Protein AF-A0A9D7ARM3-F1 (afdb_monomer_lite)

Structure (mmCIF, N/CA/C/O backbone):
data_AF-A0A9D7ARM3-F1
#
_entry.id   AF-A0A9D7ARM3-F1
#
loop_
_atom_site.group_PDB
_atom_site.id
_atom_site.type_symbol
_atom_site.label_atom_id
_atom_site.label_alt_id
_atom_site.label_comp_id
_atom_site.label_asym_id
_atom_site.label_entity_id
_atom_site.label_seq_id
_atom_site.pdbx_PDB_ins_code
_atom_site.Cartn_x
_atom_site.Cartn_y
_atom_site.Cartn_z
_atom_site.occupancy
_atom_site.B_iso_or_equiv
_atom_site.auth_seq_id
_atom_site.auth_comp_id
_atom_site.auth_asym_id
_atom_site.auth_atom_id
_atom_site.pdbx_PDB_model_num
ATOM 1 N N . MET A 1 1 ? -4.590 42.809 56.096 1.00 38.59 1 MET A N 1
ATOM 2 C CA . MET A 1 1 ? -3.787 41.928 55.210 1.00 38.59 1 MET A CA 1
ATOM 3 C C . MET A 1 1 ? -4.570 40.625 55.080 1.00 38.59 1 MET A C 1
ATOM 5 O O . MET A 1 1 ? -4.949 40.114 56.113 1.00 38.59 1 MET A O 1
ATOM 9 N N . SER A 1 2 ? -4.983 40.064 53.948 1.00 37.84 2 SER A N 1
ATOM 10 C CA . SER A 1 2 ? -4.667 40.249 52.534 1.00 37.84 2 SER A CA 1
ATOM 11 C C . SER A 1 2 ? -5.911 39.897 51.695 1.00 37.84 2 SER A C 1
ATOM 13 O O . SER A 1 2 ? -6.393 38.767 51.736 1.00 37.84 2 SER A O 1
ATOM 15 N N . ARG A 1 3 ? -6.404 40.846 50.893 1.00 39.78 3 ARG A N 1
ATOM 16 C CA . ARG A 1 3 ? -7.182 40.558 49.681 1.00 39.78 3 ARG A CA 1
ATOM 17 C C . ARG A 1 3 ? -6.190 40.556 48.522 1.00 39.78 3 ARG A C 1
ATOM 19 O O . ARG A 1 3 ? -5.646 41.601 48.194 1.00 39.78 3 ARG A O 1
ATOM 26 N N . SER A 1 4 ? -5.952 39.396 47.928 1.00 35.19 4 SER A N 1
ATOM 27 C CA . SER A 1 4 ? -5.265 39.252 46.642 1.00 35.19 4 SER A CA 1
ATOM 28 C C . SER A 1 4 ? -5.979 38.140 45.881 1.00 35.19 4 SER A C 1
ATOM 30 O O . SER A 1 4 ? -5.630 36.966 45.956 1.00 35.19 4 SER A O 1
ATOM 32 N N . LEU A 1 5 ? -7.085 38.515 45.240 1.00 42.03 5 LEU A N 1
ATOM 33 C CA . LEU A 1 5 ? -7.838 37.676 44.318 1.00 42.03 5 LEU A CA 1
ATOM 34 C C . LEU A 1 5 ? -7.729 38.308 42.930 1.00 42.03 5 LEU A C 1
ATOM 36 O O . LEU A 1 5 ? -8.318 39.349 42.667 1.00 42.03 5 LEU A O 1
ATOM 40 N N . GLY A 1 6 ? -6.998 37.624 42.052 1.00 38.81 6 GLY A N 1
ATOM 41 C CA . GLY A 1 6 ? -7.472 37.353 40.698 1.00 38.81 6 GLY A CA 1
ATOM 42 C C . GLY A 1 6 ? -7.340 38.450 39.645 1.00 38.81 6 GLY A C 1
ATOM 43 O O . GLY A 1 6 ? -8.353 38.862 39.096 1.00 38.81 6 GLY A O 1
ATOM 44 N N . ILE A 1 7 ? -6.114 38.795 39.234 1.00 39.09 7 ILE A N 1
ATOM 45 C CA . ILE A 1 7 ? -5.860 39.356 37.892 1.00 39.09 7 ILE A CA 1
ATOM 46 C C . ILE A 1 7 ? -4.550 38.788 37.320 1.00 39.09 7 ILE A C 1
ATOM 48 O O . ILE A 1 7 ? -3.629 39.534 37.060 1.00 39.09 7 ILE A O 1
ATOM 52 N N . GLU A 1 8 ? -4.442 37.471 37.103 1.00 33.06 8 GLU A N 1
ATOM 53 C CA . GLU A 1 8 ? -3.371 36.893 36.255 1.00 33.06 8 GLU A CA 1
ATOM 54 C C . GLU A 1 8 ? -3.804 35.575 35.578 1.00 33.06 8 GLU A C 1
ATOM 56 O O . GLU A 1 8 ? -3.169 34.530 35.671 1.00 33.06 8 GLU A O 1
ATOM 61 N N . ARG A 1 9 ? -4.924 35.594 34.844 1.00 33.66 9 ARG A N 1
ATOM 62 C CA . ARG A 1 9 ? -5.254 34.517 33.885 1.00 33.66 9 ARG A CA 1
ATOM 63 C C . ARG A 1 9 ? -5.553 35.066 32.492 1.00 33.66 9 ARG A C 1
ATOM 65 O O . ARG A 1 9 ? -6.610 34.805 31.926 1.00 33.66 9 ARG A O 1
ATOM 72 N N . ARG A 1 10 ? -4.617 35.835 31.924 1.00 34.06 10 ARG A N 1
ATOM 73 C CA . ARG A 1 10 ? -4.672 36.248 30.504 1.00 34.06 10 ARG A CA 1
ATOM 74 C C . ARG A 1 10 ? -3.382 36.073 29.696 1.00 34.06 10 ARG A C 1
ATOM 76 O O . ARG A 1 10 ? -3.374 36.478 28.540 1.00 34.06 10 ARG A O 1
ATOM 83 N N . PHE A 1 11 ? -2.341 35.426 30.225 1.00 32.28 11 PHE A N 1
ATOM 84 C CA . PHE A 1 11 ? -1.030 35.404 29.552 1.00 32.28 11 PHE A CA 1
ATOM 85 C C . PHE A 1 11 ? -0.466 34.045 29.122 1.00 32.28 11 PHE A C 1
ATOM 87 O O . PHE A 1 11 ? 0.645 33.997 28.609 1.00 32.28 11 PHE A O 1
ATOM 94 N N . PHE A 1 12 ? -1.231 32.952 29.191 1.00 36.44 12 PHE A N 1
ATOM 95 C CA . PHE A 1 12 ? -0.777 31.669 28.640 1.00 36.44 12 PHE A CA 1
ATOM 96 C C . PHE A 1 12 ? -1.740 31.129 27.583 1.00 36.44 12 PHE A C 1
ATOM 98 O O . PHE A 1 12 ? -2.853 30.712 27.892 1.00 36.44 12 PHE A O 1
ATOM 105 N N . GLY A 1 13 ? -1.286 31.129 26.324 1.00 38.88 13 GLY A N 1
ATOM 106 C CA . GLY A 1 13 ? -1.886 30.318 25.257 1.00 38.88 13 GLY A CA 1
ATOM 107 C C . GLY A 1 13 ? -1.973 30.942 23.860 1.00 38.88 13 GLY A C 1
ATOM 108 O O . GLY A 1 13 ? -2.539 30.322 22.963 1.00 38.88 13 GLY A O 1
ATOM 109 N N . GLY A 1 14 ? -1.453 32.150 23.635 1.00 41.16 14 GLY A N 1
ATOM 110 C CA . GLY A 1 14 ? -1.453 32.779 22.313 1.00 41.16 14 GLY A CA 1
ATOM 111 C C . GLY A 1 14 ? -0.170 32.488 21.543 1.00 41.16 14 GLY A C 1
ATOM 112 O O . GLY A 1 14 ? 0.795 33.229 21.684 1.00 41.16 14 GLY A O 1
ATOM 113 N N . GLY A 1 15 ? -0.144 31.458 20.692 1.00 57.22 15 GLY A N 1
ATOM 114 C CA . GLY A 1 15 ? 0.891 31.382 19.652 1.00 57.22 15 GLY A CA 1
ATOM 115 C C . GLY A 1 15 ? 0.908 32.692 18.852 1.00 57.22 15 GLY A C 1
ATOM 116 O O . GLY A 1 15 ? -0.165 33.208 18.520 1.00 57.22 15 GLY A O 1
ATOM 117 N N . SER A 1 16 ? 2.097 33.250 18.591 1.00 71.12 16 SER A N 1
ATOM 118 C CA . SER A 1 16 ? 2.248 34.551 17.924 1.00 71.12 16 SER A CA 1
ATOM 119 C C . SER A 1 16 ? 1.397 34.616 16.645 1.00 71.12 16 SER A C 1
ATOM 121 O O . SER A 1 16 ? 1.247 33.620 15.928 1.00 71.12 16 SER A O 1
ATOM 123 N N . ARG A 1 17 ? 0.810 35.785 16.338 1.00 77.19 17 ARG A N 1
ATOM 124 C CA . ARG A 1 17 ? -0.003 35.980 15.115 1.00 77.19 17 ARG A CA 1
ATOM 125 C C . ARG A 1 17 ? 0.733 35.483 13.861 1.00 77.19 17 ARG A C 1
ATOM 127 O O . ARG A 1 17 ? 0.106 34.877 12.996 1.00 77.19 17 ARG A O 1
ATOM 134 N N . ALA A 1 18 ? 2.056 35.649 13.824 1.00 80.19 18 ALA A N 1
ATOM 135 C CA . ALA A 1 18 ? 2.934 35.145 12.773 1.00 80.19 18 ALA A CA 1
ATOM 136 C C . ALA A 1 18 ? 2.867 33.615 12.607 1.00 80.19 18 ALA A C 1
ATOM 138 O O . ALA A 1 18 ? 2.661 33.131 11.496 1.00 80.19 18 ALA A O 1
ATOM 139 N N . HIS A 1 19 ? 2.944 32.836 13.693 1.00 78.62 19 HIS A N 1
ATOM 140 C CA . HIS A 1 19 ? 2.824 31.375 13.611 1.00 78.62 19 HIS A CA 1
ATOM 141 C C . HIS A 1 19 ? 1.449 30.924 13.125 1.00 78.62 19 HIS A C 1
ATOM 143 O O . HIS A 1 19 ? 1.349 29.948 12.382 1.00 78.62 19 HIS A O 1
ATOM 149 N N . ARG A 1 20 ? 0.383 31.628 13.522 1.00 78.44 20 ARG A N 1
ATOM 150 C CA . ARG A 1 20 ? -0.978 31.329 13.058 1.00 78.44 20 ARG A CA 1
ATOM 151 C C . ARG A 1 20 ? -1.134 31.591 11.562 1.00 78.44 20 ARG A C 1
ATOM 153 O O . ARG A 1 20 ? -1.721 30.761 10.874 1.00 78.44 20 ARG A O 1
ATOM 160 N N . LEU A 1 21 ? -0.602 32.710 11.071 1.00 85.38 21 LEU A N 1
ATOM 161 C CA . LEU A 1 21 ? -0.620 33.049 9.650 1.00 85.38 21 LEU A CA 1
ATOM 162 C C . LEU A 1 21 ? 0.191 32.041 8.832 1.00 85.38 21 LEU A C 1
ATOM 164 O O . LEU A 1 21 ? -0.349 31.492 7.882 1.00 85.38 21 LEU A O 1
ATOM 168 N N . ALA A 1 22 ? 1.411 31.699 9.256 1.00 86.38 22 ALA A N 1
ATOM 169 C CA . ALA A 1 22 ? 2.239 30.695 8.579 1.00 86.38 22 ALA A CA 1
ATOM 170 C C . ALA A 1 22 ? 1.556 29.315 8.503 1.00 86.38 22 ALA A C 1
ATOM 172 O O . ALA A 1 22 ? 1.577 28.622 7.490 1.00 86.38 22 ALA A O 1
ATOM 173 N N . ARG A 1 23 ? 0.894 28.912 9.587 1.00 84.00 23 ARG A N 1
ATOM 174 C CA . ARG A 1 23 ? 0.125 27.667 9.659 1.00 84.00 23 ARG A CA 1
ATOM 175 C C . ARG A 1 23 ? -1.107 27.665 8.750 1.00 84.00 23 ARG A C 1
ATOM 177 O O . ARG A 1 23 ? -1.465 26.616 8.214 1.00 84.00 23 ARG A O 1
ATOM 184 N N . LEU A 1 24 ? -1.775 28.810 8.615 1.00 89.25 24 LEU A N 1
ATOM 185 C CA . LEU A 1 24 ? -2.904 28.980 7.706 1.00 89.25 24 LEU A CA 1
ATOM 186 C C . LEU A 1 24 ? -2.433 28.955 6.250 1.00 89.25 24 LEU A C 1
ATOM 188 O O . LEU A 1 24 ? -3.021 28.231 5.456 1.00 89.25 24 LEU A O 1
ATOM 192 N N . THR A 1 25 ? -1.368 29.684 5.909 1.00 91.25 25 THR A N 1
ATOM 193 C CA . THR A 1 25 ? -0.839 29.731 4.539 1.00 91.25 25 THR A CA 1
ATOM 194 C C . THR A 1 25 ? -0.366 28.358 4.079 1.00 91.25 25 THR A C 1
ATOM 196 O O . THR A 1 25 ? -0.757 27.929 3.000 1.00 91.25 25 THR A O 1
ATOM 199 N N . LEU A 1 26 ? 0.375 27.624 4.915 1.00 91.31 26 LEU A N 1
ATOM 200 C CA . LEU A 1 26 ? 0.816 26.261 4.603 1.00 91.31 26 LEU A CA 1
ATOM 201 C C . LEU A 1 26 ? -0.361 25.297 4.408 1.00 91.31 26 LEU A C 1
ATOM 203 O O . LEU A 1 26 ? -0.378 24.540 3.441 1.00 91.31 26 LEU A O 1
ATOM 207 N N . ALA A 1 27 ? -1.361 25.329 5.297 1.00 92.19 27 ALA A N 1
ATOM 208 C CA . ALA A 1 27 ? -2.533 24.463 5.174 1.00 92.19 27 ALA A CA 1
ATOM 209 C C . ALA A 1 27 ? -3.369 24.800 3.929 1.00 92.19 27 ALA A C 1
ATOM 211 O O . ALA A 1 27 ? -3.801 23.892 3.225 1.00 92.19 27 ALA A O 1
ATOM 212 N N . SER A 1 28 ? -3.569 26.086 3.629 1.00 94.75 28 SER A N 1
ATOM 213 C CA . SER A 1 28 ? -4.283 26.527 2.427 1.00 94.75 28 SER A CA 1
ATOM 214 C C . SER A 1 28 ? -3.521 26.170 1.152 1.00 94.75 28 SER A C 1
ATOM 216 O O . SER A 1 28 ? -4.127 25.670 0.210 1.00 94.75 28 SER A O 1
ATOM 218 N N . ALA A 1 29 ? -2.198 26.357 1.126 1.00 96.44 29 ALA A N 1
ATOM 219 C CA . ALA A 1 29 ? -1.363 25.988 -0.014 1.00 96.44 29 ALA A CA 1
ATOM 220 C C . ALA A 1 29 ? -1.398 24.474 -0.265 1.00 96.44 29 ALA A C 1
ATOM 222 O O . ALA A 1 29 ? -1.629 24.049 -1.393 1.00 96.44 29 ALA A O 1
ATOM 223 N N . ALA A 1 30 ? -1.260 23.660 0.787 1.00 95.88 30 ALA A N 1
ATOM 224 C CA . ALA A 1 30 ? -1.363 22.207 0.681 1.00 95.88 30 ALA A CA 1
ATOM 225 C C . ALA A 1 30 ? -2.754 21.763 0.205 1.00 95.88 30 ALA A C 1
ATOM 227 O O . ALA A 1 30 ? -2.856 20.901 -0.667 1.00 95.88 30 ALA A O 1
ATOM 228 N N . ALA A 1 31 ? -3.824 22.375 0.725 1.00 97.00 31 ALA A N 1
ATOM 229 C CA . ALA A 1 31 ? -5.189 22.100 0.289 1.00 97.00 31 ALA A CA 1
ATOM 230 C C . ALA A 1 31 ? -5.396 22.425 -1.197 1.00 97.00 31 ALA A C 1
ATOM 232 O O . ALA A 1 31 ? -5.929 21.588 -1.923 1.00 97.00 31 ALA A O 1
ATOM 233 N N . LEU A 1 32 ? -4.954 23.602 -1.655 1.00 97.75 32 LEU A N 1
ATOM 234 C CA . LEU A 1 32 ? -5.086 24.029 -3.050 1.00 97.75 32 LEU A CA 1
ATOM 235 C C . LEU A 1 32 ? -4.257 23.146 -3.985 1.00 97.75 32 LEU A C 1
ATOM 237 O O . LEU A 1 32 ? -4.779 22.689 -4.997 1.00 97.75 32 LEU A O 1
ATOM 241 N N . ALA A 1 33 ? -3.009 22.842 -3.617 1.00 97.75 33 ALA A N 1
ATOM 242 C CA . ALA A 1 33 ? -2.138 21.971 -4.398 1.00 97.75 33 ALA A CA 1
ATOM 243 C C . ALA A 1 33 ? -2.725 20.559 -4.532 1.00 97.75 33 ALA A C 1
ATOM 245 O O . ALA A 1 33 ? -2.850 20.053 -5.643 1.00 97.75 33 ALA A O 1
ATOM 246 N N . CYS A 1 34 ? -3.160 19.942 -3.427 1.00 98.19 34 CYS A N 1
ATOM 247 C CA . CYS A 1 34 ? -3.752 18.601 -3.469 1.00 98.19 34 CYS A CA 1
ATOM 248 C C . CYS A 1 34 ? -5.102 18.582 -4.199 1.00 98.19 34 CYS A C 1
ATOM 250 O O . CYS A 1 34 ? -5.386 17.628 -4.918 1.00 98.19 34 CYS A O 1
ATOM 252 N N . SER A 1 35 ? -5.920 19.633 -4.051 1.00 98.25 35 SER A N 1
ATOM 253 C CA . SER A 1 35 ? -7.194 19.755 -4.775 1.00 98.25 35 SER A CA 1
ATOM 254 C C . SER A 1 35 ? -6.965 19.886 -6.276 1.00 98.25 35 SER A C 1
ATOM 256 O O . SER A 1 35 ? -7.608 19.186 -7.049 1.00 98.25 35 SER A O 1
ATOM 258 N N . GLY A 1 36 ? -6.023 20.743 -6.682 1.00 98.25 36 GLY A N 1
ATOM 259 C CA . GLY A 1 36 ? -5.676 20.954 -8.083 1.00 98.25 36 GLY A CA 1
ATOM 260 C C . GLY A 1 36 ? -5.083 19.702 -8.721 1.00 98.25 36 GLY A C 1
ATOM 261 O O . GLY A 1 36 ? -5.565 19.274 -9.763 1.00 98.25 36 GLY A O 1
ATOM 262 N N . LEU A 1 37 ? -4.099 19.071 -8.071 1.00 97.81 37 LEU A N 1
ATOM 263 C CA . LEU A 1 37 ? -3.481 17.837 -8.567 1.00 97.81 37 LEU A CA 1
ATOM 264 C C . LEU A 1 37 ? -4.483 16.681 -8.637 1.00 97.81 37 LEU A C 1
ATOM 266 O O . LEU A 1 37 ? -4.534 15.983 -9.644 1.00 97.81 37 LEU A O 1
ATOM 270 N N . GLY A 1 38 ? -5.302 16.492 -7.599 1.00 98.12 38 GLY A N 1
ATOM 271 C CA . GLY A 1 38 ? -6.290 15.415 -7.568 1.00 98.12 38 GLY A CA 1
ATOM 272 C C . GLY A 1 38 ? -7.400 15.605 -8.599 1.00 98.12 38 GLY A C 1
ATOM 273 O O . GLY A 1 38 ? -7.747 14.656 -9.295 1.00 98.12 38 GLY A O 1
ATOM 274 N N . ALA A 1 39 ? -7.896 16.836 -8.768 1.00 98.31 39 ALA A N 1
ATOM 275 C CA . ALA A 1 39 ? -8.863 17.160 -9.813 1.00 98.31 39 ALA A CA 1
ATOM 276 C C . ALA A 1 39 ? -8.260 17.013 -11.216 1.00 98.31 39 ALA A C 1
ATOM 278 O O . ALA A 1 39 ? -8.928 16.508 -12.112 1.00 98.31 39 ALA A O 1
ATOM 279 N N . TRP A 1 40 ? -7.000 17.413 -11.403 1.00 97.94 40 TRP A N 1
ATOM 280 C CA . TRP A 1 40 ? -6.301 17.278 -12.678 1.00 97.94 40 TRP A CA 1
ATOM 281 C C . TRP A 1 40 ? -6.077 15.813 -13.058 1.00 97.94 40 TRP A C 1
ATOM 283 O O . TRP A 1 40 ? -6.373 15.444 -14.192 1.00 97.94 40 TRP A O 1
ATOM 293 N N . LEU A 1 41 ? -5.637 14.962 -12.124 1.00 97.38 41 LEU A N 1
ATOM 294 C CA . LEU A 1 41 ? -5.547 13.519 -12.365 1.00 97.38 41 LEU A CA 1
ATOM 295 C C . LEU A 1 41 ? -6.927 12.936 -12.671 1.00 97.38 41 LEU A C 1
ATOM 297 O O . LEU A 1 41 ? -7.103 12.297 -13.700 1.00 97.38 41 LEU A O 1
ATOM 301 N N . ALA A 1 42 ? -7.927 13.216 -11.835 1.00 97.88 42 ALA A N 1
ATOM 302 C CA . ALA A 1 42 ? -9.272 12.698 -12.043 1.00 97.88 42 ALA A CA 1
ATOM 303 C C . ALA A 1 42 ? -9.853 13.101 -13.409 1.00 97.88 42 ALA A C 1
ATOM 305 O O . ALA A 1 42 ? -10.411 12.260 -14.100 1.00 97.88 42 ALA A O 1
ATOM 306 N N . TRP A 1 43 ? -9.664 14.352 -13.835 1.00 97.94 43 TRP A N 1
ATOM 307 C CA . TRP A 1 43 ? -10.151 14.853 -15.122 1.00 97.94 43 TRP A CA 1
ATOM 308 C C . TRP A 1 43 ? -9.432 14.258 -16.340 1.00 97.94 43 TRP A C 1
ATOM 310 O O . TRP A 1 43 ? -10.036 14.136 -17.399 1.00 97.94 43 TRP A O 1
ATOM 320 N N . ASN A 1 44 ? -8.158 13.882 -16.205 1.00 97.06 44 ASN A N 1
ATOM 321 C CA . ASN A 1 44 ? -7.383 13.254 -17.282 1.00 97.06 44 ASN A CA 1
ATOM 322 C C . ASN A 1 44 ? -7.422 11.721 -17.231 1.00 97.06 44 ASN A C 1
ATOM 324 O O . ASN A 1 44 ? -6.705 11.061 -17.984 1.00 97.06 44 ASN A O 1
ATOM 328 N N . HIS A 1 45 ? -8.231 11.139 -16.346 1.00 97.06 45 HIS A N 1
ATOM 329 C CA . HIS A 1 45 ? -8.313 9.695 -16.228 1.00 97.06 45 HIS A CA 1
ATOM 330 C C . HIS A 1 45 ? -8.836 9.061 -17.536 1.00 97.06 45 HIS A C 1
ATOM 332 O O . HIS A 1 45 ? -9.887 9.489 -18.018 1.00 97.06 45 HIS A O 1
ATOM 338 N N . PRO A 1 46 ? -8.193 8.006 -18.085 1.00 95.94 46 PRO A N 1
ATOM 339 C CA . PRO A 1 46 ? -8.464 7.526 -19.445 1.00 95.94 46 PRO A CA 1
ATOM 340 C C . PRO A 1 46 ? -9.893 7.028 -19.676 1.00 95.94 46 PRO A C 1
ATOM 342 O O . PRO A 1 46 ? -10.440 7.205 -20.759 1.00 95.94 46 PRO A O 1
ATOM 345 N N . LEU A 1 47 ? -10.496 6.393 -18.664 1.00 96.19 47 LEU A N 1
ATOM 346 C CA . LEU A 1 47 ? -11.801 5.734 -18.804 1.00 96.19 47 LEU A CA 1
ATOM 347 C C . LEU A 1 47 ? -12.976 6.538 -18.221 1.00 96.19 47 LEU A C 1
ATOM 349 O O . LEU A 1 47 ? -14.020 6.647 -18.858 1.00 96.19 47 LEU A O 1
ATOM 353 N N . TRP A 1 48 ? -12.833 7.096 -17.011 1.00 96.12 48 TRP A N 1
ATOM 354 C CA . TRP A 1 48 ? -13.958 7.675 -16.256 1.00 96.12 48 TRP A CA 1
ATOM 355 C C . TRP A 1 48 ? -13.684 9.078 -15.681 1.00 96.12 48 TRP A C 1
ATOM 357 O O . TRP A 1 48 ? -13.817 9.277 -14.469 1.00 96.12 48 TRP A O 1
ATOM 367 N N . PRO A 1 49 ? -13.331 10.079 -16.507 1.00 97.00 49 PRO A N 1
ATOM 368 C CA . PRO A 1 49 ? -12.859 11.368 -16.004 1.00 97.00 49 PRO A CA 1
ATOM 369 C C . PRO A 1 49 ? -13.909 12.135 -15.183 1.00 97.00 49 PRO A C 1
ATOM 371 O O . PRO A 1 49 ? -13.630 12.622 -14.087 1.00 97.00 49 PRO A O 1
ATOM 374 N N . ALA A 1 50 ? -15.157 12.189 -15.661 1.00 97.44 50 ALA A N 1
ATOM 375 C CA . ALA A 1 50 ? -16.240 12.882 -14.961 1.00 97.44 50 ALA A CA 1
ATOM 376 C C . ALA A 1 50 ? -16.613 12.194 -13.634 1.00 97.44 50 ALA A C 1
ATOM 378 O O . ALA A 1 50 ? -16.758 12.857 -12.605 1.00 97.44 50 ALA A O 1
ATOM 379 N N . SER A 1 51 ? -16.730 10.862 -13.641 1.00 97.12 51 SER A N 1
ATOM 380 C CA . SER A 1 51 ? -17.089 10.075 -12.456 1.00 97.12 51 SER A CA 1
ATOM 381 C C . SER A 1 51 ? -16.011 10.145 -11.379 1.00 97.12 51 SER A C 1
ATOM 383 O O . SER A 1 51 ? -16.338 10.301 -10.203 1.00 97.12 51 SER A O 1
ATOM 385 N N . LEU A 1 52 ? -14.732 10.087 -11.762 1.00 97.00 52 LEU A N 1
ATOM 386 C CA . LEU A 1 52 ? -13.631 10.220 -10.812 1.00 97.00 52 LEU A CA 1
ATOM 387 C C . LEU A 1 52 ? -13.483 11.638 -10.289 1.00 97.00 52 LEU A C 1
ATOM 389 O O . LEU A 1 52 ? -13.179 11.795 -9.111 1.00 97.00 52 LEU A O 1
ATOM 393 N N . LEU A 1 53 ? -13.744 12.670 -11.097 1.00 98.38 53 LEU A N 1
ATOM 394 C CA . LEU A 1 53 ? -13.731 14.044 -10.596 1.00 98.38 53 LEU A CA 1
ATOM 395 C C . LEU A 1 53 ? -14.846 14.259 -9.564 1.00 98.38 53 LEU A C 1
ATOM 397 O O . LEU A 1 53 ? -14.596 14.793 -8.482 1.00 98.38 53 LEU A O 1
ATOM 401 N N . ALA A 1 54 ? -16.063 13.792 -9.859 1.00 98.19 54 ALA A N 1
ATOM 402 C CA . ALA A 1 54 ? -17.178 13.849 -8.918 1.00 98.19 54 ALA A CA 1
ATOM 403 C C . ALA A 1 54 ? -16.876 13.046 -7.640 1.00 98.19 54 ALA A C 1
ATOM 405 O O . ALA A 1 54 ? -17.068 13.545 -6.528 1.00 98.19 54 ALA A O 1
ATOM 406 N N . GLY A 1 55 ? -16.336 11.832 -7.793 1.00 98.06 55 GLY A N 1
ATOM 407 C CA . GLY A 1 55 ? -15.906 10.974 -6.691 1.00 98.06 55 GLY A CA 1
ATOM 408 C C . GLY A 1 55 ? -14.806 11.609 -5.839 1.00 98.06 55 GLY A C 1
ATOM 409 O O . GLY A 1 55 ? -14.893 11.581 -4.614 1.00 98.06 55 GLY A O 1
ATOM 410 N N . PHE A 1 56 ? -13.816 12.252 -6.460 1.00 98.50 56 PHE A N 1
ATOM 411 C CA . PHE A 1 56 ? -12.737 12.977 -5.790 1.00 98.50 56 PHE A CA 1
ATOM 412 C C . PHE A 1 56 ? -13.269 14.132 -4.937 1.00 98.50 56 PHE A C 1
ATOM 414 O O . PHE A 1 56 ? -12.914 14.246 -3.762 1.00 98.50 56 PHE A O 1
ATOM 421 N N . VAL A 1 57 ? -14.159 14.961 -5.494 1.00 98.38 57 VAL A N 1
ATOM 422 C CA . VAL A 1 57 ? -14.779 16.076 -4.761 1.00 98.38 57 VAL A CA 1
ATOM 423 C C . VAL A 1 57 ? -15.618 15.548 -3.597 1.00 98.38 57 VAL A C 1
ATOM 425 O O . VAL A 1 57 ? -15.452 16.002 -2.463 1.00 98.38 57 VAL A O 1
ATOM 428 N N . ALA A 1 58 ? -16.472 14.551 -3.844 1.00 98.44 58 ALA A N 1
ATOM 429 C CA . ALA A 1 58 ? -17.290 13.927 -2.808 1.00 98.44 58 ALA A CA 1
ATOM 430 C C . ALA A 1 58 ? -16.425 13.323 -1.691 1.00 98.44 58 ALA A C 1
ATOM 432 O O . ALA A 1 58 ? -16.706 13.518 -0.504 1.00 98.44 58 ALA A O 1
ATOM 433 N N . TRP A 1 59 ? -15.335 12.646 -2.050 1.00 98.31 59 TRP A N 1
ATOM 434 C CA . TRP A 1 59 ? -14.390 12.066 -1.105 1.00 98.31 59 TRP A CA 1
ATOM 435 C C . TRP A 1 59 ? -13.674 13.136 -0.275 1.00 98.31 59 TRP A C 1
ATOM 437 O O . TRP A 1 59 ? -13.660 13.048 0.954 1.00 98.31 59 TRP A O 1
ATOM 447 N N . GLY A 1 60 ? -13.161 14.193 -0.910 1.00 98.19 60 GLY A N 1
ATOM 448 C CA . GLY A 1 60 ? -12.523 15.316 -0.223 1.00 98.19 60 GLY A CA 1
ATOM 449 C C . GLY A 1 60 ? -13.457 15.999 0.780 1.00 98.19 60 GLY A C 1
ATOM 450 O O . GLY A 1 60 ? -13.066 16.243 1.926 1.00 98.19 60 GLY A O 1
ATOM 451 N N . LEU A 1 61 ? -14.719 16.235 0.402 1.00 98.12 61 LEU A N 1
ATOM 452 C CA . LEU A 1 61 ? -15.749 16.782 1.295 1.00 98.12 61 LEU A CA 1
ATOM 453 C C . LEU A 1 61 ? -16.072 15.828 2.452 1.00 98.12 61 LEU A C 1
ATOM 455 O O . LEU A 1 61 ? -16.156 16.251 3.609 1.00 98.12 61 LEU A O 1
ATOM 459 N N . THR A 1 62 ? -16.188 14.533 2.161 1.00 98.19 62 THR A N 1
ATOM 460 C CA . THR A 1 62 ? -16.445 13.493 3.164 1.00 98.19 62 THR A CA 1
ATOM 461 C C . THR A 1 62 ? -15.317 13.433 4.190 1.00 98.19 62 THR A C 1
ATOM 463 O O . THR A 1 62 ? -15.577 13.417 5.392 1.00 98.19 62 THR A O 1
ATOM 466 N N . VAL A 1 63 ? -14.056 13.475 3.756 1.00 97.31 63 VAL A N 1
ATOM 467 C CA . VAL A 1 63 ? -12.895 13.512 4.657 1.00 97.31 63 VAL A CA 1
ATOM 468 C C . VAL A 1 63 ? -12.838 14.827 5.437 1.00 97.31 63 VAL A C 1
ATOM 470 O O . VAL A 1 63 ? -12.559 14.820 6.640 1.00 97.31 63 VAL A O 1
ATOM 473 N N . ALA A 1 64 ? -13.157 15.958 4.802 1.00 95.62 64 ALA A N 1
ATOM 474 C CA . ALA A 1 64 ? -13.245 17.243 5.489 1.00 95.62 64 ALA A CA 1
ATOM 475 C C . ALA A 1 64 ? -14.303 17.221 6.605 1.00 95.62 64 ALA A C 1
ATOM 477 O O . ALA A 1 64 ? -14.097 17.838 7.654 1.00 95.62 64 ALA A O 1
ATOM 478 N N . TYR A 1 65 ? -15.397 16.472 6.437 1.00 95.50 65 TYR A N 1
ATOM 479 C CA . TYR A 1 65 ? -16.440 16.299 7.449 1.00 95.50 65 TYR A CA 1
ATOM 480 C C . TYR A 1 65 ? -16.073 15.236 8.509 1.00 95.50 65 TYR A C 1
ATOM 482 O O . TYR A 1 65 ? -16.146 15.510 9.717 1.00 95.50 65 TYR A O 1
ATOM 490 N N . TRP A 1 66 ? -15.544 14.083 8.084 1.00 94.94 66 TRP A N 1
ATOM 491 C CA . TRP A 1 66 ? -15.108 12.948 8.909 1.00 94.94 66 TRP A CA 1
ATOM 492 C C . TRP A 1 66 ? -13.596 12.656 8.768 1.00 94.94 66 TRP A C 1
ATOM 494 O O . TRP A 1 66 ? -13.187 11.674 8.147 1.00 94.94 66 TRP A O 1
ATOM 504 N N . PRO A 1 67 ? -12.721 13.416 9.455 1.00 92.12 67 PRO A N 1
ATOM 505 C CA . PRO A 1 67 ? -11.269 13.439 9.220 1.00 92.12 67 PRO A CA 1
ATOM 506 C C . PRO A 1 67 ? -10.518 12.189 9.697 1.00 92.12 67 PRO A C 1
ATOM 508 O O . PRO A 1 67 ? -9.295 12.151 9.654 1.00 92.12 67 PRO A O 1
ATOM 511 N N . ARG A 1 68 ? -11.224 11.176 10.208 1.00 94.12 68 ARG A N 1
ATOM 512 C CA . ARG A 1 68 ? -10.652 9.878 10.604 1.00 94.12 68 ARG A CA 1
ATOM 513 C C . ARG A 1 68 ? -11.133 8.730 9.719 1.00 94.12 68 ARG A C 1
ATOM 515 O O . ARG A 1 68 ? -10.627 7.628 9.875 1.00 94.12 68 ARG A O 1
ATOM 522 N N . LEU A 1 69 ? -12.092 8.970 8.818 1.00 95.88 69 LEU A N 1
ATOM 523 C CA . LEU A 1 69 ? -12.643 7.930 7.946 1.00 95.88 69 LEU A CA 1
ATOM 524 C C . LEU A 1 69 ? -11.568 7.339 7.026 1.00 95.88 69 LEU A C 1
ATOM 526 O O . LEU A 1 69 ? -11.537 6.134 6.799 1.00 95.88 69 LEU A O 1
ATOM 530 N N . TRP A 1 70 ? -10.636 8.178 6.574 1.00 96.69 70 TRP A N 1
ATOM 531 C CA . TRP A 1 70 ? -9.517 7.759 5.736 1.00 96.69 70 TRP A CA 1
ATOM 532 C C . TRP A 1 70 ? -8.630 6.685 6.389 1.00 96.69 70 TRP A C 1
ATOM 534 O O . TRP A 1 70 ? -8.051 5.888 5.665 1.00 96.69 70 TRP A O 1
ATOM 544 N N . LEU A 1 71 ? -8.569 6.600 7.729 1.00 97.06 71 LEU A N 1
ATOM 545 C CA . LEU A 1 71 ? -7.824 5.540 8.427 1.00 97.06 71 LEU A CA 1
ATOM 546 C C . LEU A 1 71 ? -8.390 4.147 8.124 1.00 97.06 71 LEU A C 1
ATOM 548 O O . LEU A 1 71 ? -7.649 3.177 8.174 1.00 97.06 71 LEU A O 1
ATOM 552 N N . VAL A 1 72 ? -9.685 4.048 7.813 1.00 97.94 72 VAL A N 1
ATOM 553 C CA . VAL A 1 72 ? -10.325 2.793 7.399 1.00 97.94 72 VAL A CA 1
ATOM 554 C C . VAL A 1 72 ? -10.255 2.638 5.883 1.00 97.94 72 VAL A C 1
ATOM 556 O O . VAL A 1 72 ? -9.844 1.596 5.387 1.00 97.94 72 VAL A O 1
ATOM 559 N N . VAL A 1 73 ? -10.645 3.683 5.147 1.00 98.19 73 VAL A N 1
ATOM 560 C CA . VAL A 1 73 ? -10.831 3.608 3.690 1.00 98.19 73 VAL A CA 1
ATOM 561 C C . VAL A 1 73 ? -9.509 3.437 2.948 1.00 98.19 73 VAL A C 1
ATOM 563 O O . VAL A 1 73 ? -9.443 2.619 2.042 1.00 98.19 73 VAL A O 1
ATOM 566 N N . VAL A 1 74 ? -8.449 4.155 3.332 1.00 97.62 74 VAL A N 1
ATOM 567 C CA . VAL A 1 74 ? -7.169 4.107 2.606 1.00 97.62 74 VAL A CA 1
ATOM 568 C C . VAL A 1 74 ? -6.547 2.705 2.645 1.00 97.62 74 VAL A C 1
ATOM 570 O O . VAL A 1 74 ? -6.284 2.166 1.574 1.00 97.62 74 VAL A O 1
ATOM 573 N N . PRO A 1 75 ? -6.361 2.046 3.808 1.00 97.25 75 PRO A N 1
ATOM 574 C CA . PRO A 1 75 ? -5.806 0.692 3.811 1.00 97.25 75 PRO A CA 1
ATOM 575 C C . PRO A 1 75 ? -6.731 -0.353 3.171 1.00 97.25 75 PRO A C 1
ATOM 577 O O . PRO A 1 75 ? -6.237 -1.318 2.592 1.00 97.25 75 PRO A O 1
ATOM 580 N N . ALA A 1 76 ? -8.053 -0.158 3.260 1.00 97.69 76 ALA A N 1
ATOM 581 C CA . ALA A 1 76 ? -9.029 -1.060 2.652 1.00 97.69 76 ALA A CA 1
ATOM 582 C C . ALA A 1 76 ? -9.023 -0.982 1.119 1.00 97.69 76 ALA A C 1
ATOM 584 O O . ALA A 1 76 ? -9.200 -1.993 0.448 1.00 97.69 76 ALA A O 1
ATOM 585 N N . ALA A 1 77 ? -8.809 0.217 0.577 1.00 97.12 77 ALA A N 1
ATOM 586 C CA . ALA A 1 77 ? -8.810 0.486 -0.855 1.00 97.12 77 ALA A CA 1
ATOM 587 C C . ALA A 1 77 ? -7.450 0.239 -1.527 1.00 97.12 77 ALA A C 1
ATOM 589 O O . ALA A 1 77 ? -7.407 0.086 -2.743 1.00 97.12 77 ALA A O 1
ATOM 590 N N . LEU A 1 78 ? -6.355 0.179 -0.758 1.00 95.56 78 LEU A N 1
ATOM 591 C CA . LEU A 1 78 ? -5.001 -0.040 -1.279 1.00 95.56 78 LEU A CA 1
ATOM 592 C C . LEU A 1 78 ? -4.883 -1.249 -2.223 1.00 95.56 78 LEU A C 1
ATOM 594 O O . LEU A 1 78 ? -4.351 -1.066 -3.311 1.00 95.56 78 LEU A O 1
ATOM 598 N N . PRO A 1 79 ? -5.378 -2.456 -1.880 1.00 95.06 79 PRO A N 1
ATOM 599 C CA . PRO A 1 79 ? -5.282 -3.597 -2.790 1.00 95.06 79 PRO A CA 1
ATOM 600 C C . PRO A 1 79 ? -6.265 -3.534 -3.968 1.00 95.06 79 PRO A C 1
ATOM 602 O O . PRO A 1 79 ? -6.205 -4.397 -4.829 1.00 95.06 79 PRO A O 1
ATOM 605 N N . LEU A 1 80 ? -7.201 -2.579 -3.988 1.00 94.06 80 LEU A N 1
ATOM 606 C CA . LEU A 1 80 ? -8.272 -2.502 -4.985 1.00 94.06 80 LEU A CA 1
ATOM 607 C C . LEU A 1 80 ? -8.007 -1.438 -6.056 1.00 94.06 80 LEU A C 1
ATOM 609 O O . LEU A 1 80 ? -8.317 -1.654 -7.222 1.00 94.06 80 LEU A O 1
ATOM 613 N N . LEU A 1 81 ? -7.489 -0.274 -5.659 1.00 94.56 81 LEU A N 1
ATOM 614 C CA . LEU A 1 81 ? -7.422 0.918 -6.510 1.00 94.56 81 LEU A CA 1
ATOM 615 C C . LEU A 1 81 ? -6.145 0.981 -7.351 1.00 94.56 81 LEU A C 1
ATOM 617 O O . LEU A 1 81 ? -5.397 1.959 -7.298 1.00 94.56 81 LEU A O 1
ATOM 621 N N . ASN A 1 82 ? -5.924 -0.068 -8.133 1.00 92.38 82 ASN A N 1
ATOM 622 C CA . ASN A 1 82 ? -4.943 -0.078 -9.204 1.00 92.38 82 ASN A CA 1
ATOM 623 C C . ASN A 1 82 ? -5.600 -0.672 -10.458 1.00 92.38 82 ASN A C 1
ATOM 625 O O . ASN A 1 82 ? -5.645 -1.890 -10.638 1.00 92.38 82 ASN A O 1
ATOM 629 N N . PHE A 1 83 ? -6.124 0.199 -11.321 1.00 93.56 83 PHE A N 1
ATOM 630 C CA . PHE A 1 83 ? -6.749 -0.188 -12.587 1.00 93.56 83 PHE A CA 1
ATOM 631 C C . PHE A 1 83 ? -5.797 -0.083 -13.779 1.00 93.56 83 PHE A C 1
ATOM 633 O O . PHE A 1 83 ? -6.253 -0.074 -14.924 1.00 93.56 83 PHE A O 1
ATOM 640 N N . SER A 1 84 ? -4.483 -0.097 -13.538 1.00 91.62 84 SER A N 1
ATOM 641 C CA . SER A 1 84 ? -3.462 -0.080 -14.590 1.00 91.62 84 SER A CA 1
ATOM 642 C C . SER A 1 84 ? -3.643 -1.118 -15.716 1.00 91.62 84 SER A C 1
ATOM 644 O O . SER A 1 84 ? -3.306 -0.763 -16.848 1.00 91.62 84 SER A O 1
ATOM 646 N N . PRO A 1 85 ? -4.235 -2.325 -15.523 1.00 90.81 85 PRO A N 1
ATOM 647 C CA . PRO A 1 85 ? -4.541 -3.218 -16.648 1.00 90.81 85 PRO A CA 1
ATOM 648 C C . PRO A 1 85 ? -5.526 -2.628 -17.666 1.00 90.81 85 PRO A C 1
ATOM 650 O O . PRO A 1 85 ? -5.449 -2.940 -18.851 1.00 90.81 85 PRO A O 1
ATOM 653 N N . TRP A 1 86 ? -6.466 -1.795 -17.211 1.00 93.31 86 TRP A N 1
ATOM 654 C CA . TRP A 1 86 ? -7.504 -1.194 -18.052 1.00 93.31 86 TRP A CA 1
ATOM 655 C C . TRP A 1 86 ? -7.146 0.223 -18.486 1.00 93.31 86 TRP A C 1
ATOM 657 O O . TRP A 1 86 ? -7.486 0.633 -19.592 1.00 93.31 86 TRP A O 1
ATOM 667 N N . THR A 1 87 ? -6.487 0.986 -17.614 1.00 94.44 87 THR A N 1
ATOM 668 C CA . THR A 1 87 ? -6.170 2.393 -17.867 1.00 94.44 87 THR A CA 1
ATOM 669 C C . THR A 1 87 ? -4.817 2.577 -18.533 1.00 94.44 87 THR A C 1
ATOM 671 O O . THR A 1 87 ? -4.597 3.618 -19.136 1.00 94.44 87 THR A O 1
ATOM 674 N N . GLY A 1 88 ? -3.900 1.608 -18.431 1.00 92.44 88 GLY A N 1
ATOM 675 C CA . GLY A 1 88 ? -2.514 1.745 -18.888 1.00 92.44 88 GLY A CA 1
ATOM 676 C C . GLY A 1 88 ? -1.678 2.710 -18.042 1.00 92.44 88 GLY A C 1
ATOM 677 O O . GLY A 1 88 ? -0.503 2.935 -18.335 1.00 92.44 88 GLY A O 1
ATOM 678 N N . TRP A 1 89 ? -2.252 3.292 -16.987 1.00 93.50 89 TRP A N 1
ATOM 679 C CA . TRP A 1 89 ? -1.527 4.172 -16.090 1.00 93.50 89 TRP A CA 1
ATOM 680 C C . TRP A 1 89 ? -0.595 3.365 -15.187 1.00 93.50 89 TRP A C 1
ATOM 682 O O . TRP A 1 89 ? -1.035 2.629 -14.314 1.00 93.50 89 TRP A O 1
ATOM 692 N N . LEU A 1 90 ? 0.712 3.511 -15.404 1.00 90.69 90 LEU A N 1
ATOM 693 C CA . LEU A 1 90 ? 1.735 2.889 -14.557 1.00 90.69 90 LEU A CA 1
ATOM 694 C C . LEU A 1 90 ? 2.295 3.858 -13.514 1.00 90.69 90 LEU A C 1
ATOM 696 O O . LEU A 1 90 ? 2.681 3.442 -12.428 1.00 90.69 90 LEU A O 1
ATOM 700 N N . VAL A 1 91 ? 2.409 5.145 -13.849 1.00 93.25 91 VAL A N 1
ATOM 701 C CA . VAL A 1 91 ? 2.992 6.166 -12.959 1.00 93.25 91 VAL A CA 1
ATOM 702 C C . VAL A 1 91 ? 1.961 6.674 -11.957 1.00 93.25 91 VAL A C 1
ATOM 704 O O . VAL A 1 91 ? 2.254 6.802 -10.764 1.00 93.25 91 VAL A O 1
ATOM 707 N N . PHE A 1 92 ? 0.765 6.960 -12.461 1.00 93.38 92 PHE A N 1
ATOM 708 C CA . PHE A 1 92 ? -0.385 7.422 -11.698 1.00 93.38 92 PHE A CA 1
ATOM 709 C C . PHE A 1 92 ? -1.330 6.248 -11.460 1.00 93.38 92 PHE A C 1
ATOM 711 O O . PHE A 1 92 ? -1.395 5.335 -12.266 1.00 93.38 92 PHE A O 1
ATOM 718 N N . GLU A 1 93 ? -2.042 6.246 -10.349 1.00 93.19 93 GLU A N 1
ATOM 719 C CA . GLU A 1 93 ? -2.987 5.190 -9.992 1.00 93.19 93 GLU A CA 1
ATOM 720 C C . GLU A 1 93 ? -4.242 5.827 -9.401 1.00 93.19 93 GLU A C 1
ATOM 722 O O . GLU A 1 93 ? -4.223 6.946 -8.888 1.00 93.19 93 GLU A O 1
ATOM 727 N N . GLU A 1 94 ? -5.360 5.115 -9.401 1.00 96.50 94 GLU A N 1
ATOM 728 C CA . GLU A 1 94 ? -6.602 5.627 -8.822 1.00 96.50 94 GLU A CA 1
ATOM 729 C C . GLU A 1 94 ? -6.492 5.759 -7.297 1.00 96.50 94 GLU A C 1
ATOM 731 O O . GLU A 1 94 ? -7.145 6.608 -6.680 1.00 96.50 94 GLU A O 1
ATOM 736 N N . PHE A 1 95 ? -5.576 5.003 -6.689 1.00 96.88 95 PHE A N 1
ATOM 737 C CA . PHE A 1 95 ? -5.161 5.202 -5.308 1.00 96.88 95 PHE A CA 1
ATOM 738 C C . PHE A 1 95 ? -4.548 6.593 -5.054 1.00 96.88 95 PHE A C 1
ATOM 740 O O . PHE A 1 95 ? -4.763 7.161 -3.980 1.00 96.88 95 PHE A O 1
ATOM 747 N N . ASP A 1 96 ? -3.864 7.200 -6.034 1.00 97.31 96 ASP A N 1
ATOM 748 C CA . ASP A 1 96 ? -3.336 8.569 -5.921 1.00 97.31 96 ASP A CA 1
ATOM 749 C C . ASP A 1 96 ? -4.468 9.587 -5.762 1.00 97.31 96 ASP A C 1
ATOM 751 O O . ASP A 1 96 ? -4.408 10.471 -4.905 1.00 97.31 96 ASP 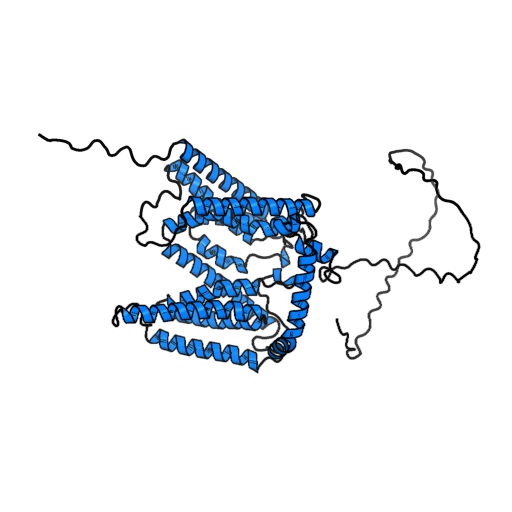A O 1
ATOM 755 N N . ILE A 1 97 ? -5.544 9.427 -6.539 1.00 97.94 97 ILE A N 1
ATOM 756 C CA . ILE A 1 97 ? -6.735 10.284 -6.469 1.00 97.94 97 ILE A CA 1
ATOM 757 C C . ILE A 1 97 ? -7.376 10.172 -5.076 1.00 97.94 97 ILE A C 1
ATOM 759 O O . ILE A 1 97 ? -7.735 11.187 -4.467 1.00 97.94 97 ILE A O 1
ATOM 763 N N . LEU A 1 98 ? -7.457 8.954 -4.525 1.00 98.25 98 LEU A N 1
ATOM 764 C CA . LEU A 1 98 ? -7.945 8.725 -3.164 1.00 98.25 98 LEU A CA 1
ATOM 765 C C . LEU A 1 98 ? -7.075 9.454 -2.124 1.00 98.25 98 LEU A C 1
ATOM 767 O O . LEU A 1 98 ? -7.614 10.157 -1.262 1.00 98.25 98 LEU A O 1
ATOM 771 N N . LEU A 1 99 ? -5.747 9.315 -2.191 1.00 98.31 99 LEU A N 1
ATOM 772 C CA . LEU A 1 99 ? -4.816 9.956 -1.254 1.00 98.31 99 LEU A CA 1
ATOM 773 C C . LEU A 1 99 ? -4.854 11.484 -1.355 1.00 98.31 99 LEU A C 1
ATOM 775 O O . LEU A 1 99 ? -4.922 12.168 -0.331 1.00 98.31 99 LEU A O 1
ATOM 779 N N . LEU A 1 100 ? -4.882 12.032 -2.569 1.00 98.56 100 LEU A N 1
ATOM 780 C CA . LEU A 1 100 ? -5.004 13.472 -2.792 1.00 98.56 100 LEU A CA 1
ATOM 781 C C . LEU A 1 100 ? -6.313 14.017 -2.219 1.00 98.56 100 LEU A C 1
ATOM 783 O O . LEU A 1 100 ? -6.307 15.097 -1.632 1.00 98.56 100 LEU A O 1
ATOM 787 N N . GLY A 1 101 ? -7.411 13.256 -2.287 1.00 98.44 101 GLY A N 1
ATOM 788 C CA . GLY A 1 101 ? -8.680 13.638 -1.664 1.00 98.44 101 GLY A CA 1
ATOM 789 C C . GLY A 1 101 ? -8.601 13.655 -0.134 1.00 98.44 101 GLY A C 1
ATOM 790 O O . GLY A 1 101 ? -9.133 14.566 0.508 1.00 98.44 101 GLY A O 1
ATOM 791 N N . VAL A 1 102 ? -7.857 12.714 0.467 1.00 98.19 102 VAL A N 1
ATOM 792 C CA . VAL A 1 102 ? -7.583 12.715 1.915 1.00 98.19 102 VAL A CA 1
ATOM 793 C C . VAL A 1 102 ? -6.822 13.968 2.329 1.00 98.19 102 VAL A C 1
ATOM 795 O O . VAL A 1 102 ? -7.184 14.610 3.324 1.00 98.19 102 VAL A O 1
ATOM 798 N N . LEU A 1 103 ? -5.773 14.310 1.582 1.00 98.31 103 LEU A N 1
ATOM 799 C CA . LEU A 1 103 ? -4.941 15.478 1.845 1.00 98.31 103 LEU A CA 1
ATOM 800 C C . LEU A 1 103 ? -5.739 16.769 1.649 1.00 98.31 103 LEU A C 1
ATOM 802 O O . LEU A 1 103 ? -5.807 17.581 2.572 1.00 98.31 103 LEU A O 1
ATOM 806 N N . ALA A 1 104 ? -6.413 16.922 0.507 1.00 98.19 104 ALA A N 1
ATOM 807 C CA . ALA A 1 104 ? -7.254 18.071 0.191 1.00 98.19 104 ALA A CA 1
ATOM 808 C C . ALA A 1 104 ? -8.306 18.317 1.283 1.00 98.19 104 ALA A C 1
ATOM 810 O O . ALA A 1 104 ? -8.363 19.409 1.852 1.00 98.19 104 ALA A O 1
ATOM 811 N N . GLY A 1 105 ? -9.075 17.288 1.656 1.00 97.62 105 GLY A N 1
ATOM 812 C CA . GLY A 1 105 ? -10.123 17.399 2.670 1.00 97.62 105 GLY A CA 1
ATOM 813 C C . GLY A 1 105 ? -9.595 17.755 4.064 1.00 97.62 105 GLY A C 1
ATOM 814 O O . GLY A 1 105 ? -10.121 18.652 4.731 1.00 97.62 105 GLY A O 1
ATOM 815 N N . ASN A 1 106 ? -8.526 17.091 4.520 1.00 96.38 106 ASN A N 1
ATOM 816 C CA . ASN A 1 106 ? -7.950 17.362 5.841 1.00 96.38 106 ASN A CA 1
ATOM 817 C C . ASN A 1 106 ? -7.287 18.742 5.921 1.00 96.38 106 ASN A C 1
ATOM 819 O O . ASN A 1 106 ? -7.475 19.442 6.921 1.00 96.38 106 ASN A O 1
ATOM 823 N N . TYR A 1 107 ? -6.537 19.150 4.895 1.00 96.50 107 TYR A N 1
ATOM 824 C CA . TYR A 1 107 ? -5.888 20.459 4.869 1.00 96.50 107 TYR A CA 1
ATOM 825 C C . TYR A 1 107 ? -6.893 21.600 4.690 1.00 96.50 107 TYR A C 1
ATOM 827 O O . TYR A 1 107 ? -6.778 22.607 5.390 1.00 96.50 107 TYR A O 1
ATOM 835 N N . ALA A 1 108 ? -7.941 21.426 3.877 1.00 95.69 108 ALA A N 1
ATOM 836 C CA . ALA A 1 108 ? -9.029 22.400 3.768 1.00 95.69 108 ALA A CA 1
ATOM 837 C C . ALA A 1 108 ? -9.747 22.582 5.114 1.00 95.69 108 ALA A C 1
ATOM 839 O O . ALA A 1 108 ? -9.959 23.707 5.576 1.00 95.69 108 ALA A O 1
ATOM 840 N N . ARG A 1 109 ? -10.039 21.476 5.817 1.00 93.75 109 ARG A N 1
ATOM 841 C CA . ARG A 1 109 ? -10.589 21.524 7.179 1.00 93.75 109 ARG A CA 1
ATOM 842 C C . ARG A 1 109 ? -9.635 22.233 8.146 1.00 93.75 109 ARG A C 1
ATOM 844 O O . ARG A 1 109 ? -10.087 23.023 8.977 1.00 93.75 109 ARG A O 1
ATOM 851 N N . ALA A 1 110 ? -8.335 21.951 8.072 1.00 90.69 110 ALA A N 1
ATOM 852 C CA . ALA A 1 110 ? -7.323 22.580 8.918 1.00 90.69 110 ALA A CA 1
ATOM 853 C C . ALA A 1 110 ? -7.256 24.098 8.695 1.00 90.69 110 ALA A C 1
ATOM 855 O O . ALA A 1 110 ? -7.294 24.857 9.668 1.00 90.69 110 ALA A O 1
ATOM 856 N N . ALA A 1 111 ? -7.234 24.545 7.438 1.00 91.94 111 ALA A N 1
ATOM 857 C CA . ALA A 1 111 ? -7.263 25.956 7.068 1.00 91.94 111 ALA A CA 1
ATOM 858 C C . ALA A 1 111 ? -8.544 26.641 7.575 1.00 91.94 111 ALA A C 1
ATOM 860 O O . ALA A 1 111 ? -8.471 27.658 8.269 1.00 91.94 111 ALA A O 1
ATOM 861 N N . ALA A 1 112 ? -9.714 26.031 7.352 1.00 91.12 112 ALA A N 1
ATOM 862 C CA . ALA A 1 112 ? -10.998 26.564 7.805 1.00 91.12 112 ALA A CA 1
ATOM 863 C C . ALA A 1 112 ? -11.084 26.700 9.338 1.00 91.12 112 ALA A C 1
ATOM 865 O O . ALA A 1 112 ? -11.573 27.709 9.851 1.00 91.12 112 ALA A O 1
ATOM 866 N N . LEU A 1 113 ? -10.587 25.713 10.094 1.00 87.50 113 LEU A N 1
ATOM 867 C CA . LEU A 1 113 ? -10.551 25.769 11.562 1.00 87.50 113 LEU A CA 1
ATOM 868 C C . LEU A 1 113 ? -9.565 26.821 12.086 1.00 87.50 113 LEU A C 1
ATOM 870 O O . LEU A 1 113 ? -9.872 27.509 13.063 1.00 87.50 113 LEU A O 1
ATOM 874 N N . THR A 1 114 ? -8.418 26.968 11.425 1.00 84.88 114 THR A N 1
ATOM 875 C CA . THR A 1 114 ? -7.401 27.966 11.784 1.00 84.88 114 THR A CA 1
ATOM 876 C C . THR A 1 114 ? -7.920 29.379 11.540 1.00 84.88 114 THR A C 1
ATOM 878 O O . THR A 1 114 ? -7.759 30.241 12.400 1.00 84.88 114 THR A O 1
ATOM 881 N N . CYS A 1 115 ? -8.611 29.596 10.418 1.00 85.06 115 CYS A N 1
ATOM 882 C CA . CYS A 1 115 ? -9.245 30.865 10.078 1.00 85.06 115 CYS A CA 1
ATOM 883 C C . CYS A 1 115 ? -10.386 31.216 11.051 1.00 85.06 115 CYS A C 1
ATOM 885 O O . CYS A 1 115 ? -10.372 32.283 11.655 1.00 85.06 115 CYS A O 1
ATOM 887 N N . ARG A 1 116 ? -11.341 30.298 11.274 1.00 83.31 116 ARG A N 1
ATOM 888 C CA . ARG A 1 116 ? -12.552 30.581 12.072 1.00 83.31 116 ARG A CA 1
ATOM 889 C C . ARG A 1 116 ? -12.329 30.609 13.580 1.00 83.31 116 ARG A C 1
ATOM 891 O O . ARG A 1 116 ? -13.033 31.317 14.287 1.00 83.31 116 ARG A O 1
ATOM 898 N N . ARG A 1 117 ? -11.437 29.761 14.100 1.00 73.44 117 ARG A N 1
ATOM 899 C CA . ARG A 1 117 ? -11.282 29.545 15.551 1.00 73.44 117 ARG A CA 1
ATOM 900 C C . ARG A 1 117 ? -9.875 29.826 16.054 1.00 73.44 117 ARG A C 1
ATOM 902 O O . ARG A 1 117 ? -9.652 29.765 17.257 1.00 73.44 117 ARG A O 1
ATOM 909 N N . GLY A 1 118 ? -8.914 30.088 15.166 1.00 65.50 118 GLY A N 1
ATOM 910 C CA . GLY A 1 118 ? -7.520 30.230 15.571 1.00 65.50 118 GLY A CA 1
ATOM 911 C C . GLY A 1 118 ? -6.871 28.945 16.071 1.00 65.50 118 GLY A C 1
ATOM 912 O O . GLY A 1 118 ? -5.806 29.011 16.676 1.00 65.50 118 GLY A O 1
ATOM 913 N N . ILE A 1 119 ? -7.530 27.802 15.866 1.00 61.38 119 ILE A N 1
ATOM 914 C CA . ILE A 1 119 ? -7.127 26.500 16.392 1.00 61.38 119 ILE A CA 1
ATOM 915 C C . ILE A 1 119 ? -6.475 25.732 15.257 1.00 61.38 119 ILE A C 1
ATOM 917 O O . ILE A 1 119 ? -7.153 25.393 14.283 1.00 61.38 119 ILE A O 1
ATOM 921 N N . TRP A 1 120 ? -5.195 25.396 15.406 1.00 59.47 120 TRP A N 1
ATOM 922 C CA . TRP A 1 120 ? -4.585 24.423 14.513 1.00 59.47 120 TRP A CA 1
ATOM 923 C C . TRP A 1 120 ? -4.918 22.999 14.954 1.00 59.47 120 TRP A C 1
ATOM 925 O O . TRP A 1 120 ? -5.200 22.736 16.124 1.00 59.47 120 TRP A O 1
ATOM 935 N N . VAL A 1 121 ? -4.882 22.047 14.019 1.00 57.12 121 VAL A N 1
ATOM 936 C CA . VAL A 1 121 ? -5.270 20.650 14.285 1.00 57.12 121 VAL A CA 1
ATOM 937 C C . VAL A 1 121 ? -4.423 20.026 15.410 1.00 57.12 121 VAL A C 1
ATOM 939 O O . VAL A 1 121 ? -4.922 19.163 16.133 1.00 57.12 121 VAL A O 1
ATOM 942 N N . SER A 1 122 ? -3.195 20.520 15.617 1.00 55.81 122 SER A N 1
ATOM 943 C CA . SER A 1 122 ? -2.294 20.103 16.697 1.00 55.81 122 SER A CA 1
ATOM 944 C C . SER A 1 122 ? -2.629 20.655 18.086 1.00 55.81 122 SER A C 1
ATOM 946 O O . SER A 1 122 ? -2.118 20.100 19.056 1.00 55.81 122 SER A O 1
ATOM 948 N N . ASP A 1 123 ? -3.428 21.724 18.192 1.00 53.53 123 ASP A N 1
ATOM 949 C CA . ASP A 1 123 ? -3.623 22.482 19.442 1.00 53.53 123 ASP A CA 1
ATOM 950 C C . ASP A 1 123 ? -4.756 21.920 20.324 1.00 53.53 123 ASP A C 1
ATOM 952 O O . ASP A 1 123 ? -4.849 22.252 21.502 1.00 53.53 123 ASP A O 1
ATOM 956 N N . ARG A 1 124 ? -5.611 21.019 19.809 1.00 48.91 124 ARG A N 1
ATOM 957 C CA . ARG A 1 124 ? -6.677 20.358 20.601 1.00 48.91 124 ARG A CA 1
ATOM 958 C C . ARG A 1 124 ? -6.187 19.133 21.385 1.00 48.91 124 ARG A C 1
ATOM 960 O O . ARG A 1 124 ? -6.798 18.070 21.311 1.00 48.91 124 ARG A O 1
ATOM 967 N N . GLY A 1 125 ? -5.089 19.273 22.115 1.00 47.25 125 GLY A N 1
ATOM 968 C CA . GLY A 1 125 ? -4.488 18.171 22.863 1.00 47.25 125 GLY A CA 1
ATOM 969 C C . GLY A 1 125 ? -3.577 18.646 23.985 1.00 47.25 125 GLY A C 1
ATOM 970 O O . GLY A 1 125 ? -2.415 18.269 24.013 1.00 47.25 125 GLY A O 1
ATOM 971 N N . THR A 1 126 ? -4.093 19.465 24.903 1.00 43.06 126 THR A N 1
ATOM 972 C CA . THR A 1 126 ? -3.491 19.668 26.236 1.00 43.06 126 THR A CA 1
ATOM 973 C C . THR A 1 126 ? -3.866 18.552 27.220 1.00 43.06 126 THR A C 1
ATOM 975 O O . THR A 1 126 ? -3.598 18.661 28.411 1.00 43.06 126 THR A O 1
ATOM 978 N N . ALA A 1 127 ? -4.454 17.449 26.742 1.00 44.22 127 ALA A N 1
ATOM 979 C CA . ALA A 1 127 ? -4.469 16.207 27.497 1.00 44.22 127 ALA A CA 1
ATOM 980 C C . ALA A 1 127 ? -3.051 15.630 27.449 1.00 44.22 127 ALA A C 1
ATOM 982 O O . ALA A 1 127 ? -2.647 14.999 26.471 1.00 44.22 127 ALA A O 1
ATOM 983 N N . GLN A 1 128 ? -2.281 15.926 28.492 1.00 43.09 128 GLN A N 1
ATOM 984 C CA . GLN A 1 128 ? -1.016 15.274 28.790 1.00 43.09 128 GLN A CA 1
ATOM 985 C C . GLN A 1 128 ? -1.203 13.757 28.618 1.00 43.09 128 GLN A C 1
ATOM 987 O O . GLN A 1 128 ? -2.136 13.206 29.209 1.00 43.09 128 GLN A O 1
ATOM 992 N N . PRO A 1 129 ? -0.400 13.077 27.779 1.00 46.91 129 PRO A N 1
ATOM 993 C CA . PRO A 1 129 ? -0.523 11.639 27.610 1.00 46.91 129 PRO A CA 1
ATOM 994 C C . PRO A 1 129 ? -0.232 10.972 28.958 1.00 46.91 129 PRO A C 1
ATOM 996 O O . PRO A 1 129 ? 0.916 10.880 29.388 1.00 46.91 129 PRO A O 1
ATOM 999 N N . GLN A 1 130 ? -1.287 10.541 29.651 1.00 40.41 130 GLN A N 1
ATOM 1000 C CA . GLN A 1 130 ? -1.186 9.668 30.813 1.00 40.41 130 GLN A CA 1
ATOM 1001 C C . GLN A 1 130 ? -0.751 8.292 30.304 1.00 40.41 130 GLN A C 1
ATOM 1003 O O . GLN A 1 130 ? -1.565 7.467 29.902 1.00 40.41 130 GLN A O 1
ATOM 1008 N N . GLY A 1 131 ? 0.559 8.092 30.218 1.00 40.59 131 GLY A N 1
ATOM 1009 C CA . GLY A 1 131 ? 1.161 6.851 29.750 1.00 40.59 131 GLY A CA 1
ATOM 1010 C C . GLY A 1 131 ? 2.427 7.139 28.968 1.00 40.59 131 GLY A C 1
ATOM 1011 O O . GLY A 1 131 ? 2.379 7.338 27.755 1.00 40.59 131 GLY A O 1
ATOM 1012 N N . GLY A 1 132 ? 3.559 7.168 29.673 1.00 44.06 132 GLY A N 1
ATOM 1013 C CA . GLY A 1 132 ? 4.884 7.314 29.083 1.00 44.06 132 GLY A CA 1
ATOM 1014 C C . GLY A 1 132 ? 5.109 6.273 27.990 1.00 44.06 132 GLY A C 1
ATOM 1015 O O . GLY A 1 132 ? 5.290 5.088 28.257 1.00 44.06 132 GLY A O 1
ATOM 1016 N N . ARG A 1 133 ? 5.085 6.718 26.738 1.00 47.88 133 ARG A N 1
ATOM 1017 C CA . ARG A 1 133 ? 5.571 5.960 25.590 1.00 47.88 133 ARG A CA 1
ATOM 1018 C C . ARG A 1 133 ? 6.368 6.916 24.731 1.00 47.88 133 ARG A C 1
ATOM 1020 O O . ARG A 1 133 ? 5.825 7.926 24.304 1.00 47.88 133 ARG A O 1
ATOM 1027 N N . LEU A 1 134 ? 7.642 6.572 24.556 1.00 42.47 134 LEU A N 1
ATOM 1028 C CA . LEU A 1 134 ? 8.666 7.113 23.658 1.00 42.47 134 LEU A CA 1
ATOM 1029 C C . LEU A 1 134 ? 8.093 7.859 22.436 1.00 42.47 134 LEU A C 1
ATOM 1031 O O . LEU A 1 134 ? 8.058 7.330 21.329 1.00 42.47 134 LEU A O 1
ATOM 1035 N N . VAL A 1 135 ? 7.641 9.098 22.616 1.00 55.34 135 VAL A N 1
ATOM 1036 C CA . VAL A 1 135 ? 7.472 10.022 21.498 1.00 55.34 135 VAL A CA 1
ATOM 1037 C C . VAL A 1 135 ? 8.844 10.645 21.338 1.00 55.34 135 VAL A C 1
ATOM 1039 O O . VAL A 1 135 ? 9.296 11.353 22.238 1.00 55.34 135 VAL A O 1
ATOM 1042 N N . ALA A 1 136 ? 9.534 10.316 20.242 1.00 58.03 136 ALA A N 1
ATOM 1043 C CA . ALA A 1 136 ? 10.790 10.972 19.899 1.00 58.03 136 ALA A CA 1
ATOM 1044 C C . ALA A 1 136 ? 10.605 12.491 20.050 1.00 58.03 136 ALA A C 1
ATOM 1046 O O . ALA A 1 136 ? 9.546 13.005 19.665 1.00 58.03 136 ALA A O 1
ATOM 1047 N N . PRO A 1 137 ? 11.578 13.210 20.632 1.00 70.31 137 PRO A N 1
ATOM 1048 C CA . PRO A 1 137 ? 11.434 14.642 20.820 1.00 70.31 137 PRO A CA 1
ATOM 1049 C C . PRO A 1 137 ? 11.160 15.310 19.467 1.00 70.31 137 PRO A C 1
ATOM 1051 O O . PRO A 1 137 ? 11.661 14.863 18.434 1.00 70.31 137 PRO A O 1
ATOM 1054 N N . ASP A 1 138 ? 10.327 16.355 19.456 1.00 77.25 138 ASP A N 1
ATOM 1055 C CA . ASP A 1 138 ? 9.778 16.926 18.215 1.00 77.25 138 ASP A CA 1
ATOM 1056 C C . ASP A 1 138 ? 10.863 17.347 17.207 1.00 77.25 138 ASP A C 1
ATOM 1058 O O . ASP A 1 138 ? 10.644 17.249 15.999 1.00 77.25 138 ASP A O 1
ATOM 1062 N N . TRP A 1 139 ? 12.051 17.725 17.690 1.00 82.38 139 TRP A N 1
ATOM 1063 C CA . TRP A 1 139 ? 13.213 18.029 16.856 1.00 82.38 139 TRP A CA 1
ATOM 1064 C C . TRP A 1 139 ? 13.801 16.793 16.161 1.00 82.38 139 TRP A C 1
ATOM 1066 O O . TRP A 1 139 ? 14.182 16.888 15.003 1.00 82.38 139 TRP A O 1
ATOM 1076 N N . ALA A 1 140 ? 13.837 15.623 16.807 1.00 85.38 140 ALA A N 1
ATOM 1077 C CA . ALA A 1 140 ? 14.413 14.410 16.225 1.00 85.38 140 ALA A CA 1
ATOM 1078 C C . ALA A 1 140 ? 13.542 13.885 15.081 1.00 85.38 140 ALA A C 1
ATOM 1080 O O . ALA A 1 140 ? 14.050 13.525 14.019 1.00 85.38 140 ALA A O 1
ATOM 1081 N N . LEU A 1 141 ? 12.216 13.912 15.261 1.00 84.00 141 LEU A N 1
ATOM 1082 C CA . LEU A 1 141 ? 11.298 13.584 14.173 1.00 84.00 141 LEU A CA 1
ATOM 1083 C C . LEU A 1 141 ? 11.374 14.625 13.050 1.00 84.00 141 LEU A C 1
ATOM 1085 O O . LEU A 1 141 ? 11.344 14.244 11.885 1.00 84.00 141 LEU A O 1
ATOM 1089 N N . ALA A 1 142 ? 11.483 15.917 13.377 1.00 87.12 142 ALA A N 1
ATOM 1090 C CA . ALA A 1 142 ? 11.643 16.963 12.369 1.00 87.12 142 ALA A CA 1
ATOM 1091 C C . ALA A 1 142 ? 12.930 16.775 11.550 1.00 87.12 142 ALA A C 1
ATOM 1093 O O . ALA A 1 142 ? 12.874 16.851 10.326 1.00 87.12 142 ALA A O 1
ATOM 1094 N N . SER A 1 143 ? 14.053 16.453 12.198 1.00 90.38 143 SER A N 1
ATOM 1095 C CA . SER A 1 143 ? 15.322 16.149 11.529 1.00 90.38 143 SER A CA 1
ATOM 1096 C C . SER A 1 143 ? 15.229 14.905 10.651 1.00 90.38 143 SER A C 1
ATOM 1098 O O . SER A 1 143 ? 15.712 14.927 9.525 1.00 90.38 143 SER A O 1
ATOM 1100 N N . LEU A 1 144 ? 14.566 13.840 11.119 1.00 90.94 144 LEU A N 1
ATOM 1101 C CA . LEU A 1 144 ? 14.338 12.633 10.319 1.00 90.94 144 LEU A CA 1
ATOM 1102 C C . LEU A 1 144 ? 13.476 12.929 9.085 1.00 90.94 144 LEU A C 1
ATOM 1104 O O . LEU A 1 144 ? 13.805 12.504 7.982 1.00 90.94 144 LEU A O 1
ATOM 1108 N N . VAL A 1 145 ? 12.388 13.680 9.265 1.00 91.62 145 VAL A N 1
ATOM 1109 C CA . VAL A 1 145 ? 11.488 14.100 8.183 1.00 91.62 145 VAL A CA 1
ATOM 1110 C C . VAL A 1 145 ? 12.220 14.970 7.167 1.00 91.62 145 VAL A C 1
ATOM 1112 O O . VAL A 1 145 ? 12.076 14.753 5.967 1.00 91.62 145 VAL A O 1
ATOM 1115 N N . LEU A 1 146 ? 13.028 15.923 7.635 1.00 93.50 146 LEU A N 1
ATOM 1116 C CA . LEU A 1 146 ? 13.828 16.784 6.773 1.00 93.50 146 LEU A CA 1
ATOM 1117 C C . LEU A 1 146 ? 14.894 15.982 6.021 1.00 93.50 146 LEU A C 1
ATOM 1119 O O . LEU A 1 146 ? 15.025 16.144 4.813 1.00 93.50 146 LEU A O 1
ATOM 1123 N N . GLY A 1 147 ? 15.610 15.089 6.706 1.00 93.81 147 GLY A N 1
ATOM 1124 C CA . GLY A 1 147 ? 16.609 14.217 6.093 1.00 93.81 147 GLY A CA 1
ATOM 1125 C C . GLY A 1 147 ? 16.000 13.308 5.028 1.00 93.81 147 GLY A C 1
ATOM 1126 O O . GLY A 1 147 ? 16.526 13.226 3.920 1.00 93.81 147 GLY A O 1
ATOM 1127 N N . LEU A 1 148 ? 14.845 12.700 5.319 1.00 93.31 148 LEU A N 1
ATOM 1128 C CA . LEU A 1 148 ? 14.110 11.878 4.360 1.00 93.31 148 LEU A CA 1
ATOM 1129 C C . LEU A 1 148 ? 13.637 12.701 3.157 1.00 93.31 148 LEU A C 1
ATOM 1131 O O . LEU A 1 148 ? 13.784 12.248 2.024 1.00 93.31 148 LEU A O 1
ATOM 1135 N N . LEU A 1 149 ? 13.107 13.908 3.382 1.00 94.56 149 LEU A N 1
ATOM 1136 C CA . LEU A 1 149 ? 12.681 14.811 2.312 1.00 94.56 149 LEU A CA 1
ATOM 1137 C C . LEU A 1 149 ? 13.859 15.192 1.409 1.00 94.56 149 LEU A C 1
ATOM 1139 O O . LEU A 1 149 ? 13.772 15.020 0.198 1.00 94.56 149 LEU A O 1
ATOM 1143 N N . VAL A 1 150 ? 14.960 15.673 1.991 1.00 95.12 150 VAL A N 1
ATOM 1144 C CA . VAL A 1 150 ? 16.152 16.099 1.244 1.00 95.12 150 VAL A CA 1
ATOM 1145 C C . VAL A 1 150 ? 16.746 14.925 0.469 1.00 95.12 150 VAL A C 1
ATOM 1147 O O . VAL A 1 150 ? 16.965 15.044 -0.733 1.00 95.12 150 VAL A O 1
ATOM 1150 N N . SER A 1 151 ? 16.933 13.773 1.117 1.00 93.62 151 SER A N 1
ATOM 1151 C CA . SER A 1 151 ? 17.445 12.564 0.464 1.00 93.62 151 SER A CA 1
ATOM 1152 C C . SER A 1 151 ? 16.546 12.117 -0.694 1.00 93.62 151 SER A C 1
ATOM 1154 O O . SER A 1 151 ? 17.037 11.853 -1.791 1.00 93.62 151 SER A O 1
ATOM 1156 N N . SER A 1 152 ? 15.224 12.120 -0.499 1.00 94.12 152 SER A N 1
ATOM 1157 C CA . SER A 1 152 ? 14.270 11.698 -1.532 1.00 94.12 152 SER A CA 1
ATOM 1158 C C . SER A 1 152 ? 14.205 12.674 -2.707 1.00 94.12 152 SER A C 1
ATOM 1160 O O . SER A 1 152 ? 14.106 12.237 -3.851 1.00 94.12 152 SER A O 1
ATOM 1162 N N . LEU A 1 153 ? 14.293 13.986 -2.455 1.00 95.88 153 LEU A N 1
ATOM 1163 C CA . LEU A 1 153 ? 14.339 15.007 -3.507 1.00 95.88 153 LEU A CA 1
ATOM 1164 C C . LEU A 1 153 ? 15.635 14.928 -4.319 1.00 95.88 153 LEU A C 1
ATOM 1166 O O . LEU A 1 153 ? 15.589 15.024 -5.543 1.00 95.88 153 LEU A O 1
ATOM 1170 N N . LEU A 1 154 ? 16.775 14.700 -3.660 1.00 95.50 154 LEU A N 1
ATOM 1171 C CA . LEU A 1 154 ? 18.054 14.479 -4.340 1.00 95.50 154 LEU A CA 1
ATOM 1172 C C . LEU A 1 154 ? 18.011 13.216 -5.209 1.00 95.50 154 LEU A C 1
ATOM 1174 O O . LEU A 1 154 ? 18.444 13.246 -6.361 1.00 95.50 154 LEU A O 1
ATOM 1178 N N . ALA A 1 155 ? 17.446 12.124 -4.690 1.00 95.00 155 ALA A N 1
ATOM 1179 C CA . ALA A 1 155 ? 17.309 10.870 -5.424 1.00 95.00 155 ALA A CA 1
ATOM 1180 C C . ALA A 1 155 ? 16.337 10.990 -6.614 1.00 95.00 155 ALA A C 1
ATOM 1182 O O . ALA A 1 155 ? 16.608 10.438 -7.685 1.00 95.00 155 ALA A O 1
ATOM 1183 N N . LEU A 1 156 ? 15.236 11.736 -6.453 1.00 96.75 156 LEU A N 1
ATOM 1184 C CA . LEU A 1 156 ? 14.299 12.073 -7.529 1.00 96.75 156 LEU A CA 1
ATOM 1185 C C . LEU A 1 156 ? 14.986 12.897 -8.621 1.00 96.75 156 LEU A C 1
ATOM 1187 O O . LEU A 1 156 ? 14.881 12.558 -9.797 1.00 96.75 156 LEU A O 1
ATOM 1191 N N . TRP A 1 157 ? 15.712 13.949 -8.233 1.00 96.62 157 TRP A N 1
ATOM 1192 C CA . TRP A 1 157 ? 16.448 14.796 -9.168 1.00 96.62 157 TRP A CA 1
ATOM 1193 C C . TRP A 1 157 ? 17.492 13.996 -9.954 1.00 96.62 157 TRP A C 1
ATOM 1195 O O . TRP A 1 157 ? 17.507 14.080 -11.181 1.00 96.62 157 TRP A O 1
ATOM 1205 N N . ARG A 1 158 ? 18.293 13.150 -9.284 1.00 95.62 158 ARG A N 1
ATOM 1206 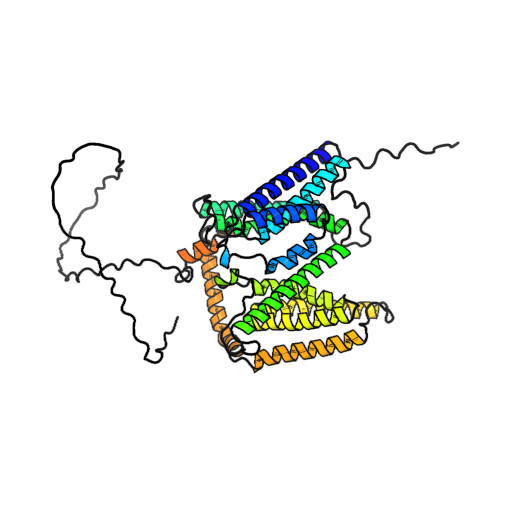C CA . ARG A 1 158 ? 19.234 12.238 -9.965 1.00 95.62 158 ARG A CA 1
ATOM 1207 C C . ARG A 1 158 ? 18.522 11.293 -10.924 1.00 95.62 158 ARG A C 1
ATOM 1209 O O . ARG A 1 158 ? 19.012 11.089 -12.025 1.00 95.62 158 ARG A O 1
ATOM 1216 N N . GLY A 1 159 ? 17.373 10.743 -10.527 1.00 96.06 159 GLY A N 1
ATOM 1217 C CA . GLY A 1 159 ? 16.596 9.848 -11.383 1.00 96.06 159 GLY A CA 1
ATOM 1218 C C . GLY A 1 159 ? 16.115 10.528 -12.667 1.00 96.06 159 GLY A C 1
ATOM 1219 O O . GLY A 1 159 ? 16.312 10.001 -13.759 1.00 96.06 159 GLY A O 1
ATOM 1220 N N . ILE A 1 160 ? 15.558 11.734 -12.555 1.00 96.69 160 ILE A N 1
ATOM 1221 C CA . ILE A 1 160 ? 15.107 12.516 -13.715 1.00 96.69 160 ILE A CA 1
ATOM 1222 C C . ILE A 1 160 ? 16.296 12.928 -14.595 1.00 96.69 160 ILE A C 1
ATOM 1224 O O . ILE A 1 160 ? 16.207 12.846 -15.818 1.00 96.69 160 ILE A O 1
ATOM 1228 N N . ALA A 1 161 ? 17.412 13.347 -13.991 1.00 95.69 161 ALA A N 1
ATOM 1229 C CA . ALA A 1 161 ? 18.618 13.720 -14.726 1.00 95.69 161 ALA A CA 1
ATOM 1230 C C . ALA A 1 161 ? 19.199 12.533 -15.515 1.00 95.69 161 ALA A C 1
ATOM 1232 O O . ALA A 1 161 ? 19.486 12.678 -16.702 1.00 95.69 161 ALA A O 1
ATOM 1233 N N . ASP A 1 162 ? 19.295 11.351 -14.897 1.00 94.69 162 ASP A N 1
ATOM 1234 C CA . ASP A 1 162 ? 19.753 10.123 -15.562 1.00 94.69 162 ASP A CA 1
ATOM 1235 C C . ASP A 1 162 ? 18.820 9.684 -16.705 1.00 94.69 162 ASP A C 1
ATOM 1237 O O . ASP A 1 162 ? 19.259 9.158 -17.728 1.00 94.69 162 ASP A O 1
ATOM 1241 N N . ALA A 1 163 ? 17.518 9.939 -16.574 1.00 94.06 163 ALA A N 1
ATOM 1242 C CA . ALA A 1 163 ? 16.541 9.639 -17.615 1.00 94.06 163 ALA A CA 1
ATOM 1243 C C . ALA A 1 163 ? 16.638 10.534 -18.864 1.00 94.06 163 ALA A C 1
ATOM 1245 O O . ALA A 1 163 ? 15.868 10.333 -19.803 1.00 94.06 163 ALA A O 1
ATOM 1246 N N . GLY A 1 164 ? 17.564 11.498 -18.896 1.00 93.69 164 GLY A N 1
ATOM 1247 C CA . GLY A 1 164 ? 17.694 12.476 -19.977 1.00 93.69 164 GLY A CA 1
ATOM 1248 C C . GLY A 1 164 ? 16.912 13.770 -19.735 1.00 93.69 164 GLY A C 1
ATOM 1249 O O . GLY A 1 164 ? 16.729 14.554 -20.663 1.00 93.69 164 GLY A O 1
ATOM 1250 N N . GLY A 1 165 ? 16.468 14.013 -18.499 1.00 94.94 165 GLY A N 1
ATOM 1251 C CA . GLY A 1 165 ? 15.705 15.195 -18.107 1.00 94.94 165 GLY A CA 1
ATOM 1252 C C . GLY A 1 165 ? 14.206 14.936 -17.966 1.00 94.94 165 GLY A C 1
ATOM 1253 O O . GLY A 1 165 ? 13.714 13.818 -18.107 1.00 94.94 165 GLY A O 1
ATOM 1254 N N . TRP A 1 166 ? 13.464 15.994 -17.633 1.00 95.81 166 TRP A N 1
ATOM 1255 C CA . TRP A 1 166 ? 12.018 15.906 -17.451 1.00 95.81 166 TRP A CA 1
ATOM 1256 C C . TRP A 1 166 ? 11.305 15.719 -18.792 1.00 95.81 166 TRP A C 1
ATOM 1258 O O . TRP A 1 166 ? 11.364 16.587 -19.663 1.00 95.81 166 TRP A O 1
ATOM 1268 N N . SER A 1 167 ? 10.570 14.619 -18.917 1.00 93.88 167 SER A N 1
ATOM 1269 C CA . SER A 1 167 ? 9.623 14.367 -19.998 1.00 93.88 167 SER A CA 1
ATOM 1270 C C . SER A 1 167 ? 8.321 13.853 -19.398 1.00 93.88 167 SER A C 1
ATOM 1272 O O . SER A 1 167 ? 8.327 12.962 -18.548 1.00 93.88 167 SER A O 1
ATOM 1274 N N . PHE A 1 168 ? 7.203 14.457 -19.795 1.00 94.94 168 PHE A N 1
ATOM 1275 C CA . PHE A 1 168 ? 5.887 14.062 -19.312 1.00 94.94 168 PHE A CA 1
ATOM 1276 C C . PHE A 1 168 ? 5.179 13.197 -20.354 1.00 94.94 168 PHE A C 1
ATOM 1278 O O . PHE A 1 168 ? 5.065 13.598 -21.510 1.00 94.94 168 PHE A O 1
ATOM 1285 N N . ASP A 1 169 ? 4.683 12.042 -19.922 1.00 94.38 169 ASP A N 1
ATOM 1286 C CA . ASP A 1 169 ? 3.880 11.119 -20.717 1.00 94.38 169 ASP A CA 1
ATOM 1287 C C . ASP A 1 169 ? 2.917 10.358 -19.790 1.00 94.38 169 ASP A C 1
ATOM 1289 O O . ASP A 1 169 ? 3.328 9.764 -18.791 1.00 94.38 169 ASP A O 1
ATOM 1293 N N . TRP A 1 170 ? 1.624 10.382 -20.116 1.00 93.88 170 TRP A N 1
ATOM 1294 C CA . TRP A 1 170 ? 0.573 9.712 -19.345 1.00 93.88 170 TRP A CA 1
ATOM 1295 C C . TRP A 1 170 ? 0.774 8.198 -19.243 1.00 93.88 170 TRP A C 1
ATOM 1297 O O . TRP A 1 170 ? 0.351 7.593 -18.258 1.00 93.88 170 TRP A O 1
ATOM 1307 N N . PHE A 1 171 ? 1.447 7.603 -20.229 1.00 94.19 171 PHE A N 1
ATOM 1308 C CA . PHE A 1 171 ? 1.666 6.160 -20.338 1.00 94.19 171 PHE A CA 1
ATOM 1309 C C . PHE A 1 171 ? 3.150 5.792 -20.221 1.00 94.19 171 PHE A C 1
ATOM 1311 O O . PHE A 1 171 ? 3.593 4.753 -20.710 1.00 94.19 171 PHE A O 1
ATOM 1318 N N . ALA A 1 172 ? 3.924 6.643 -19.541 1.00 93.50 172 ALA A N 1
ATOM 1319 C CA . ALA A 1 172 ? 5.349 6.447 -19.328 1.00 93.50 172 ALA A CA 1
ATOM 1320 C C . ALA A 1 172 ? 5.665 5.091 -18.667 1.00 93.50 172 ALA A C 1
ATOM 1322 O O . ALA A 1 172 ? 5.154 4.753 -17.596 1.00 93.50 172 ALA A O 1
ATOM 1323 N N . GLY A 1 173 ? 6.573 4.338 -19.293 1.00 90.50 173 GLY A N 1
ATOM 1324 C CA . GLY A 1 173 ? 7.040 3.040 -18.805 1.00 90.50 173 GLY A CA 1
ATOM 1325 C C . GLY A 1 173 ? 8.174 3.115 -17.772 1.00 90.50 173 GLY A C 1
ATOM 1326 O O . GLY A 1 173 ? 8.662 4.180 -17.395 1.00 90.50 173 GLY A O 1
ATOM 1327 N N . TYR A 1 174 ? 8.656 1.942 -17.352 1.00 91.00 174 TYR A N 1
ATOM 1328 C CA . TYR A 1 174 ? 9.707 1.772 -16.334 1.00 91.00 174 TYR A CA 1
ATOM 1329 C C . TYR A 1 174 ? 11.069 2.395 -16.694 1.00 91.00 174 TYR A C 1
ATOM 1331 O O . TYR A 1 174 ? 11.894 2.624 -15.810 1.00 91.00 174 TYR A O 1
ATOM 1339 N N . SER A 1 175 ? 11.324 2.661 -17.976 1.00 90.75 175 SER A N 1
ATOM 1340 C CA . SER A 1 175 ? 12.559 3.287 -18.458 1.00 90.75 175 SER A CA 1
ATOM 1341 C C . SER A 1 175 ? 12.504 4.820 -18.500 1.00 90.75 175 SER A C 1
ATOM 1343 O O . SER A 1 175 ? 13.554 5.462 -18.591 1.00 90.75 175 SER A O 1
ATOM 1345 N N . ALA A 1 176 ? 11.311 5.414 -18.412 1.00 93.75 176 ALA A N 1
ATOM 1346 C CA . ALA A 1 176 ? 11.092 6.848 -18.570 1.00 93.75 176 ALA A CA 1
ATOM 1347 C C . ALA A 1 176 ? 11.430 7.655 -17.301 1.00 93.75 176 ALA A C 1
ATOM 1349 O O . ALA A 1 176 ? 11.552 7.110 -16.201 1.00 93.75 176 ALA A O 1
ATOM 1350 N N . ALA A 1 177 ? 11.533 8.981 -17.445 1.00 94.50 177 ALA A N 1
ATOM 1351 C CA . ALA A 1 177 ? 11.799 9.905 -16.337 1.00 94.50 177 ALA A CA 1
ATOM 1352 C C . ALA A 1 177 ? 10.705 9.870 -15.258 1.00 94.50 177 ALA A C 1
ATOM 1354 O O . ALA A 1 177 ? 10.992 9.915 -14.062 1.00 94.50 177 ALA A O 1
ATOM 1355 N N . LEU A 1 178 ? 9.442 9.715 -15.665 1.00 96.12 178 LEU A N 1
ATOM 1356 C CA . LEU A 1 178 ? 8.315 9.641 -14.735 1.00 96.12 178 LEU A CA 1
ATOM 1357 C C . LEU A 1 178 ? 8.318 8.385 -13.854 1.00 96.12 178 LEU A C 1
ATOM 1359 O O . LEU A 1 178 ? 7.670 8.387 -12.808 1.00 96.12 178 LEU A O 1
ATOM 1363 N N . ASN A 1 179 ? 9.103 7.355 -14.182 1.00 95.56 179 ASN A N 1
ATOM 1364 C CA . ASN A 1 179 ? 9.298 6.231 -13.272 1.00 95.56 179 ASN A CA 1
ATOM 1365 C C . ASN A 1 179 ? 9.934 6.673 -11.938 1.00 95.56 179 ASN A C 1
ATOM 1367 O O . ASN A 1 179 ? 9.620 6.134 -10.875 1.00 95.56 179 ASN A O 1
ATOM 1371 N N . SER A 1 180 ? 10.780 7.708 -11.968 1.00 96.44 180 SER A N 1
ATOM 1372 C CA . SER A 1 180 ? 11.319 8.329 -10.757 1.00 96.44 180 SER A CA 1
ATOM 1373 C C . SER A 1 180 ? 10.218 9.000 -9.931 1.00 96.44 180 SER A C 1
ATOM 1375 O O . SER A 1 180 ? 10.202 8.882 -8.710 1.00 96.44 180 SER A O 1
ATOM 1377 N N . VAL A 1 181 ? 9.236 9.636 -10.574 1.00 95.94 181 VAL A N 1
ATOM 1378 C CA . VAL A 1 181 ? 8.066 10.197 -9.876 1.00 95.94 181 VAL A CA 1
ATOM 1379 C C . VAL A 1 181 ? 7.219 9.085 -9.260 1.00 95.94 181 VAL A C 1
ATOM 1381 O O . VAL A 1 181 ? 6.838 9.194 -8.093 1.00 95.94 181 VAL A O 1
ATOM 1384 N N . ARG A 1 182 ? 6.989 7.991 -10.000 1.00 95.06 182 ARG A N 1
ATOM 1385 C CA . ARG A 1 182 ? 6.222 6.831 -9.520 1.00 95.06 182 ARG A CA 1
ATOM 1386 C C . ARG A 1 182 ? 6.776 6.280 -8.211 1.00 95.06 182 ARG A C 1
ATOM 1388 O O . ARG A 1 182 ? 6.014 6.001 -7.297 1.00 95.06 182 ARG A O 1
ATOM 1395 N N . VAL A 1 183 ? 8.095 6.130 -8.101 1.00 94.06 183 VAL A N 1
ATOM 1396 C CA . VAL A 1 183 ? 8.719 5.598 -6.878 1.00 94.06 183 VAL A CA 1
ATOM 1397 C C . VAL A 1 183 ? 8.769 6.663 -5.766 1.00 94.06 183 VAL A C 1
ATOM 1399 O O . VAL A 1 183 ? 8.652 6.334 -4.587 1.00 94.06 183 VAL A O 1
ATOM 1402 N N . PHE A 1 184 ? 8.894 7.949 -6.112 1.00 96.12 184 PHE A N 1
ATOM 1403 C CA . PHE A 1 184 ? 8.980 9.046 -5.141 1.00 96.12 184 PHE A CA 1
ATOM 1404 C C . PHE A 1 184 ? 7.643 9.328 -4.443 1.00 96.12 184 PHE A C 1
ATOM 1406 O O . PHE A 1 184 ? 7.626 9.676 -3.257 1.00 96.12 184 PHE A O 1
ATOM 1413 N N . LYS A 1 185 ? 6.520 9.178 -5.161 1.00 95.12 185 LYS A N 1
ATOM 1414 C CA . LYS A 1 185 ? 5.194 9.623 -4.703 1.00 95.12 185 LYS A CA 1
ATOM 1415 C C . LYS A 1 185 ? 4.804 9.050 -3.339 1.00 95.12 185 LYS A C 1
ATOM 1417 O O . LYS A 1 185 ? 4.285 9.784 -2.504 1.00 95.12 185 LYS A O 1
ATOM 1422 N N . SER A 1 186 ? 5.136 7.789 -3.055 1.00 93.25 186 SER A N 1
ATOM 1423 C CA . SER A 1 186 ? 4.826 7.137 -1.774 1.00 93.25 186 SER A CA 1
ATOM 1424 C C . SER A 1 186 ? 5.453 7.868 -0.585 1.00 93.25 186 SER A C 1
ATOM 1426 O O . SER A 1 186 ? 4.783 8.103 0.422 1.00 93.25 186 SER A O 1
ATOM 1428 N N . VAL A 1 187 ? 6.714 8.299 -0.711 1.00 94.81 187 VAL A N 1
ATOM 1429 C CA . VAL A 1 187 ? 7.379 9.097 0.329 1.00 94.81 187 VAL A CA 1
ATOM 1430 C C . VAL A 1 187 ? 6.735 10.477 0.427 1.00 94.81 187 VAL A C 1
ATOM 1432 O O . VAL A 1 187 ? 6.433 10.927 1.532 1.00 94.81 187 VAL A O 1
ATOM 1435 N N . ALA A 1 188 ? 6.451 11.126 -0.705 1.00 95.50 188 ALA A N 1
ATOM 1436 C CA . ALA A 1 188 ? 5.795 12.433 -0.724 1.00 95.50 188 ALA A CA 1
ATOM 1437 C C . ALA A 1 188 ? 4.433 12.415 -0.005 1.00 95.50 188 ALA A C 1
ATOM 1439 O O . ALA A 1 188 ? 4.171 13.272 0.844 1.00 95.50 188 ALA A O 1
ATOM 1440 N N . TYR A 1 189 ? 3.594 11.407 -0.262 1.00 96.75 189 TYR A N 1
ATOM 1441 C CA . TYR A 1 189 ? 2.316 11.248 0.431 1.00 96.75 189 TYR A CA 1
ATOM 1442 C C . TYR A 1 189 ? 2.488 11.020 1.926 1.00 96.75 189 TYR A C 1
ATOM 1444 O O . TYR A 1 189 ? 1.788 11.652 2.714 1.00 96.75 189 TYR A O 1
ATOM 1452 N N . VAL A 1 190 ? 3.422 10.158 2.341 1.00 94.06 190 VAL A N 1
ATOM 1453 C CA . VAL A 1 190 ? 3.681 9.917 3.768 1.00 94.06 190 VAL A CA 1
ATOM 1454 C C . VAL A 1 190 ? 4.095 11.213 4.460 1.00 94.06 190 VAL A C 1
ATOM 1456 O O . VAL A 1 190 ? 3.533 11.545 5.503 1.00 94.06 190 VAL A O 1
ATOM 1459 N N . LEU A 1 191 ? 5.006 11.986 3.864 1.00 93.81 191 LEU A N 1
ATOM 1460 C CA . LEU A 1 191 ? 5.453 13.268 4.410 1.00 93.81 191 LEU A CA 1
ATOM 1461 C C . LEU A 1 191 ? 4.291 14.262 4.586 1.00 93.81 191 LEU A C 1
ATOM 1463 O O . LEU A 1 191 ? 4.188 14.905 5.634 1.00 93.81 191 LEU A O 1
ATOM 1467 N N . LEU A 1 192 ? 3.375 14.331 3.616 1.00 94.75 192 LEU A N 1
ATOM 1468 C CA . LEU A 1 192 ? 2.158 15.148 3.700 1.00 94.75 192 LEU A CA 1
ATOM 1469 C C . LEU A 1 192 ? 1.129 14.591 4.703 1.00 94.75 192 LEU A C 1
ATOM 1471 O O . LEU A 1 192 ? 0.375 15.346 5.316 1.00 94.75 192 LEU A O 1
ATOM 1475 N N . LEU A 1 193 ? 1.099 13.280 4.938 1.00 94.88 193 LEU A N 1
ATOM 1476 C CA . LEU A 1 193 ? 0.194 12.660 5.907 1.00 94.88 193 LEU A CA 1
ATOM 1477 C C . LEU A 1 193 ? 0.676 12.794 7.358 1.00 94.88 193 LEU A C 1
ATOM 1479 O O . LEU A 1 193 ? -0.160 12.763 8.264 1.00 94.88 193 LEU A O 1
ATOM 1483 N N . ILE A 1 194 ? 1.976 12.984 7.622 1.00 91.62 194 ILE A N 1
ATOM 1484 C CA . ILE A 1 194 ? 2.533 13.048 8.991 1.00 91.62 194 ILE A CA 1
ATOM 1485 C C . ILE A 1 194 ? 1.782 14.037 9.905 1.00 91.62 194 ILE A C 1
ATOM 1487 O O . ILE A 1 194 ? 1.382 13.629 11.003 1.00 91.62 194 ILE A O 1
ATOM 1491 N N . PRO A 1 195 ? 1.526 15.307 9.519 1.00 88.94 195 PRO A N 1
ATOM 1492 C CA . PRO A 1 195 ? 0.787 16.240 10.373 1.00 88.94 195 PRO A CA 1
ATOM 1493 C C . PRO A 1 195 ? -0.637 15.761 10.687 1.00 88.94 195 PRO A C 1
ATOM 1495 O O . PRO A 1 195 ? -1.119 15.938 11.809 1.00 88.94 195 PRO A O 1
ATOM 1498 N N . ILE A 1 196 ? -1.294 15.117 9.718 1.00 91.81 196 ILE A N 1
ATOM 1499 C CA . ILE A 1 196 ? -2.662 14.596 9.825 1.00 91.81 196 ILE A CA 1
ATOM 1500 C C . ILE A 1 196 ? -2.693 13.359 10.737 1.00 91.81 196 ILE A C 1
ATOM 1502 O O . ILE A 1 196 ? -3.549 13.261 11.620 1.00 91.81 196 ILE A O 1
ATOM 1506 N N . ILE A 1 197 ? -1.719 12.454 10.600 1.00 91.12 197 ILE A N 1
ATOM 1507 C CA . ILE A 1 197 ? -1.539 11.284 11.472 1.00 91.12 197 ILE A CA 1
ATOM 1508 C C . ILE A 1 197 ? -1.296 11.733 12.910 1.00 91.12 197 ILE A C 1
ATOM 1510 O O . ILE A 1 197 ? -1.995 11.294 13.824 1.00 91.12 197 ILE A O 1
ATOM 1514 N N . ARG A 1 198 ? -0.351 12.658 13.127 1.00 86.94 198 ARG A N 1
ATOM 1515 C CA . ARG A 1 198 ? -0.046 13.193 14.463 1.00 86.94 198 ARG A CA 1
ATOM 1516 C C . ARG A 1 198 ? -1.277 13.831 15.100 1.00 86.94 198 ARG A C 1
ATOM 1518 O O . ARG A 1 198 ? -1.540 13.620 16.283 1.00 86.94 198 ARG A O 1
ATOM 1525 N N . ALA A 1 199 ? -2.058 14.570 14.318 1.00 84.75 199 ALA A N 1
ATOM 1526 C CA . ALA A 1 199 ? -3.328 15.129 14.756 1.00 84.75 199 ALA A CA 1
ATOM 1527 C C . ALA A 1 199 ? -4.359 14.060 15.160 1.00 84.75 199 ALA A C 1
ATOM 1529 O O . ALA A 1 199 ? -5.023 14.213 16.187 1.00 84.75 199 ALA A O 1
ATOM 1530 N N . ALA A 1 200 ? -4.505 12.984 14.383 1.00 88.00 200 ALA A N 1
ATOM 1531 C CA . ALA A 1 200 ? -5.408 11.884 14.713 1.00 88.00 200 ALA A CA 1
ATOM 1532 C C . ALA A 1 200 ? -4.975 11.165 16.004 1.00 88.00 200 ALA A C 1
ATOM 1534 O O . ALA A 1 200 ? -5.799 10.960 16.901 1.00 88.00 200 ALA A O 1
ATOM 1535 N N . MET A 1 201 ? -3.674 10.880 16.138 1.00 86.56 201 MET A N 1
ATOM 1536 C CA . MET A 1 201 ? -3.093 10.232 17.318 1.00 86.56 201 MET A CA 1
ATOM 1537 C C . MET A 1 201 ? -3.267 11.067 18.589 1.00 86.56 201 MET A C 1
ATOM 1539 O O . MET A 1 201 ? -3.699 10.538 19.608 1.00 86.56 201 MET A O 1
ATOM 1543 N N . ARG A 1 202 ? -3.006 12.380 18.531 1.00 83.81 202 ARG A N 1
ATOM 1544 C CA . ARG A 1 202 ? -3.170 13.284 19.686 1.00 83.81 202 ARG A CA 1
ATOM 1545 C C . ARG A 1 202 ? -4.616 13.397 20.165 1.00 83.81 202 ARG A C 1
ATOM 1547 O O . ARG A 1 202 ? -4.845 13.651 21.340 1.00 83.81 202 ARG A O 1
ATOM 1554 N N . ARG A 1 203 ? -5.596 13.229 19.271 1.00 84.06 203 ARG A N 1
ATOM 1555 C CA . ARG A 1 203 ? -7.019 13.281 19.641 1.00 84.06 203 ARG A CA 1
ATOM 1556 C C . ARG A 1 203 ? -7.481 12.015 20.341 1.00 84.06 203 ARG A C 1
ATOM 1558 O O . ARG A 1 203 ? -8.184 12.100 21.339 1.00 84.06 203 ARG A O 1
ATOM 1565 N N . ASN A 1 204 ? -7.176 10.857 19.761 1.00 86.94 204 ASN A N 1
ATOM 1566 C CA . ASN A 1 204 ? -7.478 9.557 20.348 1.00 86.94 204 ASN A CA 1
ATOM 1567 C C . ASN A 1 204 ? -6.643 8.488 19.632 1.00 86.94 204 ASN A C 1
ATOM 1569 O O . ASN A 1 204 ? -7.036 8.001 18.565 1.00 86.94 204 ASN A O 1
ATOM 1573 N N . ALA A 1 205 ? -5.487 8.158 20.205 1.00 88.44 205 ALA A N 1
ATOM 1574 C CA . ALA A 1 205 ? -4.554 7.197 19.628 1.00 88.44 205 ALA A CA 1
ATOM 1575 C C . ALA A 1 205 ? -5.176 5.802 19.524 1.00 88.44 205 ALA A C 1
ATOM 1577 O O . ALA A 1 205 ? -5.142 5.200 18.455 1.00 88.44 205 ALA A O 1
ATOM 1578 N N . GLU A 1 206 ? -5.816 5.323 20.593 1.00 88.88 206 GLU A N 1
ATOM 1579 C CA . GLU A 1 206 ? -6.411 3.987 20.628 1.00 88.88 206 GLU A CA 1
ATOM 1580 C C . GLU A 1 206 ? -7.474 3.819 19.540 1.00 88.88 206 GLU A C 1
ATOM 1582 O O . GLU A 1 206 ? -7.402 2.896 18.729 1.00 88.88 206 GLU A O 1
ATOM 1587 N N . ARG A 1 207 ? -8.426 4.754 19.451 1.00 91.50 207 ARG A N 1
ATOM 1588 C CA . ARG A 1 207 ? -9.475 4.687 18.431 1.00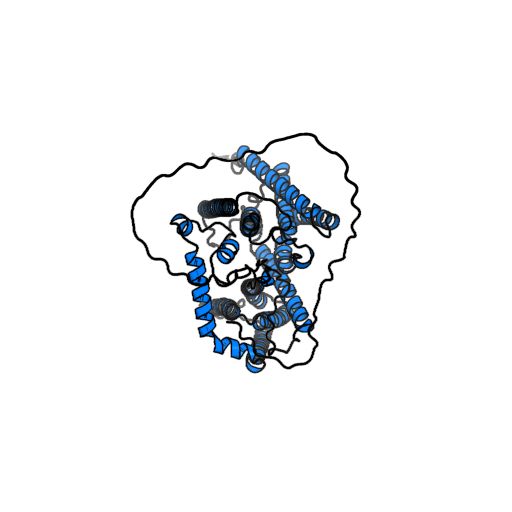 91.50 207 ARG A CA 1
ATOM 1589 C C . ARG A 1 207 ? -8.908 4.818 17.023 1.00 91.50 207 ARG A C 1
ATOM 1591 O O . ARG A 1 207 ? -9.424 4.187 16.108 1.00 91.50 207 ARG A O 1
ATOM 1598 N N . SER A 1 208 ? -7.878 5.635 16.829 1.00 93.06 208 SER A N 1
ATOM 1599 C CA . SER A 1 208 ? -7.266 5.816 15.511 1.00 93.06 208 SER A CA 1
ATOM 1600 C C . SER A 1 208 ? -6.503 4.565 15.061 1.00 93.06 208 SER A C 1
ATOM 1602 O O . SER A 1 208 ? -6.619 4.181 13.902 1.00 93.06 208 SER A O 1
ATOM 1604 N N . LEU A 1 209 ? -5.810 3.882 15.978 1.00 92.44 209 LEU A N 1
ATOM 1605 C CA . LEU A 1 209 ? -5.189 2.580 15.721 1.00 92.44 209 LEU A CA 1
ATOM 1606 C C . LEU A 1 209 ? -6.235 1.495 15.435 1.00 92.44 209 LEU A C 1
ATOM 1608 O O . LEU A 1 209 ? -6.039 0.694 14.528 1.00 92.44 209 LEU A O 1
ATOM 1612 N N . GLN A 1 210 ? -7.368 1.497 16.147 1.00 92.88 210 GLN A N 1
ATOM 1613 C CA . GLN A 1 210 ? -8.479 0.581 15.861 1.00 92.88 210 GLN A CA 1
ATOM 1614 C C . GLN A 1 210 ? -9.067 0.800 14.462 1.00 92.88 210 GLN A C 1
ATOM 1616 O O . GLN A 1 210 ? -9.323 -0.171 13.755 1.00 92.88 210 GLN A O 1
ATOM 1621 N N . LEU A 1 211 ? -9.268 2.059 14.055 1.00 96.12 211 LEU A N 1
ATOM 1622 C CA . LEU A 1 211 ? -9.752 2.393 12.713 1.00 96.12 211 LEU A CA 1
ATOM 1623 C C . LEU A 1 211 ? -8.750 1.948 11.642 1.00 96.12 211 LEU A C 1
ATOM 1625 O O . LEU A 1 211 ? -9.146 1.259 10.705 1.00 96.12 211 LEU A O 1
ATOM 1629 N N . LEU A 1 212 ? -7.463 2.254 11.830 1.00 96.81 212 LEU A N 1
ATOM 1630 C CA . LEU A 1 212 ? -6.397 1.792 10.941 1.00 96.81 212 LEU A CA 1
ATOM 1631 C C . LEU A 1 212 ? -6.396 0.266 10.807 1.00 96.81 212 LEU A C 1
ATOM 1633 O O . LEU A 1 212 ? -6.452 -0.253 9.697 1.00 96.81 212 LEU A O 1
ATOM 1637 N N . GLY A 1 213 ? -6.410 -0.449 11.935 1.00 96.31 213 GLY A N 1
ATOM 1638 C CA . GLY A 1 213 ? -6.458 -1.907 11.953 1.00 96.31 213 GLY A CA 1
ATOM 1639 C C . GLY A 1 213 ? -7.691 -2.457 11.239 1.00 96.31 213 GLY A C 1
ATOM 1640 O O . GLY A 1 213 ? -7.565 -3.377 10.441 1.00 96.31 213 GLY A O 1
ATOM 1641 N N . SER A 1 214 ? -8.871 -1.863 11.444 1.00 96.75 214 SER A N 1
ATOM 1642 C CA . SER A 1 214 ? -10.081 -2.279 10.722 1.00 96.75 214 SER A CA 1
ATOM 1643 C C . SER A 1 214 ? -9.978 -2.075 9.208 1.00 96.75 214 SER A C 1
ATOM 1645 O O . SER A 1 214 ? -10.410 -2.949 8.463 1.00 96.75 214 SER A O 1
ATOM 1647 N N . GLY A 1 215 ? -9.352 -0.984 8.750 1.00 98.00 215 GLY A N 1
ATOM 1648 C CA . GLY A 1 215 ? -9.074 -0.764 7.330 1.00 98.00 215 GLY A CA 1
ATOM 1649 C C . GLY A 1 215 ? -8.117 -1.803 6.756 1.00 98.00 215 GLY A C 1
ATOM 1650 O O . GLY A 1 215 ? -8.376 -2.356 5.693 1.00 98.00 215 GLY A O 1
ATOM 1651 N N . VAL A 1 216 ? -7.036 -2.111 7.480 1.00 98.44 216 VAL A N 1
ATOM 1652 C CA . VAL A 1 216 ? -6.047 -3.124 7.072 1.00 98.44 216 VAL A CA 1
ATOM 1653 C C . VAL A 1 216 ? -6.697 -4.504 6.937 1.00 98.44 216 VAL A C 1
ATOM 1655 O O . VAL A 1 216 ? -6.463 -5.198 5.954 1.00 98.44 216 VAL A O 1
ATOM 1658 N N . LEU A 1 217 ? -7.558 -4.890 7.884 1.00 98.19 217 LEU A N 1
ATOM 1659 C CA . LEU A 1 217 ? -8.283 -6.166 7.832 1.00 98.19 217 LEU A CA 1
ATOM 1660 C C . LEU A 1 217 ? -9.322 -6.204 6.710 1.00 98.19 217 LEU A C 1
ATOM 1662 O O . LEU A 1 217 ? -9.495 -7.245 6.086 1.00 98.19 217 LEU A O 1
ATOM 1666 N N . ALA A 1 218 ? -9.999 -5.084 6.440 1.00 98.25 218 ALA A N 1
ATOM 1667 C CA . ALA A 1 218 ? -10.919 -4.979 5.313 1.00 98.25 218 ALA A CA 1
ATOM 1668 C C . ALA A 1 218 ? -10.178 -5.131 3.975 1.00 98.25 218 ALA A C 1
ATOM 1670 O O . ALA A 1 218 ? -10.635 -5.870 3.110 1.00 98.25 218 ALA A O 1
ATOM 1671 N N . GLY A 1 219 ? -9.005 -4.510 3.831 1.00 98.12 219 GLY A N 1
ATOM 1672 C CA . GLY A 1 219 ? -8.156 -4.689 2.653 1.00 98.12 219 GLY A CA 1
ATOM 1673 C C . GLY A 1 219 ? -7.648 -6.127 2.512 1.00 98.12 219 GLY A C 1
ATOM 1674 O O . GLY A 1 219 ? -7.733 -6.706 1.433 1.00 98.12 219 GLY A O 1
ATOM 1675 N N . LEU A 1 220 ? -7.227 -6.763 3.611 1.00 98.31 220 LEU A N 1
ATOM 1676 C CA . LEU A 1 220 ? -6.869 -8.184 3.603 1.00 98.31 220 LEU A CA 1
ATOM 1677 C C . LEU A 1 220 ? -8.052 -9.075 3.197 1.00 98.31 220 LEU A C 1
ATOM 1679 O O . LEU A 1 220 ? -7.855 -10.025 2.446 1.00 98.31 220 LEU A O 1
ATOM 1683 N N . ALA A 1 221 ? -9.277 -8.758 3.627 1.00 98.25 221 ALA A N 1
ATOM 1684 C CA . ALA A 1 221 ? -10.476 -9.469 3.185 1.00 98.25 221 ALA A CA 1
ATOM 1685 C C . ALA A 1 221 ? -10.708 -9.334 1.673 1.00 98.25 221 ALA A C 1
ATOM 1687 O O . ALA A 1 221 ? -11.015 -10.332 1.025 1.00 98.25 221 ALA A O 1
ATOM 1688 N N . VAL A 1 222 ? -10.497 -8.141 1.104 1.00 97.88 222 VAL A N 1
ATOM 1689 C CA . VAL A 1 222 ? -10.549 -7.919 -0.351 1.00 97.88 222 VAL A CA 1
ATOM 1690 C C . VAL A 1 222 ? -9.500 -8.769 -1.069 1.00 97.88 222 VAL A C 1
ATOM 1692 O O . VAL A 1 222 ? -9.834 -9.456 -2.031 1.00 97.88 222 VAL A O 1
ATOM 1695 N N . VAL A 1 223 ? -8.256 -8.792 -0.577 1.00 98.00 223 VAL A N 1
ATOM 1696 C CA . VAL A 1 223 ? -7.191 -9.627 -1.156 1.00 98.00 223 VAL A CA 1
ATOM 1697 C C . VAL A 1 223 ? -7.548 -11.106 -1.083 1.00 98.00 223 VAL A C 1
ATOM 1699 O O . VAL A 1 223 ? -7.437 -11.796 -2.087 1.00 98.00 223 VAL A O 1
ATOM 1702 N N . CYS A 1 224 ? -8.020 -11.596 0.064 1.00 98.06 224 CYS A N 1
ATOM 1703 C CA . CYS A 1 224 ? -8.407 -12.999 0.219 1.00 98.06 224 CYS A CA 1
ATOM 1704 C C . CYS A 1 224 ? -9.559 -13.376 -0.721 1.00 98.06 224 CYS A C 1
ATOM 1706 O O . CYS A 1 224 ? -9.521 -14.433 -1.343 1.00 98.06 224 CYS A O 1
ATOM 1708 N N . ALA A 1 225 ? -10.559 -12.504 -0.869 1.00 98.00 225 ALA A N 1
ATOM 1709 C CA . ALA A 1 225 ? -11.652 -12.717 -1.810 1.00 98.00 225 ALA A CA 1
ATOM 1710 C C . ALA A 1 225 ? -11.151 -12.764 -3.263 1.00 98.00 225 ALA A C 1
ATOM 1712 O O . ALA A 1 225 ? -11.527 -13.667 -4.007 1.00 98.00 225 ALA A O 1
ATOM 1713 N N . ALA A 1 226 ? -10.262 -11.845 -3.649 1.00 97.31 226 ALA A N 1
ATOM 1714 C CA . ALA A 1 226 ? -9.660 -11.825 -4.980 1.00 97.31 226 ALA A CA 1
ATOM 1715 C C . ALA A 1 226 ? -8.788 -13.062 -5.247 1.00 97.31 226 ALA A C 1
ATOM 1717 O O . ALA A 1 226 ? -8.876 -13.639 -6.324 1.00 97.31 226 ALA A O 1
ATOM 1718 N N . VAL A 1 227 ? -8.011 -13.513 -4.257 1.00 97.31 227 VAL A N 1
ATOM 1719 C CA . VAL A 1 227 ? -7.231 -14.759 -4.317 1.00 97.31 227 VAL A CA 1
ATOM 1720 C C . VAL A 1 227 ? -8.142 -15.955 -4.560 1.00 97.31 227 VAL A C 1
ATOM 1722 O O . VAL A 1 227 ? -7.884 -16.740 -5.466 1.00 97.31 227 VAL A O 1
ATOM 1725 N N . LEU A 1 228 ? -9.207 -16.108 -3.767 1.00 97.50 228 LEU A N 1
ATOM 1726 C CA . LEU A 1 228 ? -10.136 -17.230 -3.913 1.00 97.50 228 LEU A CA 1
ATOM 1727 C C . LEU A 1 228 ? -10.834 -17.199 -5.276 1.00 97.50 228 LEU A C 1
ATOM 1729 O O . LEU A 1 228 ? -10.982 -18.242 -5.906 1.00 97.50 228 LEU A O 1
ATOM 1733 N N . TRP A 1 229 ? -11.216 -16.011 -5.746 1.00 97.38 229 TRP A N 1
ATOM 1734 C CA . TRP A 1 229 ? -11.815 -15.826 -7.063 1.00 97.38 229 TRP A CA 1
ATOM 1735 C C . TRP A 1 229 ? -10.855 -16.194 -8.201 1.00 97.38 229 TRP A C 1
ATOM 1737 O O . TRP A 1 229 ? -11.212 -17.003 -9.054 1.00 97.38 229 TRP A O 1
ATOM 1747 N N . GLU A 1 230 ? -9.628 -15.669 -8.186 1.00 96.19 230 GLU A N 1
ATOM 1748 C CA . GLU A 1 230 ? -8.587 -15.989 -9.169 1.00 96.19 230 GLU A CA 1
ATOM 1749 C C . GLU A 1 230 ? -8.294 -17.490 -9.183 1.00 96.19 230 GLU A C 1
ATOM 1751 O O . GLU A 1 230 ? -8.304 -18.140 -10.227 1.00 96.19 230 GLU A O 1
ATOM 1756 N N . ARG A 1 231 ? -8.103 -18.078 -8.002 1.00 94.81 231 ARG A N 1
ATOM 1757 C CA . ARG A 1 231 ? -7.812 -19.503 -7.877 1.00 94.81 231 ARG A CA 1
ATOM 1758 C C . ARG A 1 231 ? -8.958 -20.376 -8.345 1.00 94.81 231 ARG A C 1
ATOM 1760 O O . ARG A 1 231 ? -8.696 -21.391 -8.973 1.00 94.81 231 ARG A O 1
ATOM 1767 N N . TYR A 1 232 ? -10.201 -19.988 -8.088 1.00 96.19 232 TYR A N 1
ATOM 1768 C CA . TYR A 1 232 ? -11.360 -20.684 -8.633 1.00 96.19 232 TYR A CA 1
ATOM 1769 C C . TYR A 1 232 ? -11.424 -20.593 -10.166 1.00 96.19 232 TYR A C 1
ATOM 1771 O O . TYR A 1 232 ? -11.759 -21.580 -10.812 1.00 96.19 232 TYR A O 1
ATOM 1779 N N . ALA A 1 233 ? -11.079 -19.439 -10.745 1.00 95.31 233 ALA A N 1
ATOM 1780 C CA . ALA A 1 233 ? -11.180 -19.196 -12.182 1.00 95.31 233 ALA A CA 1
ATOM 1781 C C . ALA A 1 233 ? -10.067 -19.853 -13.019 1.00 95.31 233 ALA A C 1
ATOM 1783 O O . ALA A 1 233 ? -10.324 -20.209 -14.168 1.00 95.31 233 ALA A O 1
ATOM 1784 N N . PHE A 1 234 ? -8.847 -19.991 -12.480 1.00 92.69 234 PHE A N 1
ATOM 1785 C CA . PHE A 1 234 ? -7.681 -20.456 -13.246 1.00 92.69 234 PHE A CA 1
ATOM 1786 C C . PHE A 1 234 ? -7.235 -21.891 -12.882 1.00 92.69 234 PHE A C 1
ATOM 1788 O O . PHE A 1 234 ? -7.559 -22.801 -13.641 1.00 92.69 234 PHE A O 1
ATOM 1795 N N . PRO A 1 235 ? -6.505 -22.158 -11.776 1.00 92.62 235 PRO A N 1
ATOM 1796 C CA . PRO A 1 235 ? -6.040 -23.515 -11.463 1.00 92.62 235 PRO A CA 1
ATOM 1797 C C . PRO A 1 235 ? -7.091 -24.402 -10.773 1.00 92.62 235 PRO A C 1
ATOM 1799 O O . PRO A 1 235 ? -6.983 -25.619 -10.802 1.00 92.62 235 PRO A O 1
ATOM 1802 N N . GLY A 1 236 ? -8.085 -23.819 -10.104 1.00 91.75 236 GLY A N 1
ATOM 1803 C CA . GLY A 1 236 ? -8.924 -24.493 -9.114 1.00 91.75 236 GLY A CA 1
ATOM 1804 C C . GLY A 1 236 ? -8.433 -24.275 -7.674 1.00 91.75 236 GLY A C 1
ATOM 1805 O O . GLY A 1 236 ? -7.250 -24.017 -7.405 1.00 91.75 236 GLY A O 1
ATOM 1806 N N . LEU A 1 237 ? -9.362 -24.372 -6.714 1.00 91.62 237 LEU A N 1
ATOM 1807 C CA . LEU A 1 237 ? -9.089 -24.091 -5.296 1.00 91.62 237 LEU A CA 1
ATOM 1808 C C . LEU A 1 237 ? -8.174 -25.137 -4.634 1.00 91.62 237 LEU A C 1
ATOM 1810 O O . LEU A 1 237 ? -7.395 -24.792 -3.748 1.00 91.62 237 LEU A O 1
ATOM 1814 N N . SER A 1 238 ? -8.249 -26.395 -5.062 1.00 90.38 238 SER A N 1
ATOM 1815 C CA . SER A 1 238 ? -7.497 -27.518 -4.487 1.00 90.38 238 SER A CA 1
ATOM 1816 C C . SER A 1 238 ? -6.338 -28.011 -5.359 1.00 90.38 238 SER A C 1
ATOM 1818 O O . SER A 1 238 ? -5.646 -28.947 -4.965 1.00 90.38 238 SER A O 1
ATOM 1820 N N . ASP A 1 239 ? -6.103 -27.407 -6.527 1.00 87.25 239 ASP A N 1
ATOM 1821 C CA . ASP A 1 239 ? -5.000 -27.806 -7.406 1.00 87.25 239 ASP A CA 1
ATOM 1822 C C . ASP A 1 239 ? -3.690 -27.112 -7.015 1.00 87.25 239 ASP A C 1
ATOM 1824 O O . ASP A 1 239 ? -3.427 -25.961 -7.368 1.00 87.25 239 ASP A O 1
ATOM 1828 N N . PHE A 1 240 ? -2.824 -27.826 -6.305 1.00 86.31 240 PHE A N 1
ATOM 1829 C CA . PHE A 1 240 ? -1.492 -27.340 -5.931 1.00 86.31 240 PHE A CA 1
ATOM 1830 C C . PHE A 1 240 ? -0.371 -27.905 -6.816 1.00 86.31 240 PHE A C 1
ATOM 1832 O O . PHE A 1 240 ? 0.810 -27.724 -6.511 1.00 86.31 240 PHE A O 1
ATOM 1839 N N . SER A 1 241 ? -0.726 -28.606 -7.894 1.00 82.94 241 SER A N 1
ATOM 1840 C CA . SER A 1 241 ? 0.219 -29.257 -8.805 1.00 82.94 241 SER A CA 1
ATOM 1841 C C . SER A 1 241 ? 0.647 -28.339 -9.951 1.00 82.94 241 SER A C 1
ATOM 1843 O O . SER A 1 241 ? 1.811 -28.348 -10.359 1.00 82.94 241 SER A O 1
ATOM 1845 N N . ASN A 1 242 ? -0.269 -27.495 -10.430 1.00 81.50 242 ASN A N 1
ATOM 1846 C CA . ASN A 1 242 ? 0.010 -26.546 -11.495 1.00 81.50 242 ASN A CA 1
ATOM 1847 C C . ASN A 1 242 ? 0.961 -25.426 -11.047 1.00 81.50 242 ASN A C 1
ATOM 1849 O O . ASN A 1 242 ? 0.870 -24.895 -9.939 1.00 81.50 242 ASN A O 1
ATOM 1853 N N . ARG A 1 243 ? 1.852 -25.003 -11.957 1.00 82.81 243 ARG A N 1
ATOM 1854 C CA . ARG A 1 243 ? 2.841 -23.927 -11.737 1.00 82.81 243 ARG A CA 1
ATOM 1855 C C . ARG A 1 243 ? 2.212 -22.528 -11.810 1.00 82.81 243 ARG A C 1
ATOM 1857 O O . ARG A 1 243 ? 2.758 -21.629 -12.444 1.00 82.81 243 ARG A O 1
ATOM 1864 N N . TYR A 1 244 ? 1.062 -22.346 -11.171 1.00 88.12 244 TYR A N 1
ATOM 1865 C CA . TYR A 1 244 ? 0.313 -21.095 -11.161 1.00 88.12 244 TYR A CA 1
ATOM 1866 C C . TYR A 1 244 ? 0.556 -20.341 -9.850 1.00 88.12 244 TYR A C 1
ATOM 1868 O O . TYR A 1 244 ? 0.253 -20.844 -8.769 1.00 88.12 244 TYR A O 1
ATOM 1876 N N . ARG A 1 245 ? 1.121 -19.134 -9.940 1.00 89.00 245 ARG A N 1
ATOM 1877 C CA . ARG A 1 245 ? 1.349 -18.248 -8.793 1.00 89.00 245 ARG A CA 1
ATOM 1878 C C . ARG A 1 245 ? 0.230 -17.218 -8.725 1.00 89.00 245 ARG A C 1
ATOM 1880 O O . ARG A 1 245 ? 0.102 -16.434 -9.657 1.00 89.00 245 ARG A O 1
ATOM 1887 N N . THR A 1 246 ? -0.494 -17.184 -7.608 1.00 92.94 246 THR A N 1
ATOM 1888 C CA . THR A 1 246 ? -1.571 -16.210 -7.413 1.00 92.94 246 THR A CA 1
ATOM 1889 C C . THR A 1 246 ? -1.032 -14.780 -7.325 1.00 92.94 246 THR A C 1
ATOM 1891 O O . THR A 1 246 ? -0.049 -14.535 -6.616 1.00 92.94 246 THR A O 1
ATOM 1894 N N . THR A 1 247 ? -1.694 -13.829 -7.985 1.00 92.81 247 THR A N 1
ATOM 1895 C CA . THR A 1 247 ? -1.326 -12.399 -7.964 1.00 92.81 247 THR A CA 1
ATOM 1896 C C . THR A 1 247 ? -2.389 -11.483 -7.356 1.00 92.81 247 THR A C 1
ATOM 1898 O O . THR A 1 247 ? -2.067 -10.375 -6.925 1.00 92.81 247 THR A O 1
ATOM 1901 N N . ALA A 1 248 ? -3.633 -11.947 -7.257 1.00 93.88 248 ALA A N 1
ATOM 1902 C CA . ALA A 1 248 ? -4.814 -11.172 -6.899 1.00 93.88 248 ALA A CA 1
ATOM 1903 C C . ALA A 1 248 ? -4.912 -9.873 -7.722 1.00 93.88 248 ALA A C 1
ATOM 1905 O O . ALA A 1 248 ? -4.622 -9.843 -8.915 1.00 93.88 248 ALA A O 1
ATOM 1906 N N . LEU A 1 249 ? -5.295 -8.773 -7.074 1.00 92.69 249 LEU A N 1
ATOM 1907 C CA . LEU A 1 249 ? -5.426 -7.449 -7.689 1.00 92.69 249 LEU A CA 1
ATOM 1908 C C . LEU A 1 249 ? -4.091 -6.676 -7.771 1.00 92.69 249 LEU A C 1
ATOM 1910 O O . LEU A 1 249 ? -4.080 -5.484 -8.069 1.00 92.69 249 LEU A O 1
ATOM 1914 N N . PHE A 1 250 ? -2.950 -7.323 -7.509 1.00 93.50 250 PHE A N 1
ATOM 1915 C CA . PHE A 1 250 ? -1.639 -6.671 -7.548 1.00 93.50 250 PHE A CA 1
ATOM 1916 C C . PHE A 1 250 ? -1.036 -6.735 -8.952 1.00 93.50 250 PHE A C 1
ATOM 1918 O O . PHE A 1 250 ? -0.203 -7.591 -9.246 1.00 93.50 250 PHE A O 1
ATOM 1925 N N . TRP A 1 251 ? -1.413 -5.796 -9.820 1.00 87.06 251 TRP A N 1
ATOM 1926 C CA . TRP A 1 251 ? -0.930 -5.791 -11.205 1.00 87.06 251 TRP A CA 1
ATOM 1927 C C . TRP A 1 251 ? 0.585 -5.620 -11.344 1.00 87.06 251 TRP A C 1
ATOM 1929 O O . TRP A 1 251 ? 1.177 -6.134 -12.290 1.00 87.06 251 TRP A O 1
ATOM 1939 N N . GLU A 1 252 ? 1.261 -4.973 -10.392 1.00 84.94 252 GLU A N 1
ATOM 1940 C CA . GLU A 1 252 ? 2.730 -4.849 -10.393 1.00 84.94 252 GLU A CA 1
ATOM 1941 C C . GLU A 1 252 ? 3.462 -6.205 -10.455 1.00 84.94 252 GLU A C 1
ATOM 1943 O O . GLU A 1 252 ? 4.643 -6.274 -10.795 1.00 84.94 252 GLU A O 1
ATOM 1948 N N . MET A 1 253 ? 2.758 -7.303 -10.173 1.00 88.44 253 MET A N 1
ATOM 1949 C CA . MET A 1 253 ? 3.256 -8.664 -10.337 1.00 88.44 253 MET A CA 1
ATOM 1950 C C . MET A 1 253 ? 3.559 -9.039 -11.803 1.00 88.44 253 MET A C 1
ATOM 1952 O O . MET A 1 253 ? 4.281 -10.013 -12.009 1.00 88.44 253 MET A O 1
ATOM 1956 N N . HIS A 1 254 ? 3.097 -8.279 -12.810 1.00 85.19 254 HIS A N 1
ATOM 1957 C CA . HIS A 1 254 ? 3.347 -8.566 -14.236 1.00 85.19 254 HIS A CA 1
ATOM 1958 C C . HIS A 1 254 ? 4.834 -8.533 -14.627 1.00 85.19 254 HIS A C 1
ATOM 1960 O O . HIS A 1 254 ? 5.243 -9.247 -15.537 1.00 85.19 254 HIS A O 1
ATOM 1966 N N . VAL A 1 255 ? 5.660 -7.758 -13.913 1.00 82.06 255 VAL A N 1
ATOM 1967 C CA . VAL A 1 255 ? 7.129 -7.760 -14.071 1.00 82.06 255 VAL A CA 1
ATOM 1968 C C . VAL A 1 255 ? 7.834 -8.738 -13.120 1.00 82.06 255 VAL A C 1
ATOM 1970 O O . VAL A 1 255 ? 9.043 -8.659 -12.927 1.00 82.06 255 VAL A O 1
ATOM 1973 N N . GLY A 1 256 ? 7.096 -9.657 -12.489 1.00 76.94 256 GLY A N 1
ATOM 1974 C CA . GLY A 1 256 ? 7.650 -10.648 -11.560 1.00 76.94 256 GLY A CA 1
ATOM 1975 C C . GLY A 1 256 ? 7.887 -10.129 -10.137 1.00 76.94 256 GLY A C 1
ATOM 1976 O O . GLY A 1 256 ? 8.735 -10.664 -9.424 1.00 76.94 256 GLY A O 1
ATOM 1977 N N . GLY A 1 257 ? 7.151 -9.094 -9.718 1.00 81.31 257 GLY A N 1
ATOM 1978 C CA . GLY A 1 257 ? 7.260 -8.488 -8.390 1.00 81.31 257 GLY A CA 1
ATOM 1979 C C . GLY A 1 257 ? 6.853 -9.390 -7.209 1.00 81.31 257 GLY A C 1
ATOM 1980 O O . GLY A 1 257 ? 6.578 -10.588 -7.333 1.00 81.31 257 GLY A O 1
ATOM 1981 N N . ALA A 1 258 ? 6.821 -8.777 -6.024 1.00 88.94 258 ALA A N 1
ATOM 1982 C CA . ALA A 1 258 ? 6.425 -9.396 -4.755 1.00 88.94 258 ALA A CA 1
ATOM 1983 C C . ALA A 1 258 ? 5.485 -8.467 -3.955 1.00 88.94 258 ALA A C 1
ATOM 1985 O O . ALA A 1 258 ? 5.601 -8.323 -2.739 1.00 88.94 258 ALA A O 1
ATOM 1986 N N . ALA A 1 259 ? 4.575 -7.776 -4.647 1.00 92.00 259 ALA A N 1
ATOM 1987 C CA . ALA A 1 259 ? 3.685 -6.795 -4.026 1.00 92.00 259 ALA A CA 1
ATOM 1988 C C . ALA A 1 259 ? 2.640 -7.461 -3.110 1.00 92.00 259 ALA A C 1
ATOM 1990 O O . ALA A 1 259 ? 2.509 -7.073 -1.947 1.00 92.00 259 ALA A O 1
ATOM 1991 N N . ILE A 1 260 ? 1.967 -8.517 -3.593 1.00 94.31 260 ILE A N 1
ATOM 1992 C CA . ILE A 1 260 ? 1.023 -9.309 -2.783 1.00 94.31 260 ILE A CA 1
ATOM 1993 C C . ILE A 1 260 ? 1.718 -9.933 -1.565 1.00 94.31 260 ILE A C 1
ATOM 1995 O O . ILE A 1 260 ? 1.209 -9.861 -0.447 1.00 94.31 260 ILE A O 1
ATOM 1999 N N . ASP A 1 261 ? 2.919 -10.472 -1.778 1.00 93.88 261 ASP A N 1
ATOM 2000 C CA . ASP A 1 261 ? 3.790 -11.054 -0.760 1.00 93.88 261 ASP A CA 1
ATOM 2001 C C . ASP A 1 261 ? 4.035 -10.068 0.398 1.00 93.88 261 ASP A C 1
ATOM 2003 O O . ASP A 1 261 ? 3.796 -10.383 1.568 1.00 93.88 261 ASP A O 1
ATOM 2007 N N . ALA A 1 262 ? 4.476 -8.849 0.066 1.00 93.81 262 ALA A N 1
ATOM 2008 C CA . ALA A 1 262 ? 4.730 -7.791 1.037 1.00 93.81 262 ALA A CA 1
ATOM 2009 C C . ALA A 1 262 ? 3.442 -7.334 1.737 1.00 93.81 262 ALA A C 1
ATOM 2011 O O . ALA A 1 262 ? 3.433 -7.145 2.955 1.00 93.81 262 ALA A O 1
ATOM 2012 N N . TYR A 1 263 ? 2.343 -7.184 0.993 1.00 95.69 263 TYR A N 1
ATOM 2013 C CA . TYR A 1 263 ? 1.057 -6.777 1.554 1.00 95.69 263 TYR A CA 1
ATOM 2014 C C . TYR A 1 263 ? 0.549 -7.774 2.603 1.00 95.69 263 TYR A C 1
ATOM 2016 O O . TYR A 1 263 ? 0.198 -7.385 3.720 1.00 95.69 263 TYR A O 1
ATOM 2024 N N . ILE A 1 264 ? 0.555 -9.071 2.287 1.00 95.31 264 ILE A N 1
ATOM 2025 C CA . ILE A 1 264 ? 0.108 -10.113 3.217 1.00 95.31 264 ILE A CA 1
ATOM 2026 C C . ILE A 1 264 ? 1.005 -10.145 4.464 1.00 95.31 264 ILE A C 1
ATOM 2028 O O . ILE A 1 264 ? 0.496 -10.149 5.588 1.00 95.31 264 ILE A O 1
ATOM 2032 N N . ALA A 1 265 ? 2.329 -10.070 4.291 1.00 95.00 265 ALA A N 1
ATOM 2033 C CA . ALA A 1 265 ? 3.271 -10.027 5.412 1.00 95.00 265 ALA A CA 1
ATOM 2034 C C . ALA A 1 265 ? 3.028 -8.830 6.352 1.00 95.00 265 ALA A C 1
ATOM 2036 O O . ALA A 1 265 ? 3.117 -8.969 7.572 1.00 95.00 265 ALA A O 1
ATOM 2037 N N . MET A 1 266 ? 2.664 -7.663 5.810 1.00 94.44 266 MET A N 1
ATOM 2038 C CA . MET A 1 266 ? 2.360 -6.467 6.605 1.00 94.44 266 MET A CA 1
ATOM 2039 C C . MET A 1 266 ? 0.984 -6.510 7.286 1.00 94.44 266 MET A C 1
ATOM 2041 O O . MET A 1 266 ? 0.802 -5.897 8.340 1.00 94.44 266 MET A O 1
ATOM 2045 N N . THR A 1 267 ? 0.004 -7.211 6.711 1.00 96.19 267 THR A N 1
ATOM 2046 C CA . THR A 1 267 ? -1.384 -7.226 7.210 1.00 96.19 267 THR A CA 1
ATOM 2047 C C . THR A 1 267 ? -1.653 -8.327 8.240 1.00 96.19 267 THR A C 1
ATOM 2049 O O . THR A 1 267 ? -2.436 -8.115 9.169 1.00 96.19 267 THR A O 1
ATOM 2052 N N . LEU A 1 268 ? -0.975 -9.475 8.162 1.00 94.50 268 LEU A N 1
ATOM 2053 C CA . LEU A 1 268 ? -1.186 -10.596 9.090 1.00 94.50 268 LEU A CA 1
ATOM 2054 C C . LEU A 1 268 ? -0.902 -10.289 10.575 1.00 94.50 268 LEU A C 1
ATOM 2056 O O . LEU A 1 268 ? -1.671 -10.748 11.423 1.00 94.50 268 LEU A O 1
ATOM 2060 N N . PRO A 1 269 ? 0.091 -9.461 10.949 1.00 92.06 269 PRO A N 1
ATOM 2061 C CA . PRO A 1 269 ? 0.230 -8.980 12.325 1.00 92.06 269 PRO A CA 1
ATOM 2062 C C . PRO A 1 269 ? -1.042 -8.312 12.879 1.00 92.06 269 PRO A C 1
ATOM 2064 O O . PRO A 1 269 ? -1.391 -8.509 14.046 1.00 92.06 269 PRO A O 1
ATOM 2067 N N . PHE A 1 270 ? -1.778 -7.569 12.042 1.00 93.69 270 PHE A N 1
ATOM 2068 C CA . PHE A 1 270 ? -3.056 -6.964 12.426 1.00 93.69 270 PHE A CA 1
ATOM 2069 C C . PHE A 1 270 ? -4.159 -8.015 12.587 1.00 93.69 270 PHE A C 1
ATOM 2071 O O . PHE A 1 270 ? -5.006 -7.856 13.466 1.00 93.69 270 PHE A O 1
ATOM 2078 N N . MET A 1 271 ? -4.129 -9.101 11.805 1.00 94.75 271 MET A N 1
ATOM 2079 C CA . MET A 1 271 ? -5.038 -10.245 11.970 1.00 94.75 271 MET A CA 1
ATOM 2080 C C . MET A 1 271 ? -4.865 -10.900 13.339 1.00 94.75 271 MET A C 1
ATOM 2082 O O . MET A 1 271 ? -5.832 -11.053 14.088 1.00 94.75 271 MET A O 1
ATOM 2086 N N . VAL A 1 272 ? -3.618 -11.221 13.701 1.00 91.56 272 VAL A N 1
ATOM 2087 C CA . VAL A 1 272 ? -3.283 -11.817 15.003 1.00 91.56 272 VAL A CA 1
ATOM 2088 C C . VAL A 1 272 ? -3.721 -10.891 16.137 1.00 91.56 272 VAL A C 1
ATOM 2090 O O . VAL A 1 272 ? -4.393 -11.322 17.077 1.00 91.56 272 VAL A O 1
ATOM 2093 N N . TRP A 1 273 ? -3.409 -9.596 16.028 1.00 89.31 273 TRP A N 1
ATOM 2094 C CA . TRP A 1 273 ? -3.862 -8.594 16.991 1.00 89.31 273 TRP A CA 1
ATOM 2095 C C . TRP A 1 273 ? -5.393 -8.567 17.127 1.00 89.31 273 TRP A C 1
ATOM 2097 O O . TRP A 1 273 ? -5.906 -8.556 18.249 1.00 89.31 273 TRP A O 1
ATOM 2107 N N . ALA A 1 274 ? -6.132 -8.604 16.017 1.00 92.38 274 ALA A N 1
ATOM 2108 C CA . ALA A 1 274 ? -7.589 -8.548 16.016 1.00 92.38 274 ALA A CA 1
ATOM 2109 C C . ALA A 1 274 ? -8.236 -9.790 16.646 1.00 92.38 274 ALA A C 1
ATOM 2111 O O . ALA A 1 274 ? -9.147 -9.644 17.465 1.00 92.38 274 ALA A O 1
ATOM 2112 N N . LEU A 1 275 ? -7.734 -10.994 16.344 1.00 91.88 275 LEU A N 1
ATOM 2113 C CA . LEU A 1 275 ? -8.178 -12.253 16.961 1.00 91.88 275 LEU A CA 1
ATOM 2114 C C . LEU A 1 275 ? -8.010 -12.237 18.488 1.00 91.88 275 LEU A C 1
ATOM 2116 O O . LEU A 1 275 ? -8.888 -12.682 19.239 1.00 91.88 275 LEU A O 1
ATOM 2120 N N . VAL A 1 276 ? -6.896 -11.682 18.969 1.00 88.06 276 VAL A N 1
ATOM 2121 C CA . VAL A 1 276 ? -6.636 -11.550 20.407 1.00 88.06 276 VAL A CA 1
ATOM 2122 C C . VAL A 1 276 ? -7.539 -10.479 21.028 1.00 88.06 276 VAL A C 1
ATOM 2124 O O . VAL A 1 276 ? -8.147 -10.722 22.076 1.00 88.06 276 VAL A O 1
ATOM 2127 N N . ALA A 1 277 ? -7.686 -9.322 20.379 1.00 87.69 277 ALA A N 1
ATOM 2128 C CA . ALA A 1 277 ? -8.386 -8.159 20.925 1.00 87.69 277 ALA A CA 1
ATOM 2129 C C . ALA A 1 277 ? -9.921 -8.281 20.921 1.00 87.69 277 ALA A C 1
ATOM 2131 O O . ALA A 1 277 ? -10.586 -7.770 21.827 1.00 87.69 277 ALA A O 1
ATOM 2132 N N . VAL A 1 278 ? -10.511 -8.948 19.925 1.00 90.88 278 VAL A N 1
ATOM 2133 C CA . VAL A 1 278 ? -11.970 -8.994 19.740 1.00 90.88 278 VAL A CA 1
ATOM 2134 C C . VAL A 1 278 ? -12.664 -9.732 20.884 1.00 90.88 278 VAL A C 1
ATOM 2136 O O . VAL A 1 278 ? -12.228 -10.797 21.292 1.00 90.88 278 VAL A O 1
ATOM 2139 N N . ARG A 1 279 ? -13.770 -9.214 21.422 1.00 88.94 279 ARG A N 1
ATOM 2140 C CA . ARG A 1 279 ? -14.513 -9.899 22.506 1.00 88.94 279 ARG A CA 1
ATOM 2141 C C . ARG A 1 279 ? -15.793 -10.598 22.056 1.00 88.94 279 ARG A C 1
ATOM 2143 O O . ARG A 1 279 ? -16.333 -11.401 22.806 1.00 88.94 279 ARG A O 1
ATOM 2150 N N . ARG A 1 280 ? -16.274 -10.299 20.849 1.00 92.62 280 ARG A N 1
ATOM 2151 C CA . ARG A 1 280 ? -17.528 -10.837 20.308 1.00 92.62 280 ARG A CA 1
ATOM 2152 C C . ARG A 1 280 ? -17.263 -12.143 19.542 1.00 92.62 280 ARG A C 1
ATOM 2154 O O . ARG A 1 280 ? -16.439 -12.101 18.628 1.00 92.62 280 ARG A O 1
ATOM 2161 N N . PRO A 1 281 ? -17.962 -13.253 19.847 1.00 92.50 281 PRO A N 1
ATOM 2162 C CA . PRO A 1 281 ? -17.695 -14.555 19.231 1.00 92.50 281 PRO A CA 1
ATOM 2163 C C . PRO A 1 281 ? -17.967 -14.569 17.724 1.00 92.50 281 PRO A C 1
ATOM 2165 O O . PRO A 1 281 ? -17.148 -15.083 16.975 1.00 92.50 281 PRO A O 1
ATOM 2168 N N . VAL A 1 282 ? -19.040 -13.920 17.259 1.00 94.94 282 VAL A N 1
ATOM 2169 C CA . VAL A 1 282 ? -19.364 -13.832 15.820 1.00 94.94 282 VAL A CA 1
ATOM 2170 C C . VAL A 1 282 ? -18.260 -13.114 15.037 1.00 94.94 282 VAL A C 1
ATOM 2172 O O . VAL A 1 282 ? -17.825 -13.582 13.990 1.00 94.94 282 VAL A O 1
ATOM 2175 N N . VAL A 1 283 ? -17.752 -11.999 15.570 1.00 95.06 283 VAL A N 1
ATOM 2176 C CA . VAL A 1 283 ? -16.657 -11.252 14.929 1.00 95.06 283 VAL A CA 1
ATOM 2177 C C . VAL A 1 283 ? -15.360 -12.063 14.970 1.00 95.06 283 VAL A C 1
ATOM 2179 O O . VAL A 1 283 ? -14.611 -12.065 14.000 1.00 95.06 283 VAL A O 1
ATOM 2182 N N . TRP A 1 284 ? -15.105 -12.787 16.063 1.00 96.25 284 TRP A N 1
ATOM 2183 C CA . TRP A 1 284 ? -13.960 -13.691 16.160 1.00 96.25 284 TRP A CA 1
ATOM 2184 C C . TRP A 1 284 ? -14.033 -14.820 15.127 1.00 96.25 284 TRP A C 1
ATOM 2186 O O . TRP A 1 284 ? -13.036 -15.083 14.468 1.00 96.25 284 TRP A O 1
ATOM 2196 N N . ALA A 1 285 ? -15.205 -15.431 14.929 1.00 96.38 285 ALA A N 1
ATOM 2197 C CA . ALA A 1 285 ? -15.408 -16.469 13.921 1.00 96.38 285 ALA A CA 1
ATOM 2198 C C . ALA A 1 285 ? -15.167 -15.939 12.497 1.00 96.38 285 ALA A C 1
ATOM 2200 O O . ALA A 1 285 ? -14.487 -16.592 11.711 1.00 96.38 285 ALA A O 1
ATOM 2201 N N . GLY A 1 286 ? -15.634 -14.723 12.186 1.00 97.69 286 GLY A N 1
ATOM 2202 C CA . GLY A 1 286 ? -15.330 -14.063 10.911 1.00 97.69 286 GLY A CA 1
ATOM 2203 C C . GLY A 1 286 ? -13.830 -13.822 10.699 1.00 97.69 286 GLY A C 1
ATOM 2204 O O . GLY A 1 286 ? -13.311 -14.078 9.617 1.00 97.69 286 GLY A O 1
ATOM 2205 N N . LEU A 1 287 ? -13.108 -13.394 11.741 1.00 97.38 287 LEU A N 1
ATOM 2206 C CA . LEU A 1 287 ? -11.648 -13.233 11.686 1.00 97.38 287 LEU A CA 1
ATOM 2207 C C . LEU A 1 287 ? -10.912 -14.576 11.576 1.00 97.38 287 LEU A C 1
ATOM 2209 O O . LEU A 1 287 ? -9.879 -14.652 10.916 1.00 97.38 287 LEU A O 1
ATOM 2213 N N . ALA A 1 288 ? -11.434 -15.635 12.197 1.00 97.00 288 ALA A N 1
ATOM 2214 C CA . ALA A 1 288 ? -10.891 -16.984 12.090 1.00 97.00 288 ALA A CA 1
ATOM 2215 C C . ALA A 1 288 ? -11.026 -17.511 10.654 1.00 97.00 288 ALA A C 1
ATOM 2217 O O . ALA A 1 288 ? -10.041 -17.969 10.082 1.00 97.00 288 ALA A O 1
ATOM 2218 N N . LEU A 1 289 ? -12.200 -17.347 10.034 1.00 97.94 289 LEU A N 1
ATOM 2219 C CA . LEU A 1 289 ? -12.419 -17.684 8.625 1.00 97.94 289 LEU A CA 1
ATOM 2220 C C . LEU A 1 289 ? -11.500 -16.879 7.697 1.00 97.94 289 LEU A C 1
ATOM 2222 O O . LEU A 1 289 ? -10.889 -17.434 6.787 1.00 97.94 289 LEU A O 1
ATOM 2226 N N . LEU A 1 290 ? -11.353 -15.580 7.958 1.00 98.19 290 LEU A N 1
ATOM 2227 C CA . LEU A 1 290 ? -10.440 -14.732 7.198 1.00 98.19 290 LEU A CA 1
ATOM 2228 C C . LEU A 1 290 ? -8.971 -15.144 7.391 1.00 98.19 290 LEU A C 1
ATOM 2230 O O . LEU A 1 290 ? -8.179 -15.011 6.467 1.00 98.19 290 LEU A O 1
ATOM 2234 N N . SER A 1 291 ? -8.604 -15.681 8.557 1.00 97.31 291 SER A N 1
ATOM 2235 C CA . SER A 1 291 ? -7.256 -16.210 8.797 1.00 97.31 291 SER A CA 1
ATOM 2236 C C . SER A 1 291 ? -6.977 -17.457 7.963 1.00 97.31 291 SER A C 1
ATOM 2238 O O . SER A 1 291 ? -5.888 -17.557 7.411 1.00 97.31 291 SER A O 1
ATOM 2240 N N . VAL A 1 292 ? -7.957 -18.356 7.817 1.00 97.75 292 VAL A N 1
ATOM 2241 C CA . VAL A 1 292 ? -7.861 -19.507 6.902 1.00 97.75 292 VAL A CA 1
ATOM 2242 C C . VAL A 1 292 ? -7.665 -19.010 5.469 1.00 97.75 292 VAL A C 1
ATOM 2244 O O . VAL A 1 292 ? -6.679 -19.343 4.828 1.00 97.75 292 VAL A O 1
ATOM 2247 N N . ALA A 1 293 ? -8.513 -18.094 4.991 1.00 97.81 293 ALA A N 1
ATOM 2248 C CA . ALA A 1 293 ? -8.366 -17.542 3.641 1.00 97.81 293 ALA A CA 1
ATOM 2249 C C . ALA A 1 293 ? -7.029 -16.794 3.423 1.00 97.81 293 ALA A C 1
ATOM 2251 O O . ALA A 1 293 ? -6.473 -16.811 2.326 1.00 97.81 293 ALA A O 1
ATOM 2252 N N . ALA A 1 294 ? -6.488 -16.152 4.461 1.00 97.38 294 ALA A N 1
ATOM 2253 C CA . ALA A 1 294 ? -5.198 -15.476 4.386 1.00 97.38 294 ALA A CA 1
ATOM 2254 C C . ALA A 1 294 ? -4.019 -16.461 4.371 1.00 97.38 294 ALA A C 1
ATOM 2256 O O . ALA A 1 294 ? -3.053 -16.231 3.646 1.00 97.38 294 ALA A O 1
ATOM 2257 N N . VAL A 1 295 ? -4.086 -17.563 5.125 1.00 95.75 295 VAL A N 1
ATOM 2258 C CA . VAL A 1 295 ? -3.081 -18.637 5.060 1.00 95.75 295 VAL A CA 1
ATOM 2259 C C . VAL A 1 295 ? -3.140 -19.339 3.705 1.00 95.75 295 VAL A C 1
ATOM 2261 O O . VAL A 1 295 ? -2.090 -19.534 3.092 1.00 95.75 295 VAL A O 1
ATOM 2264 N N . TYR A 1 296 ? -4.334 -19.575 3.162 1.00 95.62 296 TYR A N 1
ATOM 2265 C CA . TYR A 1 296 ? -4.515 -20.035 1.786 1.00 95.62 296 TYR A CA 1
ATOM 2266 C C . TYR A 1 296 ? -3.813 -19.111 0.783 1.00 95.62 296 TYR A C 1
ATOM 2268 O O . TYR A 1 296 ? -3.060 -19.564 -0.083 1.00 95.62 296 TYR A O 1
ATOM 2276 N N . ALA A 1 297 ? -4.013 -17.795 0.916 1.00 95.75 297 ALA A N 1
ATOM 2277 C CA . ALA A 1 297 ? -3.354 -16.802 0.073 1.00 95.75 297 ALA A CA 1
ATOM 2278 C C . ALA A 1 297 ? -1.829 -16.878 0.190 1.00 95.75 297 ALA A C 1
ATOM 2280 O O . ALA A 1 297 ? -1.153 -16.941 -0.833 1.00 95.75 297 ALA A O 1
ATOM 2281 N N . VAL A 1 298 ? -1.291 -16.956 1.414 1.00 94.81 298 VAL A N 1
ATOM 2282 C CA . VAL A 1 298 ? 0.147 -17.151 1.654 1.00 94.81 298 VAL A CA 1
ATOM 2283 C C . VAL A 1 298 ? 0.656 -18.374 0.895 1.00 94.81 298 VAL A C 1
ATOM 2285 O O . VAL A 1 298 ? 1.579 -18.245 0.091 1.00 94.81 298 VAL A O 1
ATOM 2288 N N . LEU A 1 299 ? 0.042 -19.538 1.111 1.00 92.12 299 LEU A N 1
ATOM 2289 C CA . LEU A 1 299 ? 0.476 -20.820 0.551 1.00 92.12 299 LEU A CA 1
ATOM 2290 C C . LEU A 1 299 ? 0.407 -20.845 -0.979 1.00 92.12 299 LEU A C 1
ATOM 2292 O O . LEU A 1 299 ? 1.290 -21.388 -1.641 1.00 92.12 299 LEU A O 1
ATOM 2296 N N . THR A 1 300 ? -0.608 -20.208 -1.554 1.00 92.31 300 THR A N 1
ATOM 2297 C CA . THR A 1 300 ? -0.831 -20.214 -3.004 1.00 92.31 300 THR A CA 1
ATOM 2298 C C . THR A 1 300 ? -0.063 -19.136 -3.766 1.00 92.31 300 THR A C 1
ATOM 2300 O O . THR A 1 300 ? -0.007 -19.180 -4.996 1.00 92.31 300 THR A O 1
ATOM 2303 N N . THR A 1 301 ? 0.631 -18.228 -3.068 1.00 90.81 301 THR A N 1
ATOM 2304 C CA . THR A 1 301 ? 1.672 -17.401 -3.704 1.00 90.81 301 THR A CA 1
ATOM 2305 C C . THR A 1 301 ? 2.908 -18.220 -4.103 1.00 90.81 301 THR A C 1
ATOM 2307 O O . THR A 1 301 ? 3.732 -17.739 -4.884 1.00 90.81 301 THR A O 1
ATOM 2310 N N . PHE A 1 302 ? 3.081 -19.436 -3.557 1.00 87.19 302 PHE A N 1
ATOM 2311 C CA . PHE A 1 302 ? 4.264 -20.288 -3.745 1.00 87.19 302 PHE A CA 1
ATOM 2312 C C . PHE A 1 302 ? 5.602 -19.552 -3.517 1.00 87.19 302 PHE A C 1
ATOM 2314 O O . PHE A 1 302 ? 6.640 -19.888 -4.103 1.00 87.19 302 PHE A O 1
ATOM 2321 N N . SER A 1 303 ? 5.582 -18.526 -2.659 1.00 85.12 303 SER A N 1
ATOM 2322 C CA . SER A 1 303 ? 6.715 -17.649 -2.378 1.00 85.12 303 SER A CA 1
ATOM 2323 C C . SER A 1 303 ? 7.361 -18.008 -1.046 1.00 85.12 303 SER A C 1
ATOM 2325 O O . SER A 1 303 ? 6.838 -17.740 0.034 1.00 85.12 303 SER A O 1
ATOM 2327 N N . ARG A 1 304 ? 8.564 -18.582 -1.114 1.00 82.56 304 ARG A N 1
ATOM 2328 C CA . ARG A 1 304 ? 9.328 -18.992 0.078 1.00 82.56 304 ARG A CA 1
ATOM 2329 C C . ARG A 1 304 ? 9.645 -17.828 1.012 1.00 82.56 304 ARG A C 1
ATOM 2331 O O . ARG A 1 304 ? 9.638 -17.995 2.228 1.00 82.56 304 ARG A O 1
ATOM 2338 N N . GLY A 1 305 ? 9.904 -16.654 0.433 1.00 82.81 305 GLY A N 1
ATOM 2339 C CA . GLY A 1 305 ? 10.165 -15.435 1.193 1.00 82.81 305 GLY A CA 1
ATOM 2340 C C . GLY A 1 305 ? 8.967 -15.031 2.049 1.00 82.81 305 GLY A C 1
ATOM 2341 O O . GLY A 1 305 ? 9.152 -14.671 3.208 1.00 82.81 305 GLY A O 1
ATOM 2342 N N . VAL A 1 306 ? 7.745 -15.175 1.525 1.00 87.38 306 VAL A N 1
ATOM 2343 C CA . VAL A 1 306 ? 6.513 -14.865 2.269 1.00 87.38 306 VAL A CA 1
ATOM 2344 C C . VAL A 1 306 ? 6.343 -15.771 3.468 1.00 87.38 306 VAL A C 1
ATOM 2346 O O . VAL A 1 306 ? 6.010 -15.277 4.539 1.00 87.38 306 VAL A O 1
ATOM 2349 N N . TYR A 1 307 ? 6.595 -17.073 3.327 1.00 89.69 307 TYR A N 1
ATOM 2350 C CA . TYR A 1 307 ? 6.422 -18.007 4.442 1.00 89.69 307 TYR A CA 1
ATOM 2351 C C . TYR A 1 307 ? 7.238 -17.577 5.659 1.00 89.69 307 TYR A C 1
ATOM 2353 O O . TYR A 1 307 ? 6.701 -17.504 6.762 1.00 89.69 307 TYR A O 1
ATOM 2361 N N . LEU A 1 308 ? 8.504 -17.201 5.450 1.00 89.38 308 LEU A N 1
ATOM 2362 C CA . LEU A 1 308 ? 9.358 -16.675 6.515 1.00 89.38 308 LEU A CA 1
ATOM 2363 C C . LEU A 1 308 ? 8.916 -15.280 6.976 1.00 89.38 308 LEU A C 1
ATOM 2365 O O . LEU A 1 308 ? 8.841 -15.037 8.180 1.00 89.38 308 LEU A O 1
ATOM 2369 N N . ALA A 1 309 ? 8.585 -14.385 6.041 1.00 89.62 309 ALA A N 1
ATOM 2370 C CA . ALA A 1 309 ? 8.141 -13.023 6.344 1.00 89.62 309 ALA A CA 1
ATOM 2371 C C . ALA A 1 309 ? 6.834 -12.977 7.152 1.00 89.62 309 ALA A C 1
ATOM 2373 O O . ALA A 1 309 ? 6.589 -11.999 7.850 1.00 89.62 309 ALA A O 1
ATOM 2374 N N . VAL A 1 310 ? 6.016 -14.027 7.087 1.00 91.06 310 VAL A N 1
ATOM 2375 C CA . VAL A 1 310 ? 4.801 -14.196 7.890 1.00 91.06 310 VAL A CA 1
ATOM 2376 C C . VAL A 1 310 ? 5.097 -14.941 9.189 1.00 91.06 310 VAL A C 1
ATOM 2378 O O . VAL A 1 310 ? 4.724 -14.476 10.268 1.00 91.06 310 VAL A O 1
ATOM 2381 N N . ALA A 1 311 ? 5.785 -16.083 9.109 1.00 89.56 311 ALA A N 1
ATOM 2382 C CA . ALA A 1 311 ? 6.027 -16.938 10.265 1.00 89.56 311 ALA A CA 1
ATOM 2383 C C . ALA A 1 311 ? 6.838 -16.221 11.351 1.00 89.56 311 ALA A C 1
ATOM 2385 O O . ALA A 1 311 ? 6.484 -16.304 12.526 1.00 89.56 311 ALA A O 1
ATOM 2386 N N . VAL A 1 312 ? 7.886 -15.477 10.975 1.00 90.62 312 VAL A N 1
ATOM 2387 C CA . VAL A 1 312 ? 8.787 -14.823 11.936 1.00 90.62 312 VAL A CA 1
ATOM 2388 C C . VAL A 1 312 ? 8.072 -13.730 12.751 1.00 90.62 312 VAL A C 1
ATOM 2390 O O . VAL A 1 312 ? 8.103 -13.815 13.982 1.00 90.62 312 VAL A O 1
ATOM 2393 N N . PRO A 1 313 ? 7.371 -12.739 12.154 1.00 89.44 313 PRO A N 1
ATOM 2394 C CA . PRO A 1 313 ? 6.629 -11.746 12.932 1.00 89.44 313 PRO A CA 1
ATOM 2395 C C . PRO A 1 313 ? 5.491 -12.348 13.759 1.00 89.44 313 PRO A C 1
ATOM 2397 O O . PRO A 1 313 ? 5.301 -11.946 14.907 1.00 89.44 313 PRO A O 1
ATOM 2400 N N . CYS A 1 314 ? 4.750 -13.326 13.224 1.00 87.00 314 CYS A N 1
ATOM 2401 C CA . CYS A 1 314 ? 3.678 -13.990 13.968 1.00 87.00 314 CYS A CA 1
ATOM 2402 C C . CYS A 1 314 ? 4.218 -14.776 15.173 1.00 87.00 314 CYS A C 1
ATOM 2404 O O . CYS A 1 314 ? 3.661 -14.661 16.266 1.00 87.00 314 CYS A O 1
ATOM 2406 N N . ALA A 1 315 ? 5.327 -15.504 15.012 1.00 86.25 315 ALA A N 1
ATOM 2407 C CA . ALA A 1 315 ? 6.005 -16.195 16.108 1.00 86.25 315 ALA A CA 1
ATOM 2408 C C . ALA A 1 315 ? 6.543 -15.206 17.151 1.00 86.25 315 ALA A C 1
ATOM 2410 O O . ALA A 1 315 ? 6.358 -15.415 18.349 1.00 86.25 315 ALA A O 1
ATOM 2411 N N . GLY A 1 316 ? 7.131 -14.088 16.712 1.00 87.94 316 GLY A N 1
ATOM 2412 C CA . GLY A 1 316 ? 7.571 -13.011 17.598 1.00 87.94 316 GLY A CA 1
ATOM 2413 C C . GLY A 1 316 ? 6.419 -12.408 18.408 1.00 87.94 316 GLY A C 1
ATOM 2414 O O . GLY A 1 316 ? 6.531 -12.254 19.622 1.00 87.94 316 GLY A O 1
ATOM 2415 N N . LEU A 1 317 ? 5.276 -12.128 17.773 1.00 86.25 317 LEU A N 1
ATOM 2416 C CA . LEU A 1 317 ? 4.075 -11.640 18.459 1.00 86.25 317 LEU A CA 1
ATOM 2417 C C . LEU A 1 317 ? 3.517 -12.664 19.451 1.00 86.25 317 LEU A C 1
ATOM 2419 O O . LEU A 1 317 ? 3.149 -12.287 20.564 1.00 86.25 317 LEU A O 1
ATOM 2423 N N . ALA A 1 318 ? 3.481 -13.945 19.077 1.00 82.12 318 ALA A N 1
ATOM 2424 C CA . ALA A 1 318 ? 3.056 -15.024 19.961 1.00 82.12 318 ALA A CA 1
ATOM 2425 C C . ALA A 1 318 ? 3.989 -15.156 21.175 1.00 82.12 318 ALA A C 1
ATOM 2427 O O . ALA A 1 318 ? 3.508 -15.236 22.305 1.00 82.12 318 ALA A O 1
ATOM 2428 N N . ALA A 1 319 ? 5.308 -15.092 20.968 1.00 84.31 319 ALA A N 1
ATOM 2429 C CA . ALA A 1 319 ? 6.306 -15.127 22.033 1.00 84.31 319 ALA A CA 1
ATOM 2430 C C . ALA A 1 319 ? 6.187 -13.915 22.970 1.00 84.31 319 ALA A C 1
ATOM 2432 O O . ALA A 1 319 ? 6.161 -14.076 24.188 1.00 84.31 319 ALA A O 1
ATOM 2433 N N . LEU A 1 320 ? 6.039 -12.701 22.431 1.00 86.12 320 LEU A N 1
ATOM 2434 C CA . LEU A 1 320 ? 5.829 -11.490 23.232 1.00 86.12 320 LEU A CA 1
ATOM 2435 C C . LEU A 1 320 ? 4.525 -11.550 24.035 1.00 86.12 320 LEU A C 1
ATOM 2437 O O . LEU A 1 320 ? 4.485 -11.131 25.194 1.00 86.12 320 LEU A O 1
ATOM 2441 N N . TRP A 1 321 ? 3.457 -12.082 23.440 1.00 81.88 321 TRP A N 1
ATOM 2442 C CA . TRP A 1 321 ? 2.189 -12.287 24.131 1.00 81.88 321 TRP A CA 1
ATOM 2443 C C . TRP A 1 321 ? 2.324 -13.319 25.257 1.00 81.88 321 TRP A C 1
ATOM 2445 O O . TRP A 1 321 ? 1.904 -13.051 26.382 1.00 81.88 321 TRP A O 1
ATOM 2455 N N . TRP A 1 322 ? 2.996 -14.441 24.991 1.00 80.12 322 TRP A N 1
ATOM 2456 C CA . TRP A 1 322 ? 3.301 -15.480 25.973 1.00 80.12 322 TRP A CA 1
ATOM 2457 C C . TRP A 1 322 ? 4.124 -14.944 27.152 1.00 80.12 322 TRP A C 1
ATOM 2459 O O . TRP A 1 322 ? 3.745 -15.124 28.311 1.00 80.12 322 TRP A O 1
ATOM 2469 N N . LEU A 1 323 ? 5.200 -14.201 26.874 1.00 84.94 323 LEU A N 1
ATOM 2470 C CA . LEU A 1 323 ? 6.030 -13.554 27.895 1.00 84.94 323 LEU A CA 1
ATOM 2471 C C . LEU A 1 323 ? 5.221 -12.568 28.745 1.00 84.94 323 LEU A C 1
ATOM 2473 O O . LEU A 1 323 ? 5.375 -12.534 29.966 1.00 84.94 323 LEU A O 1
ATOM 2477 N N . ARG A 1 324 ? 4.313 -11.803 28.126 1.00 82.06 324 ARG A N 1
ATOM 2478 C CA . ARG A 1 324 ? 3.414 -10.893 28.846 1.00 82.06 324 ARG A CA 1
ATOM 2479 C C . ARG A 1 324 ? 2.438 -11.645 29.753 1.00 82.06 324 ARG A C 1
ATOM 2481 O O . ARG A 1 324 ? 2.186 -11.183 30.864 1.00 82.06 324 ARG A O 1
ATOM 2488 N N . CYS A 1 325 ? 1.901 -12.781 29.311 1.00 77.12 325 CYS A N 1
ATOM 2489 C CA . CYS A 1 325 ? 1.051 -13.637 30.139 1.00 77.12 325 CYS A CA 1
ATOM 2490 C C . CYS A 1 325 ? 1.820 -14.194 31.344 1.00 77.12 325 CYS A C 1
ATOM 2492 O O . CYS A 1 325 ? 1.314 -14.117 32.461 1.00 77.12 325 CYS A O 1
ATOM 2494 N N . ILE A 1 326 ? 3.055 -14.676 31.152 1.00 79.62 326 ILE A N 1
ATOM 2495 C CA . ILE A 1 326 ? 3.916 -15.139 32.254 1.00 79.62 326 ILE A CA 1
ATOM 2496 C C . ILE A 1 326 ? 4.192 -14.004 33.243 1.00 79.62 326 ILE A C 1
ATOM 2498 O O . ILE A 1 326 ? 4.014 -14.183 34.446 1.00 79.62 326 ILE A O 1
ATOM 2502 N N . ALA A 1 327 ? 4.616 -12.838 32.751 1.00 80.88 327 ALA A N 1
ATOM 2503 C CA . ALA A 1 327 ? 4.944 -11.694 33.598 1.00 80.88 327 ALA A CA 1
ATOM 2504 C C . ALA A 1 327 ? 3.740 -11.247 34.437 1.00 80.88 327 ALA A C 1
ATOM 2506 O O . ALA A 1 327 ? 3.877 -11.015 35.634 1.00 80.88 327 ALA A O 1
ATOM 2507 N N . ALA A 1 328 ? 2.552 -11.197 33.835 1.00 73.94 328 ALA A N 1
ATOM 2508 C CA . ALA A 1 328 ? 1.341 -10.826 34.551 1.00 73.94 328 ALA A CA 1
ATOM 2509 C C . ALA A 1 328 ? 0.898 -11.875 35.579 1.00 73.94 328 ALA A C 1
ATOM 2511 O O . ALA A 1 328 ? 0.463 -11.507 36.666 1.00 73.94 328 ALA A O 1
ATOM 2512 N N . HIS A 1 329 ? 1.052 -13.168 35.274 1.00 69.88 329 HIS A N 1
ATOM 2513 C CA . HIS A 1 329 ? 0.794 -14.240 36.238 1.00 69.88 329 HIS A CA 1
ATOM 2514 C C . HIS A 1 329 ? 1.748 -14.202 37.436 1.00 69.88 329 HIS A C 1
ATOM 2516 O O . HIS A 1 329 ? 1.350 -14.605 38.526 1.00 69.88 329 HIS A O 1
ATOM 2522 N N . ARG A 1 330 ? 2.980 -13.705 37.255 1.00 72.38 330 ARG A N 1
ATOM 2523 C CA . ARG A 1 330 ? 3.939 -13.499 38.352 1.00 72.38 330 ARG A CA 1
ATOM 2524 C C . ARG A 1 330 ? 3.570 -12.322 39.254 1.00 72.38 330 ARG A C 1
ATOM 2526 O O . ARG A 1 330 ? 3.862 -12.379 40.440 1.00 72.38 330 ARG A O 1
ATOM 2533 N N . THR A 1 331 ? 2.967 -11.265 38.707 1.00 73.81 331 THR A N 1
ATOM 2534 C CA . THR A 1 331 ? 2.578 -10.078 39.487 1.00 73.81 331 THR A CA 1
ATOM 2535 C C . THR A 1 331 ? 1.219 -10.227 40.165 1.00 73.81 331 THR A C 1
ATOM 2537 O O . THR A 1 331 ? 1.043 -9.728 41.268 1.00 73.81 331 THR A O 1
ATOM 2540 N N . ASP A 1 332 ? 0.265 -10.900 39.516 1.00 63.41 332 ASP A N 1
ATOM 2541 C CA . ASP A 1 332 ? -1.062 -11.182 40.069 1.00 63.41 332 ASP A CA 1
ATOM 2542 C C . ASP A 1 332 ? -1.669 -12.432 39.387 1.00 63.41 332 ASP A C 1
ATOM 2544 O O . ASP A 1 332 ? -2.156 -12.360 38.249 1.00 63.41 332 ASP A O 1
ATOM 2548 N N . PRO A 1 333 ? -1.677 -13.598 40.063 1.00 61.19 333 PRO A N 1
ATOM 2549 C CA . PRO A 1 333 ? -2.260 -14.836 39.541 1.00 61.19 333 PRO A CA 1
ATOM 2550 C C . PRO A 1 333 ? -3.764 -14.745 39.222 1.00 61.19 333 PRO A C 1
ATOM 2552 O O . PRO A 1 333 ? -4.278 -15.548 38.424 1.00 61.19 333 PRO A O 1
ATOM 2555 N N . PHE A 1 334 ? -4.468 -13.782 39.827 1.00 57.56 334 PHE A N 1
ATOM 2556 C CA . PHE A 1 334 ? -5.913 -13.586 39.728 1.00 57.56 334 PHE A CA 1
ATOM 2557 C C . PHE A 1 334 ? -6.319 -12.442 38.794 1.00 57.56 334 PHE A C 1
ATOM 2559 O O . PHE A 1 334 ? -7.517 -12.242 38.600 1.00 57.56 334 PHE A O 1
ATOM 2566 N N . ALA A 1 335 ? -5.366 -11.765 38.137 1.00 55.44 335 ALA A N 1
ATOM 2567 C CA . ALA A 1 335 ? -5.636 -10.697 37.176 1.00 55.44 335 ALA A CA 1
ATOM 2568 C C . ALA A 1 335 ? -6.643 -11.153 36.085 1.00 55.44 335 ALA A C 1
ATOM 2570 O O . ALA A 1 335 ? -6.284 -11.925 35.182 1.00 55.44 335 ALA A O 1
ATOM 2571 N N . PRO A 1 336 ? -7.903 -10.666 36.095 1.00 52.28 336 PRO A N 1
ATOM 2572 C CA . PRO A 1 336 ? -8.973 -11.194 35.238 1.00 52.28 336 PRO A CA 1
ATOM 2573 C C . PRO A 1 336 ? -8.774 -10.888 33.746 1.00 52.28 336 PRO A C 1
ATOM 2575 O O . PRO A 1 336 ? -9.371 -11.526 32.882 1.00 52.28 336 PRO A O 1
ATOM 2578 N N . GLY A 1 337 ? -7.939 -9.895 33.424 1.00 56.25 337 GLY A N 1
ATOM 2579 C CA . GLY A 1 337 ? -7.835 -9.314 32.083 1.00 56.25 337 GLY A CA 1
ATOM 2580 C C . GLY A 1 337 ? -7.022 -10.111 31.058 1.00 56.25 337 GLY A C 1
ATOM 2581 O O . GLY A 1 337 ? -7.058 -9.759 29.879 1.00 56.25 337 GLY A O 1
ATOM 2582 N N . LEU A 1 338 ? -6.286 -11.150 31.476 1.00 59.25 338 LEU A N 1
ATOM 2583 C CA . LEU A 1 338 ? -5.328 -11.869 30.614 1.00 59.25 338 LEU A CA 1
ATOM 2584 C C . LEU A 1 338 ? -5.647 -13.348 30.398 1.00 59.25 338 LEU A C 1
ATOM 2586 O O . LEU A 1 338 ? -5.047 -13.968 29.521 1.00 59.25 338 LEU A O 1
ATOM 2590 N N . ARG A 1 339 ? -6.607 -13.919 31.137 1.00 64.19 339 ARG A N 1
ATOM 2591 C CA . ARG A 1 339 ? -7.062 -15.288 30.879 1.00 64.19 339 ARG A CA 1
ATOM 2592 C C . ARG A 1 339 ? -7.943 -15.281 29.621 1.00 64.19 339 ARG A C 1
ATOM 2594 O O . ARG A 1 339 ? -8.978 -14.613 29.620 1.00 64.19 339 ARG A O 1
ATOM 2601 N N . PRO A 1 340 ? -7.573 -16.000 28.543 1.00 67.88 340 PRO A N 1
ATOM 2602 C CA . PRO A 1 340 ? -8.433 -16.073 27.373 1.00 67.88 340 PRO A CA 1
ATOM 2603 C C . PRO A 1 340 ? -9.742 -16.758 27.759 1.00 67.88 340 PRO A C 1
ATOM 2605 O O . PRO A 1 340 ? -9.722 -17.786 28.441 1.00 67.88 340 PRO A O 1
ATOM 2608 N N . LEU A 1 341 ? -10.857 -16.166 27.319 1.00 80.81 341 LEU A N 1
ATOM 2609 C CA . LEU A 1 341 ? -12.205 -16.701 27.512 1.00 80.81 341 LEU A CA 1
ATOM 2610 C C . LEU A 1 341 ? -12.240 -18.184 27.088 1.00 80.81 341 LEU A C 1
ATOM 2612 O O . LEU A 1 341 ? -11.606 -18.520 26.084 1.00 80.81 341 LEU A O 1
ATOM 2616 N N . PRO A 1 342 ? -12.976 -19.070 27.785 1.00 84.31 342 PRO A N 1
ATOM 2617 C CA . PRO A 1 342 ? -12.960 -20.509 27.500 1.00 84.31 342 PRO A CA 1
ATOM 2618 C C . PRO A 1 342 ? -13.247 -20.838 26.029 1.00 84.31 342 PRO A C 1
ATOM 2620 O O . PRO A 1 342 ? -12.512 -21.599 25.405 1.00 84.31 342 PRO A O 1
ATOM 2623 N N . TRP A 1 343 ? -14.236 -20.163 25.434 1.00 87.62 343 TRP A N 1
ATOM 2624 C CA . TRP A 1 343 ? -14.586 -20.328 24.021 1.00 87.62 343 TRP A CA 1
ATOM 2625 C C . TRP A 1 343 ? -13.470 -19.885 23.064 1.00 87.62 343 TRP A C 1
ATOM 2627 O O . TRP A 1 343 ? -13.319 -20.476 22.001 1.00 87.62 343 TRP A O 1
ATOM 2637 N N . LYS A 1 344 ? -12.650 -18.889 23.434 1.00 87.69 344 LYS A N 1
ATOM 2638 C CA . LYS A 1 344 ? -11.490 -18.470 22.630 1.00 87.69 344 LYS A CA 1
ATOM 2639 C C . LYS A 1 344 ? -10.364 -19.489 22.672 1.00 87.69 344 LYS A C 1
ATOM 2641 O O . LYS A 1 344 ? -9.635 -19.598 21.697 1.00 87.69 344 LYS A O 1
ATOM 2646 N N . ARG A 1 345 ? -10.194 -20.197 23.794 1.00 86.81 345 ARG A N 1
ATOM 2647 C CA . ARG A 1 345 ? -9.203 -21.277 23.892 1.00 86.81 345 ARG A CA 1
ATOM 2648 C C . ARG A 1 345 ? -9.593 -22.418 22.964 1.00 86.81 345 ARG A C 1
ATOM 2650 O O . ARG A 1 345 ? -8.804 -22.775 22.104 1.00 86.81 345 ARG A O 1
ATOM 2657 N N . ILE A 1 346 ? -10.832 -22.901 23.085 1.00 90.06 346 ILE A N 1
ATOM 2658 C CA . ILE A 1 346 ? -11.367 -23.970 22.230 1.00 90.06 346 ILE A CA 1
ATOM 2659 C C . ILE A 1 346 ? -11.327 -23.538 20.761 1.00 90.06 346 ILE A C 1
ATOM 2661 O O . ILE A 1 346 ? -10.735 -24.226 19.937 1.00 90.06 346 ILE A O 1
ATOM 2665 N N . GLY A 1 347 ? -11.881 -22.363 20.444 1.00 91.62 347 GLY A N 1
ATOM 2666 C CA . GLY A 1 347 ? -11.871 -21.819 19.088 1.00 91.62 347 GLY A CA 1
ATOM 2667 C C . GLY A 1 347 ? -10.455 -21.650 18.540 1.00 91.62 347 GLY A C 1
ATOM 2668 O O . GLY A 1 347 ? -10.194 -22.031 17.407 1.00 91.62 347 GLY A O 1
ATOM 2669 N N . GLY A 1 348 ? -9.522 -21.138 19.345 1.00 91.19 348 GLY A N 1
ATOM 2670 C CA . GLY A 1 348 ? -8.120 -20.984 18.964 1.00 91.19 348 GLY A CA 1
ATOM 2671 C C . GLY A 1 348 ? -7.425 -22.315 18.675 1.00 91.19 348 GLY A C 1
ATOM 2672 O O . GLY A 1 348 ? -6.697 -22.404 17.692 1.00 91.19 348 GLY A O 1
ATOM 2673 N N . THR A 1 349 ? -7.683 -23.356 19.472 1.00 91.31 349 THR A N 1
ATOM 2674 C CA . THR A 1 349 ? -7.170 -24.712 19.219 1.00 91.31 349 THR A CA 1
ATOM 2675 C C . THR A 1 349 ? -7.745 -25.298 17.932 1.00 91.31 349 THR A C 1
ATOM 2677 O O . THR A 1 349 ? -6.992 -25.843 17.130 1.00 91.31 349 THR A O 1
ATOM 2680 N N . VAL A 1 350 ? -9.053 -25.145 17.700 1.00 95.38 350 VAL A N 1
ATOM 2681 C CA . VAL A 1 350 ? -9.700 -25.588 16.454 1.00 95.38 350 VAL A CA 1
ATOM 2682 C C . VAL A 1 350 ? -9.109 -24.855 15.253 1.00 95.38 350 VAL A C 1
ATOM 2684 O O . VAL A 1 350 ? -8.705 -25.497 14.290 1.00 95.38 350 VAL A O 1
ATOM 2687 N N . LEU A 1 351 ? -8.988 -23.526 15.325 1.00 95.56 351 LEU A N 1
ATOM 2688 C CA . LEU A 1 351 ? -8.383 -22.718 14.268 1.00 95.56 351 LEU A CA 1
ATOM 2689 C C . LEU A 1 351 ? -6.944 -23.162 13.987 1.00 95.56 351 LEU A C 1
ATOM 2691 O O . LEU A 1 351 ? -6.596 -23.366 12.832 1.00 95.56 351 LEU A O 1
ATOM 2695 N N . ALA A 1 352 ? -6.123 -23.366 15.019 1.00 93.62 352 ALA A N 1
ATOM 2696 C CA . ALA A 1 352 ? -4.759 -23.861 14.845 1.00 93.62 352 ALA A CA 1
ATOM 2697 C C . ALA A 1 352 ? -4.730 -25.230 14.146 1.00 93.62 352 ALA A C 1
ATOM 2699 O O . ALA A 1 352 ? -3.934 -25.423 13.233 1.00 93.62 352 ALA A O 1
ATOM 2700 N N . GLY A 1 353 ? -5.626 -26.151 14.520 1.00 96.06 353 GLY A N 1
ATOM 2701 C CA . GLY A 1 353 ? -5.774 -27.443 13.848 1.00 96.06 353 GLY A CA 1
ATOM 2702 C C . GLY A 1 353 ? -6.141 -27.306 12.367 1.00 96.06 353 GLY A C 1
ATOM 2703 O O . GLY A 1 353 ? -5.522 -27.953 11.527 1.00 96.06 353 GLY A O 1
ATOM 2704 N N . VAL A 1 354 ? -7.085 -26.417 12.035 1.00 96.81 354 VAL A N 1
ATOM 2705 C CA . VAL A 1 354 ? -7.482 -26.130 10.644 1.00 96.81 354 VAL A CA 1
ATOM 2706 C C . VAL A 1 354 ? -6.316 -25.553 9.841 1.00 96.81 354 VAL A C 1
ATOM 2708 O O . VAL A 1 354 ? -6.037 -26.039 8.751 1.00 96.81 354 VAL A O 1
ATOM 2711 N N . LEU A 1 355 ? -5.593 -24.571 10.385 1.00 95.25 355 LEU A N 1
ATOM 2712 C CA . LEU A 1 355 ? -4.441 -23.969 9.705 1.00 95.25 355 LEU A CA 1
ATOM 2713 C C . LEU A 1 355 ? -3.300 -24.979 9.502 1.00 95.25 355 LEU A C 1
ATOM 2715 O O . LEU A 1 355 ? -2.649 -24.978 8.461 1.00 95.25 355 LEU A O 1
ATOM 2719 N N . LEU A 1 356 ? -3.058 -25.869 10.470 1.00 93.81 356 LEU A N 1
ATOM 2720 C CA . LEU A 1 356 ? -2.072 -26.945 10.327 1.00 93.81 356 LEU A CA 1
ATOM 2721 C C . LEU A 1 356 ? -2.483 -27.950 9.247 1.00 93.81 356 LEU A C 1
ATOM 2723 O O . LEU A 1 356 ? -1.644 -28.363 8.447 1.00 93.81 356 LEU A O 1
ATOM 2727 N N . MET A 1 357 ? -3.766 -28.314 9.200 1.00 93.62 357 MET A N 1
ATOM 2728 C CA . MET A 1 357 ? -4.308 -29.180 8.154 1.00 93.62 357 MET A CA 1
ATOM 2729 C C . MET A 1 357 ? -4.183 -28.530 6.773 1.00 93.62 357 MET A C 1
ATOM 2731 O O . MET A 1 357 ? -3.814 -29.201 5.815 1.00 93.62 357 MET A O 1
ATOM 2735 N N . GLU A 1 358 ? -4.437 -27.229 6.668 1.00 93.12 358 GLU A N 1
ATOM 2736 C CA . GLU A 1 358 ? -4.294 -26.460 5.433 1.00 93.12 358 GLU A CA 1
ATOM 2737 C C . GLU A 1 358 ? -2.843 -26.446 4.928 1.00 93.12 358 GLU A C 1
ATOM 2739 O O . GLU A 1 358 ? -2.581 -26.814 3.781 1.00 93.12 358 GLU A O 1
ATOM 2744 N N . VAL A 1 359 ? -1.883 -26.116 5.801 1.00 90.00 359 VAL A N 1
ATOM 2745 C CA . VAL A 1 359 ? -0.447 -26.172 5.480 1.00 90.00 359 VAL A CA 1
ATOM 2746 C C . VAL A 1 359 ? -0.043 -27.585 5.053 1.00 90.00 359 VAL A C 1
ATOM 2748 O O . VAL A 1 359 ? 0.622 -27.752 4.030 1.00 90.00 359 VAL A O 1
ATOM 2751 N N . GLY A 1 360 ? -0.480 -28.609 5.793 1.00 87.12 360 GLY A N 1
ATOM 2752 C CA . GLY A 1 360 ? -0.226 -30.009 5.453 1.00 87.12 360 GLY A CA 1
ATOM 2753 C C . GLY A 1 360 ? -0.808 -30.404 4.094 1.00 87.12 360 GLY A C 1
ATOM 2754 O O . GLY A 1 360 ? -0.138 -31.075 3.314 1.00 87.12 360 GLY A O 1
ATOM 2755 N N . SER A 1 361 ? -2.012 -29.929 3.771 1.00 85.62 361 SER A N 1
ATOM 2756 C CA . SER A 1 361 ? -2.693 -30.222 2.503 1.00 85.62 361 SER A CA 1
ATOM 2757 C C . SER A 1 361 ? -1.923 -29.679 1.301 1.00 85.62 361 SER A C 1
ATOM 2759 O O . SER A 1 361 ? -1.800 -30.373 0.298 1.00 85.62 361 SER A O 1
ATOM 2761 N N . VAL A 1 362 ? -1.348 -28.477 1.400 1.00 83.88 362 VAL A N 1
ATOM 2762 C CA . VAL A 1 362 ? -0.533 -27.899 0.316 1.00 83.88 362 VAL A CA 1
ATOM 2763 C C . VAL A 1 362 ? 0.818 -28.604 0.187 1.00 83.88 362 VAL A C 1
ATOM 2765 O O . VAL A 1 362 ? 1.282 -28.842 -0.927 1.00 83.88 362 VAL A O 1
ATOM 2768 N N . LEU A 1 363 ? 1.448 -28.959 1.312 1.00 79.38 363 LEU A N 1
ATOM 2769 C CA . LEU A 1 363 ? 2.739 -29.655 1.312 1.00 79.38 363 LEU A CA 1
ATOM 2770 C C . LEU A 1 363 ? 2.642 -31.079 0.752 1.00 79.38 363 LEU A C 1
ATOM 2772 O O . LEU A 1 363 ? 3.546 -31.509 0.042 1.00 79.38 363 LEU A O 1
ATOM 2776 N N . ILE A 1 364 ? 1.565 -31.801 1.071 1.00 76.75 364 ILE A N 1
ATOM 2777 C CA . ILE A 1 364 ? 1.357 -33.192 0.646 1.00 76.75 364 ILE A CA 1
ATOM 2778 C C . ILE A 1 364 ? 0.688 -33.252 -0.734 1.00 76.75 364 ILE A C 1
ATOM 2780 O O . ILE A 1 364 ? 1.040 -34.094 -1.554 1.00 76.75 364 ILE A O 1
ATOM 2784 N N . GLY A 1 365 ? -0.269 -32.360 -1.005 1.00 66.00 365 GLY A N 1
ATOM 2785 C CA . GLY A 1 365 ? -1.083 -32.369 -2.223 1.00 66.00 365 GLY A CA 1
ATOM 2786 C C . GLY A 1 365 ? -0.444 -31.710 -3.450 1.00 66.00 365 GLY A C 1
ATOM 2787 O O . GLY A 1 365 ? -1.003 -31.818 -4.538 1.00 66.00 365 GLY A O 1
ATOM 2788 N N . GLY A 1 366 ? 0.696 -31.020 -3.313 1.00 65.12 366 GLY A N 1
ATOM 2789 C CA . GLY A 1 366 ? 1.331 -30.275 -4.407 1.00 65.12 366 GLY A CA 1
ATOM 2790 C C . GLY A 1 366 ? 2.775 -30.692 -4.688 1.00 65.12 366 GLY A C 1
ATOM 2791 O O . GLY A 1 366 ? 3.684 -30.357 -3.928 1.00 65.12 366 GLY A O 1
ATOM 2792 N N . SER A 1 367 ? 3.026 -31.324 -5.840 1.00 67.62 367 SER A N 1
ATOM 2793 C CA . SER A 1 367 ? 4.387 -31.630 -6.322 1.00 67.62 367 SER A CA 1
ATOM 2794 C C . SER A 1 367 ? 5.235 -30.369 -6.540 1.00 67.62 367 SER A C 1
ATOM 2796 O O . SER A 1 367 ? 6.453 -30.389 -6.360 1.00 67.62 367 SER A O 1
ATOM 2798 N N . TYR A 1 368 ? 4.594 -29.247 -6.868 1.00 74.19 368 TYR A N 1
ATOM 2799 C CA . TYR A 1 368 ? 5.271 -27.995 -7.186 1.00 74.19 368 TYR A CA 1
ATOM 2800 C C . TYR A 1 368 ? 5.997 -27.362 -5.990 1.00 74.19 368 TYR A C 1
ATOM 2802 O O . TYR A 1 368 ? 7.109 -26.851 -6.131 1.00 74.19 368 TYR A O 1
ATOM 2810 N N . MET A 1 369 ? 5.401 -27.407 -4.797 1.00 71.62 369 MET A N 1
ATOM 2811 C CA . MET A 1 369 ? 6.019 -26.867 -3.582 1.00 71.62 369 MET A CA 1
ATOM 2812 C C . MET A 1 369 ? 7.240 -27.702 -3.167 1.00 71.62 369 MET A C 1
ATOM 2814 O O . MET A 1 369 ? 8.285 -27.145 -2.821 1.00 71.62 369 MET A O 1
ATOM 2818 N N . ALA A 1 370 ? 7.143 -29.028 -3.282 1.00 70.38 370 ALA A N 1
ATOM 2819 C CA . ALA A 1 370 ? 8.266 -29.934 -3.063 1.00 70.38 370 ALA A CA 1
ATOM 2820 C C . ALA A 1 370 ? 9.397 -29.699 -4.087 1.00 70.38 370 ALA A C 1
ATOM 2822 O O . ALA A 1 370 ? 10.560 -29.579 -3.698 1.00 70.38 370 ALA A O 1
ATOM 2823 N N . GLU A 1 371 ? 9.067 -29.523 -5.374 1.00 74.50 371 GLU A N 1
ATOM 2824 C CA . GLU A 1 371 ? 10.030 -29.167 -6.429 1.00 74.50 371 GLU A CA 1
ATOM 2825 C C . GLU A 1 371 ? 10.732 -27.831 -6.118 1.00 74.50 371 GLU A C 1
ATOM 2827 O O . GLU A 1 371 ? 11.957 -27.718 -6.193 1.00 74.50 371 GLU A O 1
ATOM 2832 N N . ARG A 1 372 ? 9.975 -26.817 -5.683 1.00 71.56 372 ARG A N 1
ATOM 2833 C CA . ARG A 1 372 ? 10.503 -25.502 -5.284 1.00 71.56 372 ARG A CA 1
ATOM 2834 C C . ARG A 1 372 ? 11.497 -25.594 -4.126 1.00 71.56 372 ARG A C 1
ATOM 2836 O O . ARG A 1 372 ? 12.476 -24.847 -4.128 1.00 71.56 372 ARG A O 1
ATOM 2843 N N . ILE A 1 373 ? 11.270 -26.467 -3.145 1.00 71.81 373 ILE A N 1
ATOM 2844 C CA . ILE A 1 373 ? 12.221 -26.709 -2.048 1.00 71.81 373 ILE A CA 1
ATOM 2845 C C . ILE A 1 373 ? 13.464 -27.438 -2.579 1.00 71.81 373 ILE A C 1
ATOM 2847 O O . ILE A 1 373 ? 14.578 -27.008 -2.293 1.00 71.81 373 ILE A O 1
ATOM 2851 N N . GLY A 1 374 ? 13.292 -28.457 -3.427 1.00 69.56 374 GLY A N 1
ATOM 2852 C CA . GLY A 1 374 ? 14.397 -29.236 -3.999 1.00 69.56 374 GLY A CA 1
ATOM 2853 C C . GLY A 1 374 ? 15.333 -28.455 -4.934 1.00 69.56 374 GLY A C 1
ATOM 2854 O O . GLY A 1 374 ? 16.478 -28.849 -5.132 1.00 69.56 374 GLY A O 1
ATOM 2855 N N . VAL A 1 375 ? 14.887 -27.325 -5.496 1.00 74.00 375 VAL A N 1
ATOM 2856 C CA . VAL A 1 375 ? 15.695 -26.461 -6.385 1.00 74.00 375 VAL A CA 1
ATOM 2857 C C . VAL A 1 375 ? 16.207 -25.199 -5.659 1.00 74.00 375 VAL A C 1
ATOM 2859 O O . VAL A 1 375 ? 16.637 -24.233 -6.291 1.00 74.00 375 VAL A O 1
ATOM 2862 N N . ALA A 1 376 ? 16.184 -25.172 -4.320 1.00 73.12 376 ALA A N 1
ATOM 2863 C CA . ALA A 1 376 ? 16.582 -24.003 -3.531 1.00 73.12 376 ALA A CA 1
ATOM 2864 C C . ALA A 1 376 ? 17.988 -23.474 -3.829 1.00 73.12 376 ALA A C 1
ATOM 2866 O O . ALA A 1 376 ? 18.133 -22.269 -4.045 1.00 73.12 376 ALA A O 1
ATOM 2867 N N . ASP A 1 377 ? 18.977 -24.355 -3.939 1.00 65.94 377 ASP A N 1
ATOM 2868 C CA . ASP A 1 377 ? 20.373 -23.951 -4.130 1.00 65.94 377 ASP A CA 1
ATOM 2869 C C . ASP A 1 377 ? 20.600 -23.260 -5.481 1.00 65.94 377 ASP A C 1
ATOM 2871 O O . ASP A 1 377 ? 21.252 -22.215 -5.562 1.00 65.94 377 ASP A O 1
ATOM 2875 N N . ARG A 1 378 ? 19.986 -23.785 -6.551 1.00 70.56 378 ARG A N 1
ATOM 2876 C CA . ARG A 1 378 ? 20.079 -23.192 -7.896 1.00 70.56 378 ARG A CA 1
ATOM 2877 C C . ARG A 1 378 ? 19.390 -21.827 -7.972 1.00 70.56 378 ARG A C 1
ATOM 2879 O O . ARG A 1 378 ? 19.897 -20.936 -8.650 1.00 70.56 378 ARG A O 1
ATOM 2886 N N . ASP A 1 379 ? 18.272 -21.633 -7.268 1.00 75.62 379 ASP A N 1
ATOM 2887 C CA . ASP A 1 379 ? 17.610 -20.320 -7.187 1.00 75.62 379 ASP A CA 1
ATOM 2888 C C . ASP A 1 379 ? 18.450 -19.312 -6.386 1.00 75.62 379 ASP A C 1
ATOM 2890 O O . ASP A 1 379 ? 18.532 -18.144 -6.757 1.00 75.62 379 ASP A O 1
ATOM 2894 N N . MET A 1 380 ? 19.126 -19.755 -5.319 1.00 82.12 380 MET A N 1
ATOM 2895 C CA . MET A 1 380 ? 20.009 -18.890 -4.531 1.00 82.12 380 MET A CA 1
ATOM 2896 C C . MET A 1 380 ? 21.186 -18.372 -5.363 1.00 82.12 380 MET A C 1
ATOM 2898 O O . MET A 1 380 ? 21.475 -17.177 -5.330 1.00 82.12 380 MET A O 1
ATOM 2902 N N . ALA A 1 381 ? 21.823 -19.237 -6.159 1.00 85.19 381 ALA A N 1
ATOM 2903 C CA . ALA A 1 381 ? 22.907 -18.831 -7.052 1.00 85.19 381 ALA A CA 1
ATOM 2904 C C . ALA A 1 381 ? 22.444 -17.782 -8.080 1.00 85.19 381 ALA A C 1
ATOM 2906 O O . ALA A 1 381 ? 23.108 -16.759 -8.252 1.00 85.19 381 ALA A O 1
ATOM 2907 N N . LYS A 1 382 ? 21.273 -17.987 -8.705 1.00 84.06 382 LYS A N 1
ATOM 2908 C CA . LYS A 1 382 ? 20.677 -17.021 -9.646 1.00 84.06 382 LYS A CA 1
ATOM 2909 C C . LYS A 1 382 ? 20.360 -15.685 -8.983 1.00 84.06 382 LYS A C 1
ATOM 2911 O O . LYS A 1 382 ? 20.655 -14.638 -9.549 1.00 84.06 382 LYS A O 1
ATOM 2916 N N . ARG A 1 383 ? 19.800 -15.705 -7.769 1.00 85.19 383 ARG A N 1
ATOM 2917 C CA . ARG A 1 383 ? 19.567 -14.480 -6.995 1.00 85.19 383 ARG A CA 1
ATOM 2918 C C . ARG A 1 383 ? 20.884 -13.780 -6.724 1.00 85.19 383 ARG A C 1
ATOM 2920 O O . ARG A 1 383 ? 20.999 -12.609 -7.045 1.00 85.19 383 ARG A O 1
ATOM 2927 N N . LEU A 1 384 ? 21.878 -14.473 -6.173 1.00 90.12 384 LEU A N 1
ATOM 2928 C CA . LEU A 1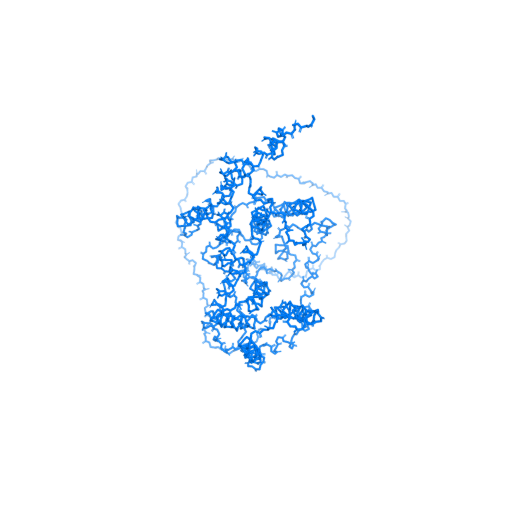 384 ? 23.165 -13.866 -5.845 1.00 90.12 384 LEU A CA 1
ATOM 2929 C C . LEU A 1 384 ? 23.842 -13.249 -7.077 1.00 90.12 384 LEU A C 1
ATOM 2931 O O . LEU A 1 384 ? 24.405 -12.165 -6.958 1.00 90.12 384 LEU A O 1
ATOM 2935 N N . ALA A 1 385 ? 23.743 -13.891 -8.246 1.00 89.38 385 ALA A N 1
ATOM 2936 C CA . ALA A 1 385 ? 24.162 -13.302 -9.517 1.00 89.38 385 ALA A CA 1
ATOM 2937 C C . ALA A 1 385 ? 23.381 -12.014 -9.824 1.00 89.38 385 ALA A C 1
ATOM 2939 O O . ALA A 1 385 ? 23.994 -10.964 -9.958 1.00 89.38 385 ALA A O 1
ATOM 2940 N N . HIS A 1 386 ? 22.046 -12.047 -9.769 1.00 87.81 386 HIS A N 1
ATOM 2941 C CA . HIS A 1 386 ? 21.205 -10.860 -9.958 1.00 87.81 386 HIS A CA 1
ATOM 2942 C C . HIS A 1 386 ? 21.566 -9.696 -9.010 1.00 87.81 386 HIS A C 1
ATOM 2944 O O . HIS A 1 386 ? 21.648 -8.546 -9.440 1.00 87.81 386 HIS A O 1
ATOM 2950 N N . TRP A 1 387 ? 21.835 -9.976 -7.726 1.00 90.44 387 TRP A N 1
ATOM 2951 C CA . TRP A 1 387 ? 22.295 -8.968 -6.758 1.00 90.44 387 TRP A CA 1
ATOM 2952 C C . TRP A 1 387 ? 23.683 -8.420 -7.113 1.00 90.44 387 TRP A C 1
ATOM 2954 O O . TRP A 1 387 ? 23.908 -7.217 -6.990 1.00 90.44 387 TRP A O 1
ATOM 2964 N N . ARG A 1 388 ? 24.610 -9.279 -7.556 1.00 93.88 388 ARG A N 1
ATOM 2965 C CA . ARG A 1 388 ? 25.948 -8.868 -8.009 1.00 93.88 388 ARG A CA 1
ATOM 2966 C C . ARG A 1 388 ? 25.870 -7.980 -9.245 1.00 93.88 388 ARG A C 1
ATOM 2968 O O . ARG A 1 388 ? 26.507 -6.933 -9.247 1.00 93.88 388 ARG A O 1
ATOM 2975 N N . ASP A 1 389 ? 25.051 -8.342 -10.226 1.00 92.38 389 ASP A N 1
ATOM 2976 C CA . ASP A 1 389 ? 24.837 -7.545 -11.437 1.00 92.38 389 ASP A CA 1
ATOM 2977 C C . ASP A 1 389 ? 24.229 -6.183 -11.090 1.00 92.38 389 ASP A C 1
ATOM 2979 O O . ASP A 1 389 ? 24.677 -5.156 -11.588 1.00 92.38 389 ASP A O 1
ATOM 2983 N N . GLY A 1 390 ? 23.260 -6.150 -10.167 1.00 91.44 390 GLY A N 1
ATOM 2984 C CA . GLY A 1 390 ? 22.680 -4.903 -9.667 1.00 91.44 390 GLY A CA 1
ATOM 2985 C C . GLY A 1 390 ? 23.701 -4.000 -8.966 1.00 91.44 390 GLY A C 1
ATOM 2986 O O . GLY A 1 390 ? 23.687 -2.788 -9.172 1.00 91.44 390 GLY A O 1
ATOM 2987 N N . LEU A 1 391 ? 24.610 -4.574 -8.169 1.00 92.75 391 LEU A N 1
ATOM 2988 C CA . LEU A 1 391 ? 25.707 -3.833 -7.534 1.00 92.75 391 LEU A CA 1
ATOM 2989 C C . LEU A 1 391 ? 26.756 -3.359 -8.546 1.00 92.75 391 LEU A C 1
ATOM 2991 O O . LEU A 1 391 ? 27.315 -2.279 -8.370 1.00 92.75 391 LEU A O 1
ATOM 2995 N N . ALA A 1 392 ? 26.993 -4.121 -9.616 1.00 93.81 392 ALA A N 1
ATOM 2996 C CA . ALA A 1 392 ? 27.921 -3.748 -10.681 1.00 93.81 392 ALA A CA 1
ATOM 2997 C C . ALA A 1 392 ? 27.473 -2.494 -11.458 1.00 93.81 392 ALA A C 1
ATOM 2999 O O . ALA A 1 392 ? 28.303 -1.834 -12.078 1.00 93.81 392 ALA A O 1
ATOM 3000 N N . LEU A 1 393 ? 26.192 -2.111 -11.367 1.00 92.94 393 LEU A N 1
ATOM 3001 C CA . LEU A 1 393 ? 25.679 -0.851 -11.922 1.00 92.94 393 LEU A CA 1
ATOM 3002 C C . LEU A 1 393 ? 26.190 0.395 -11.169 1.00 92.94 393 LEU A C 1
ATOM 3004 O O . LEU A 1 393 ? 26.082 1.508 -11.684 1.00 92.94 393 LEU A O 1
ATOM 3008 N N . LEU A 1 394 ? 26.720 0.242 -9.949 1.00 94.31 394 LEU A N 1
ATOM 3009 C CA . LEU A 1 394 ? 27.271 1.340 -9.149 1.00 94.31 394 LEU A CA 1
ATOM 3010 C C . LEU A 1 394 ? 28.730 1.599 -9.549 1.00 94.31 394 LEU A C 1
ATOM 3012 O O . LEU A 1 394 ? 29.665 1.038 -8.975 1.00 94.31 394 LEU A O 1
ATOM 3016 N N . THR A 1 395 ? 28.931 2.462 -10.544 1.00 92.69 395 THR A N 1
ATOM 3017 C CA . THR A 1 395 ? 30.254 2.665 -11.164 1.00 92.69 395 THR A CA 1
ATOM 3018 C C . THR A 1 395 ? 31.087 3.767 -10.513 1.00 92.69 395 THR A C 1
ATOM 3020 O O . THR A 1 395 ? 32.315 3.708 -10.533 1.00 92.69 395 THR A O 1
ATOM 3023 N N . THR A 1 396 ? 30.447 4.772 -9.911 1.00 93.56 396 THR A N 1
ATOM 3024 C CA . THR A 1 396 ? 31.129 5.932 -9.317 1.00 93.56 396 THR A CA 1
ATOM 3025 C C . THR A 1 396 ? 30.975 5.977 -7.791 1.00 93.56 396 THR A C 1
ATOM 3027 O O . THR A 1 396 ? 29.979 5.476 -7.264 1.00 93.56 396 THR A O 1
ATOM 3030 N N . PRO A 1 397 ? 31.876 6.653 -7.042 1.00 94.75 397 PRO A N 1
ATOM 3031 C CA . PRO A 1 397 ? 31.700 6.860 -5.598 1.00 94.75 397 PRO A CA 1
ATOM 3032 C C . PRO A 1 397 ? 30.368 7.540 -5.249 1.00 94.75 397 PRO A C 1
ATOM 3034 O O . PRO A 1 397 ? 29.774 7.274 -4.205 1.00 94.75 397 PRO A O 1
ATOM 3037 N N . THR A 1 398 ? 29.865 8.394 -6.147 1.00 92.19 398 THR A N 1
ATOM 3038 C CA . THR A 1 398 ? 28.555 9.030 -5.982 1.00 92.19 398 THR A CA 1
ATOM 3039 C C . THR A 1 398 ? 27.400 8.047 -6.120 1.00 92.19 398 THR A C 1
ATOM 3041 O O . THR A 1 398 ? 26.403 8.210 -5.422 1.00 92.19 398 THR A O 1
ATOM 3044 N N . ASP A 1 399 ? 27.530 7.011 -6.953 1.00 92.88 399 ASP A N 1
ATOM 3045 C CA . ASP A 1 399 ? 26.508 5.967 -7.090 1.00 92.88 399 ASP A CA 1
ATOM 3046 C C . ASP A 1 399 ? 26.463 5.102 -5.830 1.00 92.88 399 ASP A C 1
ATOM 3048 O O . ASP A 1 399 ? 25.386 4.746 -5.365 1.00 92.88 399 ASP A O 1
ATOM 3052 N N . TRP A 1 400 ? 27.620 4.828 -5.225 1.00 92.75 400 TRP A N 1
ATOM 3053 C CA . TRP A 1 400 ? 27.706 4.117 -3.949 1.00 92.75 400 TRP A CA 1
ATOM 3054 C C . TRP A 1 400 ? 27.096 4.899 -2.783 1.00 92.75 400 TRP A C 1
ATOM 3056 O O . TRP A 1 400 ? 26.466 4.305 -1.912 1.00 92.75 400 TRP A O 1
ATOM 3066 N N . LEU A 1 401 ? 27.252 6.226 -2.768 1.00 91.56 401 LEU A N 1
ATOM 3067 C CA . LEU A 1 401 ? 26.718 7.071 -1.696 1.00 91.56 401 LEU A CA 1
ATOM 3068 C C . LEU A 1 401 ? 25.229 7.411 -1.878 1.00 91.56 401 LEU A C 1
ATOM 3070 O O . LEU A 1 401 ? 24.482 7.444 -0.903 1.00 91.56 401 LEU A O 1
ATOM 3074 N N . LEU A 1 402 ? 24.803 7.716 -3.108 1.00 90.19 402 LEU A N 1
ATOM 3075 C CA . LEU A 1 402 ? 23.485 8.298 -3.406 1.00 90.19 402 LEU A CA 1
ATOM 3076 C C . LEU A 1 402 ? 22.588 7.393 -4.266 1.00 90.19 402 LEU A C 1
ATOM 3078 O O . LEU A 1 402 ? 21.414 7.708 -4.468 1.00 90.19 402 LEU A O 1
ATOM 3082 N N . GLY A 1 403 ? 23.123 6.295 -4.799 1.00 92.19 403 GLY A N 1
ATOM 3083 C CA . GLY A 1 403 ? 22.474 5.467 -5.812 1.00 92.19 403 GLY A CA 1
ATOM 3084 C C . GLY A 1 403 ? 22.520 6.079 -7.218 1.00 92.19 403 GLY A C 1
ATOM 3085 O O . GLY A 1 403 ? 22.815 7.258 -7.421 1.00 92.19 403 GLY A O 1
ATOM 3086 N N . ILE A 1 404 ? 22.147 5.292 -8.227 1.00 92.25 404 ILE A N 1
ATOM 3087 C CA . ILE A 1 404 ? 22.037 5.716 -9.644 1.00 92.25 404 ILE A CA 1
ATOM 3088 C C . ILE A 1 404 ? 20.801 6.589 -9.941 1.00 92.25 404 ILE A C 1
ATOM 3090 O O . ILE A 1 404 ? 20.492 6.884 -11.088 1.00 92.25 404 ILE A O 1
ATOM 3094 N N . GLY A 1 405 ? 20.077 7.016 -8.904 1.00 93.06 405 GLY A N 1
ATOM 3095 C CA . GLY A 1 405 ? 18.830 7.761 -9.034 1.00 93.06 405 GLY A CA 1
ATOM 3096 C C . GLY A 1 405 ? 17.592 6.888 -8.851 1.00 93.06 405 GLY A C 1
ATOM 3097 O O . GLY A 1 405 ? 17.559 5.685 -9.129 1.00 93.06 405 GLY A O 1
ATOM 3098 N N . LEU A 1 406 ? 16.544 7.513 -8.331 1.00 93.81 406 LEU A N 1
ATOM 3099 C CA . LEU A 1 406 ? 15.338 6.827 -7.897 1.00 93.81 406 LEU A CA 1
ATOM 3100 C C . LEU A 1 406 ? 14.557 6.281 -9.106 1.00 93.81 406 LEU A C 1
ATOM 3102 O O . LEU A 1 406 ? 14.333 6.990 -10.084 1.00 93.81 406 LEU A O 1
ATOM 3106 N N . GLY A 1 407 ? 14.179 5.000 -9.067 1.00 93.00 407 GLY A N 1
ATOM 3107 C CA . GLY A 1 407 ? 13.488 4.325 -10.176 1.00 93.00 407 GLY A CA 1
ATOM 3108 C C . GLY A 1 407 ? 14.361 4.009 -11.401 1.00 93.00 407 GLY A C 1
ATOM 3109 O O . GLY A 1 407 ? 13.829 3.616 -12.434 1.00 93.00 407 GLY A O 1
ATOM 3110 N N . ARG A 1 408 ? 15.690 4.158 -11.334 1.00 94.50 408 ARG A N 1
ATOM 3111 C CA . ARG A 1 408 ? 16.564 3.947 -12.507 1.00 94.50 408 ARG A CA 1
ATOM 3112 C C . ARG A 1 408 ? 17.070 2.520 -12.681 1.00 94.50 408 ARG A C 1
ATOM 3114 O O . ARG A 1 408 ? 17.436 2.145 -13.792 1.00 94.50 408 ARG A O 1
ATOM 3121 N N . LEU A 1 409 ? 16.983 1.696 -11.635 1.00 92.31 409 LEU A N 1
ATOM 3122 C CA . LEU A 1 409 ? 17.429 0.300 -11.663 1.00 92.31 409 LEU A CA 1
ATOM 3123 C C . LEU A 1 409 ? 16.896 -0.494 -12.874 1.00 92.31 409 LEU A C 1
ATOM 3125 O O . LEU A 1 409 ? 17.733 -1.040 -13.586 1.00 92.31 409 LEU A O 1
ATOM 3129 N N . PRO A 1 410 ? 15.584 -0.516 -13.199 1.00 91.12 410 PRO A N 1
ATOM 3130 C CA . PRO A 1 410 ? 15.096 -1.301 -14.337 1.00 91.12 410 PRO A CA 1
ATOM 3131 C C . PRO A 1 410 ? 15.709 -0.863 -15.673 1.00 91.12 410 PRO A C 1
ATOM 3133 O O . PRO A 1 410 ? 16.070 -1.692 -16.500 1.00 91.12 410 PRO A O 1
ATOM 3136 N N . ALA A 1 411 ? 15.874 0.448 -15.870 1.00 91.75 411 ALA A N 1
ATOM 3137 C CA . ALA A 1 411 ? 16.423 1.005 -17.100 1.00 91.75 411 ALA A CA 1
ATOM 3138 C C . ALA A 1 411 ? 17.915 0.693 -17.274 1.00 91.75 411 ALA A C 1
ATOM 3140 O O . ALA A 1 411 ? 18.369 0.525 -18.402 1.00 91.75 411 ALA A O 1
ATOM 3141 N N . HIS A 1 412 ? 18.690 0.684 -16.187 1.00 92.69 412 HIS A N 1
ATOM 3142 C CA . HIS A 1 412 ? 20.109 0.323 -16.228 1.00 92.69 412 HIS A CA 1
ATOM 3143 C C . HIS A 1 412 ? 20.298 -1.178 -16.380 1.00 92.69 412 HIS A C 1
ATOM 3145 O O . HIS A 1 412 ? 21.071 -1.599 -17.234 1.00 92.69 412 HIS A O 1
ATOM 3151 N N . TYR A 1 413 ? 19.543 -1.967 -15.617 1.00 91.19 413 TYR A N 1
ATOM 3152 C CA . TYR A 1 413 ? 19.614 -3.421 -15.665 1.00 91.19 413 TYR A CA 1
ATOM 3153 C C . TYR A 1 413 ? 19.311 -3.937 -17.078 1.00 91.19 413 TYR A C 1
ATOM 3155 O O . TYR A 1 413 ? 20.112 -4.670 -17.645 1.00 91.19 413 TYR A O 1
ATOM 3163 N N . ALA A 1 414 ? 18.244 -3.432 -17.708 1.00 89.06 414 ALA A N 1
ATOM 3164 C CA . ALA A 1 414 ? 17.888 -3.795 -19.079 1.00 89.06 414 ALA A CA 1
ATOM 3165 C C . ALA A 1 414 ? 18.897 -3.347 -20.149 1.00 89.06 414 ALA A C 1
ATOM 3167 O O . ALA A 1 414 ? 18.895 -3.897 -21.243 1.00 89.06 414 ALA A O 1
ATOM 3168 N N . ARG A 1 415 ? 19.731 -2.336 -19.868 1.00 88.06 415 ARG A N 1
ATOM 3169 C CA . ARG A 1 415 ? 20.735 -1.819 -20.816 1.00 88.06 415 ARG A CA 1
ATOM 3170 C C . ARG A 1 415 ? 22.120 -2.436 -20.638 1.00 88.06 415 ARG A C 1
ATOM 3172 O O . ARG A 1 415 ? 22.902 -2.391 -21.579 1.00 88.06 415 ARG A O 1
ATOM 3179 N N . GLN A 1 416 ? 22.453 -2.902 -19.435 1.00 89.06 416 GLN A N 1
ATOM 3180 C CA . GLN A 1 416 ? 23.831 -3.232 -19.049 1.00 89.06 416 GLN A CA 1
ATOM 3181 C C . GLN A 1 416 ? 24.022 -4.692 -18.636 1.00 89.06 416 GLN A C 1
ATOM 3183 O O . GLN A 1 416 ? 25.163 -5.140 -18.569 1.00 89.06 416 GLN A O 1
ATOM 3188 N N . VAL A 1 417 ? 22.944 -5.425 -18.350 1.00 87.06 417 VAL A N 1
ATOM 3189 C CA . VAL A 1 417 ? 23.018 -6.828 -17.939 1.00 87.06 417 VAL A CA 1
ATOM 3190 C C . VAL A 1 417 ? 22.517 -7.712 -19.069 1.00 87.06 417 VAL A C 1
ATOM 3192 O O . VAL A 1 417 ? 21.395 -7.545 -19.553 1.00 87.06 417 VAL A O 1
ATOM 3195 N N . ASP A 1 418 ? 23.342 -8.675 -19.471 1.00 80.31 418 ASP A N 1
ATOM 3196 C CA . ASP A 1 418 ? 22.981 -9.652 -20.493 1.00 80.31 418 ASP A CA 1
ATOM 3197 C C . ASP A 1 418 ? 21.716 -10.412 -20.085 1.00 80.31 418 ASP A C 1
ATOM 3199 O O . ASP A 1 418 ? 21.598 -10.909 -18.963 1.00 80.31 418 ASP A O 1
ATOM 3203 N N . ARG A 1 419 ? 20.749 -10.502 -21.009 1.00 77.44 419 ARG A N 1
ATOM 3204 C CA . ARG A 1 419 ? 19.413 -11.084 -20.766 1.00 77.44 419 ARG A CA 1
ATOM 3205 C C . ARG A 1 419 ? 18.615 -10.389 -19.648 1.00 77.44 419 ARG A C 1
ATOM 3207 O O . ARG A 1 419 ? 17.622 -10.939 -19.179 1.00 77.44 419 ARG A O 1
ATOM 3214 N N . GLY A 1 420 ? 19.012 -9.182 -19.244 1.00 74.50 420 GLY A N 1
ATOM 3215 C CA . GLY A 1 420 ? 18.282 -8.326 -18.306 1.00 74.50 420 GLY A CA 1
ATOM 3216 C C . GLY A 1 420 ? 17.179 -7.486 -18.957 1.00 74.50 420 GLY A C 1
ATOM 3217 O O . GLY A 1 420 ? 16.563 -6.661 -18.281 1.00 74.50 420 GLY A O 1
ATOM 3218 N N . GLU A 1 421 ? 16.954 -7.657 -20.262 1.00 78.44 421 GLU A N 1
ATOM 3219 C CA . GLU A 1 421 ? 15.948 -6.941 -21.046 1.00 78.44 421 GLU A CA 1
ATOM 3220 C C . GLU A 1 421 ? 14.538 -7.113 -20.462 1.00 78.44 421 GLU A C 1
ATOM 3222 O O . GLU A 1 421 ? 14.201 -8.131 -19.849 1.00 78.44 421 GLU A O 1
ATOM 3227 N N . PHE A 1 422 ? 13.676 -6.114 -20.670 1.00 76.19 422 PHE A N 1
ATOM 3228 C CA . PHE A 1 422 ? 12.279 -6.231 -20.258 1.00 76.19 422 PHE A CA 1
ATOM 3229 C C . PHE A 1 422 ? 11.619 -7.403 -20.994 1.00 76.19 422 PHE A C 1
ATOM 3231 O O . PHE A 1 422 ? 11.657 -7.484 -22.223 1.00 76.19 422 PHE A O 1
ATOM 3238 N N . SER A 1 423 ? 10.986 -8.302 -20.240 1.00 65.88 423 SER A N 1
ATOM 3239 C CA . SER A 1 423 ? 10.245 -9.420 -20.825 1.00 65.88 423 SER A CA 1
ATOM 3240 C C . SER A 1 423 ? 9.165 -8.908 -21.783 1.00 65.88 423 SER A C 1
ATOM 3242 O O . SER A 1 423 ? 8.430 -7.978 -21.455 1.00 65.88 423 SER A O 1
ATOM 3244 N N . GLY A 1 424 ? 9.082 -9.513 -22.970 1.00 64.00 424 GLY A N 1
ATOM 3245 C CA . GLY A 1 424 ? 8.134 -9.112 -24.014 1.00 64.00 424 GLY A CA 1
ATOM 3246 C C . GLY A 1 424 ? 8.574 -7.913 -24.864 1.00 64.00 424 GLY A C 1
ATOM 3247 O O . GLY A 1 424 ? 7.792 -7.461 -25.699 1.00 64.00 424 GLY A O 1
ATOM 3248 N N . MET A 1 425 ? 9.800 -7.397 -24.696 1.00 61.97 425 MET A N 1
ATOM 3249 C CA . MET A 1 425 ? 10.325 -6.376 -25.602 1.00 61.97 425 MET A CA 1
ATOM 3250 C C . MET A 1 425 ? 10.618 -6.991 -26.975 1.00 61.97 425 MET A C 1
ATOM 3252 O O . MET A 1 425 ? 11.422 -7.910 -27.104 1.00 61.97 425 MET A O 1
ATOM 3256 N N . VAL A 1 426 ? 9.968 -6.464 -28.011 1.00 58.06 426 VAL A N 1
ATOM 3257 C CA . VAL A 1 426 ? 10.268 -6.815 -29.400 1.00 58.06 426 VAL A CA 1
ATOM 3258 C C . VAL A 1 426 ? 11.344 -5.858 -29.890 1.00 58.06 426 VAL A C 1
ATOM 3260 O O . VAL A 1 426 ? 11.079 -4.676 -30.112 1.00 58.06 426 VAL A O 1
ATOM 3263 N N . THR A 1 427 ? 12.568 -6.352 -30.042 1.00 59.72 427 THR A N 1
ATOM 3264 C CA . THR A 1 427 ? 13.636 -5.600 -30.699 1.00 59.72 427 THR A CA 1
ATOM 3265 C C . THR A 1 427 ? 13.672 -5.974 -32.175 1.00 59.72 427 THR A C 1
ATOM 3267 O O . THR A 1 427 ? 13.666 -7.145 -32.552 1.00 59.72 427 THR A O 1
ATOM 3270 N N . TRP A 1 428 ? 13.670 -4.960 -33.039 1.00 54.81 428 TRP A N 1
ATOM 3271 C CA . TRP A 1 428 ? 13.835 -5.171 -34.471 1.00 54.81 428 TRP A CA 1
ATOM 3272 C C . TRP A 1 428 ? 15.306 -5.500 -34.730 1.00 54.81 428 TRP A C 1
ATOM 3274 O O . TRP A 1 428 ? 16.159 -4.611 -34.730 1.00 54.81 428 TRP A O 1
ATOM 3284 N N . GLN A 1 429 ? 15.623 -6.781 -34.909 1.00 67.88 429 GLN A N 1
ATOM 3285 C CA . GLN A 1 429 ? 16.945 -7.182 -35.373 1.00 67.88 429 GLN A CA 1
ATOM 3286 C C . GLN A 1 429 ? 16.968 -7.090 -36.893 1.00 67.88 429 GLN A C 1
ATOM 3288 O O . GLN A 1 429 ? 16.354 -7.885 -37.598 1.00 67.88 429 GLN A O 1
ATOM 3293 N N . GLN A 1 430 ? 17.675 -6.088 -37.410 1.00 61.19 430 GLN A N 1
ATOM 3294 C CA . GLN A 1 430 ? 18.002 -6.059 -38.824 1.00 61.19 430 GLN A CA 1
ATOM 3295 C C . GLN A 1 430 ? 19.072 -7.131 -39.053 1.00 61.19 430 GLN A C 1
ATOM 3297 O O . GLN A 1 430 ? 20.225 -6.942 -38.659 1.00 61.19 430 GLN A O 1
ATOM 3302 N N . GLU A 1 431 ? 18.689 -8.271 -39.636 1.00 56.28 431 GLU A N 1
ATOM 3303 C CA . GLU A 1 431 ? 19.645 -9.281 -40.085 1.00 56.28 431 GLU A CA 1
ATOM 3304 C C . GLU A 1 431 ? 20.677 -8.591 -40.978 1.00 56.28 431 GLU A C 1
ATOM 3306 O O . GLU A 1 431 ? 20.385 -8.150 -42.094 1.00 56.28 431 GLU A O 1
ATOM 3311 N N . ARG A 1 432 ? 21.913 -8.468 -40.484 1.00 49.31 432 ARG A N 1
ATOM 3312 C CA . ARG A 1 432 ? 23.037 -8.206 -41.373 1.00 49.31 432 ARG A CA 1
ATOM 3313 C C . ARG A 1 432 ? 23.161 -9.456 -42.224 1.00 49.31 432 ARG A C 1
ATOM 3315 O O . ARG A 1 432 ? 23.724 -10.444 -41.763 1.00 49.31 432 ARG A O 1
ATOM 3322 N N . CYS A 1 433 ? 22.611 -9.414 -43.437 1.00 42.66 433 CYS A N 1
ATOM 3323 C CA . CYS A 1 433 ? 22.931 -10.382 -44.474 1.00 42.66 433 CYS A CA 1
ATOM 3324 C C . CYS A 1 433 ? 24.452 -10.518 -44.480 1.00 42.66 433 CYS A C 1
ATOM 3326 O O . CYS A 1 433 ? 25.158 -9.541 -44.748 1.00 42.66 433 CYS A O 1
ATOM 3328 N N . ALA A 1 434 ? 24.943 -11.695 -44.092 1.00 45.91 434 ALA A N 1
ATOM 3329 C CA . ALA A 1 434 ? 26.341 -12.028 -44.233 1.00 45.91 434 ALA A CA 1
ATOM 3330 C C . ALA A 1 434 ? 26.693 -11.747 -45.695 1.00 45.91 434 ALA A C 1
ATOM 3332 O O . ALA A 1 434 ? 26.131 -12.358 -46.605 1.00 45.91 434 ALA A O 1
ATOM 3333 N N . GLY A 1 435 ? 27.554 -10.752 -45.921 1.00 43.53 435 GLY A N 1
ATOM 3334 C CA . GLY A 1 435 ? 28.135 -10.552 -47.238 1.00 43.53 435 GLY A CA 1
ATOM 3335 C C . GLY A 1 435 ? 28.751 -11.878 -47.693 1.00 43.53 435 GLY A C 1
ATOM 3336 O O . GLY A 1 435 ? 29.211 -12.648 -46.840 1.00 43.53 435 GLY A O 1
ATOM 3337 N N . PRO A 1 436 ? 28.735 -12.182 -49.001 1.00 39.72 436 PRO A N 1
ATOM 3338 C CA . PRO A 1 436 ? 29.300 -13.428 -49.499 1.00 39.72 436 PRO A CA 1
ATOM 3339 C C . PRO A 1 436 ? 30.740 -13.572 -48.985 1.00 39.72 436 PRO A C 1
ATOM 3341 O O . PRO A 1 436 ? 31.427 -12.554 -48.840 1.00 39.72 436 PRO A O 1
ATOM 3344 N N . PRO A 1 437 ? 31.193 -14.801 -48.673 1.00 34.88 437 PRO A N 1
ATOM 3345 C CA . PRO A 1 437 ? 32.501 -15.023 -48.075 1.00 34.88 437 PRO A CA 1
ATOM 3346 C C . PRO A 1 437 ? 33.556 -14.379 -48.970 1.00 34.88 437 PRO A C 1
ATOM 3348 O O . PRO A 1 437 ? 33.748 -14.792 -50.115 1.00 34.88 437 PRO A O 1
ATOM 3351 N N . GLN A 1 438 ? 34.208 -13.325 -48.473 1.00 35.19 438 GLN A N 1
ATOM 3352 C CA . GLN A 1 438 ? 35.358 -12.760 -49.160 1.00 35.19 438 GLN A CA 1
ATOM 3353 C C . GLN A 1 438 ? 36.438 -13.833 -49.147 1.00 35.19 438 GLN A C 1
ATOM 3355 O O . GLN A 1 438 ? 36.981 -14.185 -48.099 1.00 35.19 438 GLN A O 1
ATOM 3360 N N . ALA A 1 439 ? 36.686 -14.385 -50.332 1.00 31.77 439 ALA A N 1
ATOM 3361 C CA . ALA A 1 439 ? 37.785 -15.285 -50.590 1.00 31.77 439 ALA A CA 1
ATOM 3362 C C . ALA A 1 439 ? 39.078 -14.645 -50.080 1.00 31.77 439 ALA A C 1
ATOM 3364 O O . ALA A 1 439 ? 39.430 -13.517 -50.428 1.00 31.77 439 ALA A O 1
ATOM 3365 N N . SER A 1 440 ? 39.776 -15.397 -49.240 1.00 34.66 440 SER A N 1
ATOM 3366 C CA . SER A 1 440 ? 41.140 -15.139 -48.818 1.00 34.66 440 SER A CA 1
ATOM 3367 C C . SER A 1 440 ? 42.034 -14.903 -50.038 1.00 34.66 440 SER A C 1
ATOM 3369 O O . SER A 1 440 ? 42.376 -15.849 -50.748 1.00 34.66 440 SER A O 1
ATOM 3371 N N . SER A 1 441 ? 42.460 -13.662 -50.264 1.00 29.80 441 SER A N 1
ATOM 3372 C CA . SER A 1 441 ? 43.617 -13.376 -51.108 1.00 29.80 441 SER A CA 1
ATOM 3373 C C . SER A 1 441 ? 44.735 -12.817 -50.241 1.00 29.80 441 SER A C 1
ATOM 3375 O O . SER A 1 441 ? 44.758 -11.637 -49.892 1.00 29.80 441 SER A O 1
ATOM 3377 N N . HIS A 1 442 ? 45.673 -13.700 -49.906 1.00 29.62 442 HIS A N 1
ATOM 3378 C CA . HIS A 1 442 ? 47.037 -13.339 -49.552 1.00 29.62 442 HIS A CA 1
ATOM 3379 C C . HIS A 1 442 ? 47.577 -12.282 -50.524 1.00 29.62 442 HIS A C 1
ATOM 3381 O O . HIS A 1 442 ? 47.666 -12.553 -51.718 1.00 29.62 442 HIS A O 1
ATOM 3387 N N . ARG A 1 443 ? 48.021 -11.131 -50.008 1.00 27.89 443 ARG A N 1
ATOM 3388 C CA . ARG A 1 443 ? 49.168 -10.391 -50.554 1.00 27.89 443 ARG A CA 1
ATOM 3389 C C . ARG A 1 443 ? 49.894 -9.656 -49.432 1.00 27.89 443 ARG A C 1
ATOM 3391 O O . ARG A 1 443 ? 49.418 -8.680 -48.869 1.00 27.89 443 ARG A O 1
ATOM 3398 N N . SER A 1 444 ? 51.064 -10.191 -49.127 1.00 27.77 444 SER A N 1
ATOM 3399 C CA . SER A 1 444 ? 52.165 -9.590 -48.391 1.00 27.77 444 SER A CA 1
ATOM 3400 C C . SER A 1 444 ? 52.802 -8.444 -49.184 1.00 27.77 444 SER A C 1
ATOM 3402 O O . SER A 1 444 ? 53.169 -8.665 -50.336 1.00 27.77 444 SER A O 1
ATOM 3404 N N . ALA A 1 445 ? 53.010 -7.281 -48.560 1.00 28.05 445 ALA A N 1
ATOM 3405 C CA . ALA A 1 445 ? 54.208 -6.449 -48.732 1.00 28.05 445 ALA A CA 1
ATOM 3406 C C . ALA A 1 445 ? 54.238 -5.315 -47.690 1.00 28.05 445 ALA A C 1
ATOM 3408 O O . ALA A 1 445 ? 53.235 -4.660 -47.420 1.00 28.05 445 ALA A O 1
ATOM 3409 N N . GLN A 1 446 ? 55.415 -5.136 -47.099 1.00 27.50 446 GLN A N 1
ATOM 3410 C CA . GLN A 1 446 ? 55.792 -4.168 -46.073 1.00 27.50 446 GLN A CA 1
ATOM 3411 C C . GLN A 1 446 ? 55.985 -2.752 -46.650 1.00 27.50 446 GLN A C 1
ATOM 3413 O O . GLN A 1 446 ? 56.515 -2.625 -47.748 1.00 27.50 446 GLN A O 1
ATOM 3418 N N . HIS A 1 447 ? 55.629 -1.712 -45.882 1.00 28.56 447 HIS A N 1
ATOM 3419 C CA . HIS A 1 447 ? 56.518 -0.653 -45.346 1.00 28.56 447 HIS A CA 1
ATOM 3420 C C . HIS A 1 447 ? 55.815 0.706 -45.132 1.00 28.56 447 HIS A C 1
ATOM 3422 O O . HIS A 1 447 ? 55.245 1.269 -46.055 1.00 28.56 447 HIS A O 1
ATOM 3428 N N . GLY A 1 448 ? 55.993 1.253 -43.918 1.00 24.31 448 GLY A N 1
ATOM 3429 C CA . GLY A 1 448 ? 56.411 2.645 -43.680 1.00 24.31 448 GLY A CA 1
ATOM 3430 C C . GLY A 1 448 ? 55.359 3.764 -43.667 1.00 24.31 448 GLY A C 1
ATOM 3431 O O . GLY A 1 448 ? 54.848 4.147 -44.708 1.00 24.31 448 GLY A O 1
ATOM 3432 N N . GLY A 1 449 ? 55.190 4.404 -42.499 1.00 25.39 449 GLY A N 1
ATOM 3433 C CA . GLY A 1 449 ? 54.874 5.841 -42.412 1.00 25.39 449 GLY A CA 1
ATOM 3434 C C . GLY A 1 449 ? 53.513 6.231 -41.820 1.00 25.39 449 GLY A C 1
ATOM 3435 O O . GLY A 1 449 ? 52.502 6.257 -42.511 1.00 25.39 449 GLY A O 1
ATOM 3436 N N . SER A 1 450 ? 53.515 6.638 -40.549 1.00 26.34 450 SER A N 1
ATOM 3437 C CA . SER A 1 450 ? 52.545 7.587 -39.960 1.00 26.34 450 SER A CA 1
ATOM 3438 C C . SER A 1 450 ? 52.985 9.036 -40.260 1.00 26.34 450 SER A C 1
ATOM 3440 O O . SER A 1 450 ? 54.152 9.227 -40.603 1.00 26.34 450 SER A O 1
ATOM 3442 N N . PRO A 1 451 ? 52.212 10.089 -39.915 1.00 40.19 451 PRO A N 1
ATOM 3443 C CA . PRO A 1 451 ? 50.749 10.248 -39.915 1.00 40.19 451 PRO A CA 1
ATOM 3444 C C . PRO A 1 451 ? 50.312 11.593 -40.553 1.00 40.19 451 PRO A C 1
ATOM 3446 O O . PRO A 1 451 ? 51.002 12.595 -40.401 1.00 40.19 451 PRO A O 1
ATOM 3449 N N . VAL A 1 452 ? 49.113 11.692 -41.144 1.00 29.42 452 VAL A N 1
ATOM 3450 C CA . VAL A 1 452 ? 48.451 13.003 -41.348 1.00 29.42 452 VAL A CA 1
ATOM 3451 C C . VAL A 1 452 ? 46.936 12.874 -41.180 1.00 29.42 452 VAL A C 1
ATOM 3453 O O . VAL A 1 452 ? 46.241 12.260 -41.983 1.00 29.42 452 VAL A O 1
ATOM 3456 N N . SER A 1 453 ? 46.429 13.485 -40.114 1.00 27.62 453 SER A N 1
ATOM 3457 C CA . SER A 1 453 ? 45.028 13.874 -39.915 1.00 27.62 453 SER A CA 1
ATOM 3458 C C . SER A 1 453 ? 44.627 15.028 -40.843 1.00 27.62 453 SER A C 1
ATOM 3460 O O . SER A 1 453 ? 45.442 15.922 -41.069 1.00 27.62 453 SER A O 1
ATOM 3462 N N . PRO A 1 454 ? 43.353 15.105 -41.273 1.00 32.53 454 PRO A N 1
ATOM 3463 C CA . PRO A 1 454 ? 42.616 16.338 -40.975 1.00 32.53 454 PRO A CA 1
ATOM 3464 C C . PRO A 1 454 ? 41.149 16.131 -40.543 1.00 32.53 454 PRO A C 1
ATOM 3466 O O . PRO A 1 454 ? 40.360 15.427 -41.164 1.00 32.53 454 PRO A O 1
ATOM 3469 N N . THR A 1 455 ? 40.835 16.786 -39.423 1.00 26.86 455 THR A N 1
ATOM 3470 C CA . THR A 1 455 ? 39.687 17.681 -39.176 1.00 26.86 455 THR A CA 1
ATOM 3471 C C . THR A 1 455 ? 38.283 17.340 -39.705 1.00 26.86 455 THR A C 1
ATOM 3473 O O . THR A 1 455 ? 37.952 17.428 -40.883 1.00 26.86 455 THR A O 1
ATOM 3476 N N . ARG A 1 456 ? 37.390 17.128 -38.728 1.00 27.44 456 ARG A N 1
ATOM 3477 C CA . ARG A 1 456 ? 35.928 17.275 -38.805 1.00 27.44 456 ARG A CA 1
ATOM 3478 C C . ARG A 1 456 ? 35.535 18.754 -38.902 1.00 27.44 456 ARG A C 1
ATOM 3480 O O . ARG A 1 456 ? 36.096 19.544 -38.156 1.00 27.44 456 ARG A O 1
ATOM 3487 N N . HIS A 1 457 ? 34.491 19.078 -39.671 1.00 27.98 457 HIS A N 1
ATOM 3488 C CA . HIS A 1 457 ? 33.446 20.057 -39.310 1.00 27.98 457 HIS A CA 1
ATOM 3489 C C . HIS A 1 457 ? 32.206 19.922 -40.232 1.00 27.98 457 HIS A C 1
ATOM 3491 O O . HIS A 1 457 ? 32.280 19.230 -41.246 1.00 27.98 457 HIS A O 1
ATOM 3497 N N . PRO A 1 458 ? 31.028 20.451 -39.832 1.00 35.31 458 PRO A N 1
ATOM 3498 C CA . PRO A 1 458 ? 29.752 19.760 -39.985 1.00 35.31 458 PRO A CA 1
ATOM 3499 C C . PRO A 1 458 ? 28.823 20.393 -41.031 1.00 35.31 458 PRO A C 1
ATOM 3501 O O . PRO A 1 458 ? 28.786 21.610 -41.210 1.00 35.31 458 PRO A O 1
ATOM 3504 N N . TRP A 1 459 ? 27.982 19.562 -41.646 1.00 23.98 459 TRP A N 1
ATOM 3505 C CA . TRP A 1 459 ? 26.885 20.011 -42.500 1.00 23.98 459 TRP A CA 1
ATOM 3506 C C . TRP A 1 459 ? 25.746 20.622 -41.671 1.00 23.98 459 TRP A C 1
ATOM 3508 O O . TRP A 1 459 ? 25.039 19.929 -40.940 1.00 23.98 459 TRP A O 1
ATOM 3518 N N . ARG A 1 460 ? 25.549 21.938 -41.819 1.00 28.50 460 ARG A N 1
ATOM 3519 C CA . ARG A 1 460 ? 24.290 22.637 -41.527 1.00 28.50 460 ARG A CA 1
ATOM 3520 C C . ARG A 1 460 ? 23.440 22.649 -42.794 1.00 28.50 460 ARG A C 1
ATOM 3522 O O . ARG A 1 460 ? 23.856 23.198 -43.807 1.00 28.50 460 ARG A O 1
ATOM 3529 N N . GLY A 1 461 ? 22.232 22.100 -42.716 1.00 26.00 461 GLY A N 1
ATOM 3530 C CA . GLY A 1 461 ? 21.199 22.310 -43.724 1.00 26.00 461 GLY A CA 1
ATOM 3531 C C . GLY A 1 461 ? 20.434 23.612 -43.482 1.00 26.00 461 GLY A C 1
ATOM 3532 O O . GLY A 1 461 ? 20.039 23.900 -42.349 1.00 26.00 461 GLY A O 1
ATOM 3533 N N . ARG A 1 462 ? 20.174 24.370 -44.555 1.00 27.16 462 ARG A N 1
ATOM 3534 C CA . ARG A 1 462 ? 18.896 25.070 -44.747 1.00 27.16 462 ARG A CA 1
ATOM 3535 C C . ARG A 1 462 ? 18.686 25.547 -46.195 1.00 27.16 462 ARG A C 1
ATOM 3537 O O . ARG A 1 462 ? 19.495 26.290 -46.725 1.00 27.16 462 ARG A O 1
ATOM 3544 N N . ALA A 1 463 ? 17.510 25.165 -46.698 1.00 26.64 463 ALA A N 1
ATOM 3545 C CA . ALA A 1 463 ? 16.545 25.929 -47.495 1.00 26.64 463 ALA A CA 1
ATOM 3546 C C . ALA A 1 463 ? 16.754 26.212 -49.005 1.00 26.64 463 ALA A C 1
ATOM 3548 O O . ALA A 1 463 ? 17.584 27.012 -49.409 1.00 26.64 463 ALA A O 1
ATOM 3549 N N . ALA A 1 464 ? 15.775 25.676 -49.755 1.00 26.70 464 ALA A N 1
ATOM 3550 C CA . ALA A 1 464 ? 14.945 26.332 -50.776 1.00 26.70 464 ALA A CA 1
ATOM 3551 C C . ALA A 1 464 ? 15.546 26.641 -52.164 1.00 26.70 464 ALA A C 1
ATOM 3553 O O . ALA A 1 464 ? 16.267 27.610 -52.352 1.00 26.70 464 ALA A O 1
ATOM 3554 N N . SER A 1 465 ? 15.036 25.979 -53.210 1.00 25.73 465 SER A N 1
ATOM 3555 C CA . SER A 1 465 ? 13.868 26.446 -53.986 1.00 25.73 465 SER A CA 1
ATOM 3556 C C . SER A 1 465 ? 13.860 25.911 -55.431 1.00 25.73 465 SER A C 1
ATOM 3558 O O . SER A 1 465 ? 14.896 25.829 -56.072 1.00 25.73 465 SER A O 1
ATOM 3560 N N . ARG A 1 466 ? 12.637 25.634 -55.916 1.00 27.22 466 ARG A N 1
ATOM 3561 C CA . ARG A 1 466 ? 12.145 25.653 -57.313 1.00 27.22 466 ARG A CA 1
ATOM 3562 C C . ARG A 1 466 ? 12.736 24.676 -58.343 1.00 27.22 466 ARG A C 1
ATOM 3564 O O . ARG A 1 466 ? 13.905 24.731 -58.688 1.00 27.22 466 ARG A O 1
ATOM 3571 N N . GLY A 1 467 ? 11.833 23.912 -58.965 1.00 26.41 467 GLY A N 1
ATOM 3572 C CA . GLY A 1 467 ? 12.059 23.313 -60.282 1.00 26.41 467 GLY A CA 1
ATOM 3573 C C . GLY A 1 467 ? 11.281 22.023 -60.523 1.00 26.41 467 GLY A C 1
ATOM 3574 O O . GLY A 1 467 ? 11.865 20.949 -60.504 1.00 26.41 467 GLY A O 1
ATOM 3575 N N . SER A 1 468 ? 9.974 22.115 -60.760 1.00 25.47 468 SER A N 1
ATOM 3576 C CA . SER A 1 468 ? 9.234 21.094 -61.516 1.00 25.47 468 SER A CA 1
ATOM 3577 C C . SER A 1 468 ? 9.521 21.270 -63.014 1.00 25.47 468 SER A C 1
ATOM 3579 O O . SER A 1 468 ? 9.594 22.411 -63.478 1.00 25.47 468 SER A O 1
ATOM 3581 N N . PRO A 1 469 ? 9.650 20.170 -63.773 1.00 34.12 469 PRO A N 1
ATOM 3582 C CA . PRO A 1 469 ? 8.560 19.875 -64.699 1.00 34.12 469 PRO A CA 1
ATOM 3583 C C . PRO A 1 469 ? 8.162 18.392 -64.773 1.00 34.12 469 PRO A C 1
ATOM 3585 O O . PRO A 1 469 ? 8.925 17.480 -64.463 1.00 34.12 469 PRO A O 1
ATOM 3588 N N . ASP A 1 470 ? 6.914 18.221 -65.204 1.00 26.03 470 ASP A N 1
ATOM 3589 C CA . ASP A 1 470 ? 6.206 17.002 -65.586 1.00 26.03 470 ASP A CA 1
ATOM 3590 C C . ASP A 1 470 ? 7.049 15.939 -66.306 1.00 26.03 470 ASP A C 1
ATOM 3592 O O . ASP A 1 470 ? 7.666 16.216 -67.332 1.00 26.03 470 ASP A O 1
ATOM 3596 N N . PHE A 1 471 ? 6.898 14.679 -65.884 1.00 26.98 471 PHE A N 1
ATOM 3597 C CA . PHE A 1 471 ? 6.948 13.543 -66.804 1.00 26.98 471 PHE A CA 1
ATOM 3598 C C . PHE A 1 471 ? 5.911 12.485 -66.408 1.00 26.98 471 PHE A C 1
ATOM 3600 O O . PHE A 1 471 ? 5.939 11.901 -65.324 1.00 26.98 471 PHE 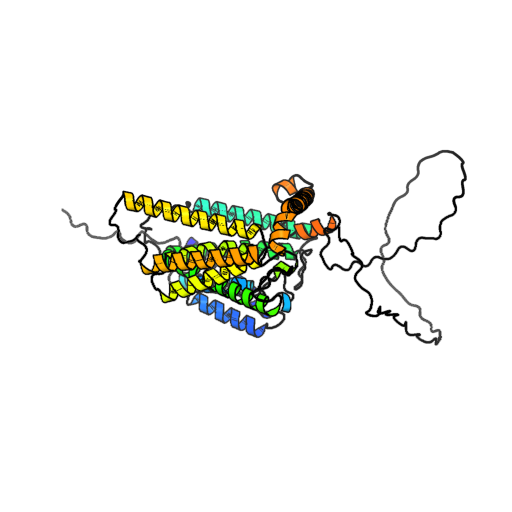A O 1
ATOM 3607 N N . ARG A 1 472 ? 4.965 12.248 -67.322 1.00 27.06 472 ARG A N 1
ATOM 3608 C CA . ARG A 1 472 ? 3.955 11.190 -67.244 1.00 27.06 472 ARG A CA 1
ATOM 3609 C C . ARG A 1 472 ? 4.644 9.829 -67.335 1.00 27.06 472 ARG A C 1
ATOM 3611 O O . ARG A 1 472 ? 5.304 9.540 -68.325 1.00 27.06 472 ARG A O 1
ATOM 3618 N N . GLY A 1 473 ? 4.394 8.963 -66.359 1.00 26.44 473 GLY A N 1
ATOM 3619 C CA . GLY A 1 473 ? 4.799 7.560 -66.402 1.00 26.44 473 GLY A CA 1
ATOM 3620 C C . GLY A 1 473 ? 3.889 6.707 -65.530 1.00 26.44 473 GLY A C 1
ATOM 3621 O O . GLY A 1 473 ? 4.151 6.507 -64.349 1.00 26.44 473 GLY A O 1
ATOM 3622 N N . ARG A 1 474 ? 2.788 6.208 -66.104 1.00 26.91 474 ARG A N 1
ATOM 3623 C CA . ARG A 1 474 ? 1.947 5.184 -65.470 1.00 26.91 474 ARG A CA 1
ATOM 3624 C C . ARG A 1 474 ? 2.762 3.897 -65.321 1.00 26.91 474 ARG A C 1
ATOM 3626 O O . ARG A 1 474 ? 3.089 3.283 -66.330 1.00 26.91 474 ARG A O 1
ATOM 3633 N N . SER A 1 475 ? 2.987 3.416 -64.099 1.00 27.64 475 SER A N 1
ATOM 3634 C CA . SER A 1 475 ? 3.205 1.982 -63.874 1.00 27.64 475 SER A CA 1
ATOM 3635 C C . SER A 1 475 ? 2.692 1.527 -62.500 1.00 27.64 475 SER A C 1
ATOM 3637 O O . SER A 1 475 ? 3.190 1.882 -61.441 1.00 27.64 475 SER A O 1
ATOM 3639 N N . ARG A 1 476 ? 1.587 0.783 -62.593 1.00 26.55 476 ARG A N 1
ATOM 3640 C CA . ARG A 1 476 ? 0.982 -0.206 -61.688 1.00 26.55 476 ARG A CA 1
ATOM 3641 C C . ARG A 1 476 ? 1.657 -0.433 -60.322 1.00 26.55 476 ARG A C 1
ATOM 3643 O O . ARG A 1 476 ? 2.705 -1.067 -60.237 1.00 26.55 476 ARG A O 1
ATOM 3650 N N . MET A 1 477 ? 0.921 -0.091 -59.260 1.00 24.05 477 MET A N 1
ATOM 3651 C CA . MET A 1 477 ? 1.043 -0.723 -57.943 1.00 24.05 477 MET A CA 1
ATOM 3652 C C . MET A 1 477 ? 0.893 -2.247 -58.077 1.00 24.05 477 MET A C 1
ATOM 3654 O O . MET A 1 477 ? -0.105 -2.732 -58.615 1.00 24.05 477 MET A O 1
ATOM 3658 N N . ARG A 1 478 ? 1.870 -3.001 -57.568 1.00 25.91 478 ARG A N 1
ATOM 3659 C CA . ARG A 1 478 ? 1.714 -4.421 -57.231 1.00 25.91 478 ARG A CA 1
ATOM 3660 C C . ARG A 1 478 ? 1.542 -4.532 -55.711 1.00 25.91 478 ARG A C 1
ATOM 3662 O O . ARG A 1 478 ? 2.335 -3.925 -54.994 1.00 25.91 478 ARG A O 1
ATOM 3669 N N . PRO A 1 479 ? 0.546 -5.276 -55.207 1.00 26.95 479 PRO A N 1
ATOM 3670 C CA . PRO A 1 479 ? 0.402 -5.507 -53.779 1.00 26.95 479 PRO A CA 1
ATOM 3671 C C . PRO A 1 479 ? 1.458 -6.517 -53.317 1.00 26.95 479 PRO A C 1
ATOM 3673 O O . PRO A 1 479 ? 1.594 -7.598 -53.896 1.00 26.95 479 PRO A O 1
ATOM 3676 N N . TRP A 1 480 ? 2.206 -6.161 -52.275 1.00 24.67 480 TRP A N 1
ATOM 3677 C CA . TRP A 1 480 ? 3.071 -7.098 -51.567 1.00 24.67 480 TRP A CA 1
ATOM 3678 C C . TRP A 1 480 ? 2.189 -8.078 -50.791 1.00 24.67 480 TRP A C 1
ATOM 3680 O O . TRP A 1 480 ? 1.464 -7.690 -49.878 1.00 24.67 480 TRP A O 1
ATOM 3690 N N . ARG A 1 481 ? 2.217 -9.350 -51.204 1.00 24.28 481 ARG A N 1
ATOM 3691 C CA . ARG A 1 481 ? 1.633 -10.463 -50.453 1.00 24.28 481 ARG A CA 1
ATOM 3692 C C . ARG A 1 481 ? 2.504 -10.713 -49.224 1.00 24.28 481 ARG A C 1
ATOM 3694 O O . ARG A 1 481 ? 3.696 -10.965 -49.369 1.00 24.28 481 ARG A O 1
ATOM 3701 N N . ALA A 1 482 ? 1.905 -10.657 -48.041 1.00 25.06 482 ALA A N 1
ATOM 3702 C CA . ALA A 1 482 ? 2.482 -11.243 -46.842 1.00 25.06 482 ALA A CA 1
ATOM 3703 C C . ALA A 1 482 ? 2.356 -12.771 -46.953 1.00 25.06 482 ALA A C 1
ATOM 3705 O O . ALA A 1 482 ? 1.240 -13.286 -47.024 1.00 25.06 482 ALA A O 1
ATOM 3706 N N . CYS A 1 483 ? 3.478 -13.489 -46.999 1.00 23.06 483 CYS A N 1
ATOM 3707 C CA . CYS A 1 483 ? 3.488 -14.919 -46.699 1.00 23.06 483 CYS A CA 1
ATOM 3708 C C . CYS A 1 483 ? 3.398 -15.065 -45.178 1.00 23.06 483 CYS A C 1
ATOM 3710 O O . CYS A 1 483 ? 4.378 -14.854 -44.468 1.00 23.06 483 CYS A O 1
ATOM 3712 N N . LEU A 1 484 ? 2.196 -15.353 -44.686 1.00 24.38 484 LEU A N 1
ATOM 3713 C CA . LEU A 1 484 ? 1.976 -15.919 -43.361 1.00 24.38 484 LEU A CA 1
ATOM 3714 C C . LEU A 1 484 ? 1.901 -17.433 -43.551 1.00 24.38 484 LEU A C 1
ATOM 3716 O O . LEU A 1 484 ? 0.842 -17.950 -43.897 1.00 24.38 484 LEU A O 1
ATOM 3720 N N . ASP A 1 485 ? 3.022 -18.122 -43.360 1.00 24.05 485 ASP A N 1
ATOM 3721 C CA . ASP A 1 485 ? 3.015 -19.574 -43.202 1.00 24.05 485 ASP A CA 1
ATOM 3722 C C . ASP A 1 485 ? 2.657 -19.888 -41.744 1.00 24.05 485 ASP A C 1
ATOM 3724 O O . ASP A 1 485 ? 3.402 -19.580 -40.812 1.00 24.05 485 ASP A O 1
ATOM 3728 N N . TRP A 1 486 ? 1.471 -20.459 -41.553 1.00 23.81 486 TRP A N 1
ATOM 3729 C CA . TRP A 1 486 ? 1.008 -21.032 -40.292 1.00 23.81 486 TRP A CA 1
ATOM 3730 C C . TRP A 1 486 ? 1.450 -22.504 -40.270 1.00 23.81 486 TRP A C 1
ATOM 3732 O O . TRP A 1 486 ? 1.068 -23.235 -41.184 1.00 23.81 486 TRP A O 1
ATOM 3742 N N . PRO A 1 487 ? 2.240 -22.984 -39.294 1.00 28.70 487 PRO A N 1
ATOM 3743 C CA . PRO A 1 487 ? 2.507 -24.411 -39.192 1.00 28.70 487 PRO A CA 1
ATOM 3744 C C . PRO A 1 487 ? 1.290 -25.127 -38.602 1.00 28.70 487 PRO A C 1
ATOM 3746 O O . PRO A 1 487 ? 0.837 -24.801 -37.503 1.00 28.70 487 PRO A O 1
ATOM 3749 N N . ASP A 1 488 ? 0.794 -26.113 -39.344 1.00 24.45 488 ASP A N 1
ATOM 3750 C CA . ASP A 1 488 ? -0.262 -27.033 -38.940 1.00 24.45 488 ASP A CA 1
ATOM 3751 C C . ASP A 1 488 ? 0.014 -27.711 -37.591 1.00 24.45 488 ASP A C 1
ATOM 3753 O O . ASP A 1 488 ? 1.120 -28.157 -37.266 1.00 24.45 488 ASP A O 1
ATOM 3757 N N . ALA A 1 489 ? -1.060 -27.838 -36.817 1.00 34.09 489 ALA A N 1
ATOM 3758 C CA . ALA A 1 489 ? -1.118 -28.569 -35.568 1.00 34.09 489 ALA A CA 1
ATOM 3759 C C . ALA A 1 489 ? -1.061 -30.084 -35.826 1.00 34.09 489 ALA A C 1
ATOM 3761 O O . ALA A 1 489 ? -2.083 -30.713 -36.074 1.00 34.09 489 ALA A O 1
ATOM 3762 N N . SER A 1 490 ? 0.128 -30.685 -35.759 1.00 29.20 490 SER A N 1
ATOM 3763 C CA . SER A 1 490 ? 0.317 -32.102 -35.392 1.00 29.20 490 SER A CA 1
ATOM 3764 C C . SER A 1 490 ? 1.801 -32.478 -35.344 1.00 29.20 490 SER A C 1
ATOM 3766 O O . SER A 1 490 ? 2.356 -33.013 -36.295 1.00 29.20 490 SER A O 1
ATOM 3768 N N . ASN A 1 491 ? 2.469 -32.231 -34.213 1.00 26.89 491 ASN A N 1
ATOM 3769 C CA . ASN A 1 491 ? 3.458 -33.176 -33.685 1.00 26.89 491 ASN A CA 1
ATOM 3770 C C . ASN A 1 491 ? 3.911 -32.806 -32.267 1.00 26.89 491 ASN A C 1
ATOM 3772 O O . ASN A 1 491 ? 4.105 -31.646 -31.920 1.00 26.89 491 ASN A O 1
ATOM 3776 N N . SER A 1 492 ? 4.062 -33.850 -31.459 1.00 26.39 492 SER A N 1
ATOM 3777 C CA . SER A 1 492 ? 4.467 -33.903 -30.050 1.00 26.39 492 SER A CA 1
ATOM 3778 C C . SER A 1 492 ? 5.737 -33.101 -29.688 1.00 26.39 492 SER A C 1
ATOM 3780 O O . SER A 1 492 ? 6.597 -32.875 -30.542 1.00 26.39 492 SER A O 1
ATOM 3782 N N . PRO A 1 493 ? 5.899 -32.702 -28.408 1.00 30.62 493 PRO A N 1
ATOM 3783 C CA . PRO A 1 493 ? 6.762 -31.593 -28.017 1.00 30.62 493 PRO A CA 1
ATOM 3784 C C . PRO A 1 493 ? 8.243 -31.982 -28.001 1.00 30.62 493 PRO A C 1
ATOM 3786 O O . PRO A 1 493 ? 8.677 -32.829 -27.219 1.00 30.62 493 PRO A O 1
ATOM 3789 N N . ARG A 1 494 ? 9.053 -31.294 -28.812 1.00 25.05 494 ARG A N 1
ATOM 3790 C CA . ARG A 1 494 ? 10.498 -31.224 -28.578 1.00 25.05 494 ARG A CA 1
ATOM 3791 C C . ARG A 1 494 ? 10.752 -30.301 -27.393 1.00 25.05 494 ARG A C 1
ATOM 3793 O O . ARG A 1 494 ? 10.351 -29.141 -27.399 1.00 25.05 494 ARG A O 1
ATOM 3800 N N . GLN A 1 495 ? 11.424 -30.850 -26.386 1.00 29.64 495 GLN A N 1
ATOM 3801 C CA . GLN A 1 495 ? 11.995 -30.125 -25.260 1.00 29.64 495 GLN A CA 1
ATOM 3802 C C . GLN A 1 495 ? 12.813 -28.928 -25.761 1.00 29.64 495 GLN A C 1
ATOM 3804 O O . GLN A 1 495 ? 13.864 -29.102 -26.375 1.00 29.64 495 GLN A O 1
ATOM 3809 N N . VAL A 1 496 ? 12.346 -27.716 -25.468 1.00 27.16 496 VAL A N 1
ATOM 3810 C CA . VAL A 1 496 ? 13.159 -26.504 -25.560 1.00 27.16 496 VAL A CA 1
ATOM 3811 C C . VAL A 1 496 ? 13.598 -26.171 -24.142 1.00 27.16 496 VAL A C 1
ATOM 3813 O O . VAL A 1 496 ? 12.822 -25.675 -23.326 1.00 27.16 496 VAL A O 1
ATOM 3816 N N . GLY A 1 497 ? 14.844 -26.527 -23.831 1.00 25.78 497 GLY A N 1
ATOM 3817 C CA . GLY A 1 497 ? 15.517 -26.094 -22.616 1.00 25.78 497 GLY A CA 1
ATOM 3818 C C . GLY A 1 497 ? 15.774 -24.593 -22.687 1.00 25.78 497 GLY A C 1
ATOM 3819 O O . GLY A 1 497 ? 16.518 -24.130 -23.547 1.00 25.78 497 GLY A O 1
ATOM 3820 N N . ILE A 1 498 ? 15.151 -23.840 -21.786 1.00 30.50 498 ILE A N 1
ATOM 3821 C CA . ILE A 1 498 ? 15.448 -22.425 -21.568 1.00 30.50 498 ILE A CA 1
ATOM 3822 C C . ILE A 1 498 ? 16.517 -22.369 -20.474 1.00 30.50 498 ILE A C 1
ATOM 3824 O O . ILE A 1 498 ? 16.238 -22.671 -19.310 1.00 30.50 498 ILE A O 1
ATOM 3828 N N . GLY A 1 499 ? 17.748 -22.061 -20.882 1.00 32.22 499 GLY A N 1
ATOM 3829 C CA . GLY A 1 499 ? 18.875 -21.749 -19.999 1.00 32.22 499 GLY A CA 1
ATOM 3830 C C . GLY A 1 499 ? 18.895 -20.286 -19.604 1.00 32.22 499 GLY A C 1
ATOM 3831 O O . GLY A 1 499 ? 18.602 -19.453 -20.492 1.00 32.22 499 GLY A O 1
#

Secondary structure (DSSP, 8-state):
---------SSS----HHHHHHHHHHHHHHHHHHHHHHHHHHHT-SS-HHHHHHHHHHHHHHHHHSTTTHHHHHHHHTTT---HHHH--SSS-HHHHHHHHHHHHHHHHHHHHHHHHS--TTTS--S--SS------HHHHHHHHHHHHHHHHHHHHHHHHHTTS----TT--TTSTHHHHHHHHHHHHHHHHHHHHHHHHHHHHHHHHHHHHHHHHHHHHHHHHHHHHHHHHTT-SS--SS-PPP-TT-GGGGGT--HHHHHHHHHHHHHHHHHHH---HHHHHHHHHHHHHHHHHHHHTT-HHHHHHHHHHHHHHHHHHHHHHHHHHHH-TT-TTSSPPHHHHHHHHHHHHHHHHHHHHHHHH-HHHHHHHHTHHHHHHHHHHHHHHHHHT--SHHHHHH-S-TT-HHHHHHHHSTT-SPTT----------------------------------------------------PPP------PPPS--PPP-----

Sequence (499 aa):
MSRSLGIERRFFGGGSRAHRLARLTLASAAAL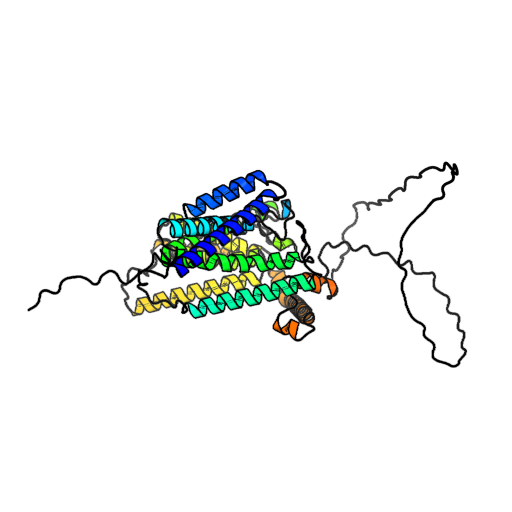ACSGLGAWLAWNHPLWPASLLAGFVAWGLTVAYWPRLWLVVVPAALPLLNFSPWTGWLVFEEFDILLLGVLAGNYARAAALTCRRGIWVSDRGTAQPQGGRLVAPDWALASLVLGLLVSSLLALWRGIADAGGWSFDWFAGYSAALNSVRVFKSVAYVLLLIPIIRAAMRRNAERSLQLLGSGVLAGLAVVCAAVLWERYAFPGLSDFSNRYRTTALFWEMHVGGAAIDAYIAMTLPFMVWALVAVRRPVVWAGLALLSVAAVYAVLTTFSRGVYLAVAVPCAGLAALWWLRCIAAHRTDPFAPGLRPLPWKRIGGTVLAGVLLMEVGSVLIGGSYMAERIGVADRDMAKRLAHWRDGLALLTTPTDWLLGIGLGRLPAHYARQVDRGEFSGMVTWQQERCAGPPQASSHRSAQHGGSPVSPTRHPWRGRAASRGSPDFRGRSRMRPWRACLDWPDASNSPRQVGIG

pLDDT: mean 78.29, std 24.21, range [23.06, 98.56]

Radius of gyration: 31.88 Å; chains: 1; bounding box: 76×76×122 Å

Foldseek 3Di:
DDDDDDDPDPPPDDDPPVVLVVQLVVLVVQLVVLLVVLLVCLCPQQPHNPVSNVVLVVLLQVCLVVVLLCLQALLLCVLPFAPCVPRLQPQDTSSSSNLSSSLNNNSVSQSVCCVPPVDGLLRPFPPDPPDDDDPDPPVVVVVVLVVLVVLLVVLLVLLQVLQVHDDDDRNDDLSHSSLSVSQSVVSVSVSSCVVSLSSVCSVPVVVSVVSNLNNLLSNLLQQLVQQQVVCCVPQHLQQQADPDAGDGSPPVCVQVDCPLLVSLLVNVVSLLVCLQPDDDVVVNVVSLVSVLSSLSNQLRNLDPVSVCSNVVVVVVVVVVLVVVLVVVCVVPVVPPPNDPDPVSVVVVVVSVVSSVVSVVSSVVNYPVSVVCVVCVVVVVVVVVVVVVLLVVLQDDPCCVVSNSHRSNSLNSQLVPPVVSNRPPDDDDDDPPPPDPPDPDDDDDDDDDDDDDDDDDDDDDDDDDDDDDDDDDDDDDDDDDDDPPDDDDDDDDDDDDDDD